Protein 8R1R (pdb70)

Secondary structure (DSSP, 8-state):
-GGGTT------PEEEE--SHHHHHHHHHHHHTT--EEEE-SSSS--TT----EE-HHHHHHHHTTT-HHHHHTT-EE----EETTEE--GGGTTTT-GGGG--EE--HHHHHHHHHHHHHHTT-EEE-S-EEEEEEE-SS-EEEEEE-SS-EEEEEESEEEE-S-TT-HHHHHTT--------EEEEEEEEEE--GGG--GGGSEEEEETTTEEEEEEEEETTEEEEEEEETT---SSSSEE--HHHHHHHHHHHHSS----SEEEEEEEEEEEPEE-S-SEETTEEE-GGGTEE---SSSHHHHHHHHHHHHHHHHHHHHHHT-PPTTTTHHHHHHHHHHHHHHHHHHHHHHTTTSSHHHHHHHHHHHHHHTTSHHHHHHHHHHHTT------B-GGG-BT-SS--TTSSSB-GGGGGGGTT-SEEEEE-----HHHHHHHTTTTTEEEEEGGGGT-SS-EEE-TTSBEEEETTSS-HHHHHHHHH-S--

Structure (mmCIF, N/CA/C/O backbone):
data_8R1R
#
_entry.id   8R1R
#
_cell.length_a   70.250
_cell.length_b   70.250
_cell.length_c   203.700
_cell.angle_alpha   90.00
_cell.angle_beta   90.00
_cell.angle_gamma   90.00
#
_symmetry.space_group_name_H-M   'P 41 21 2'
#
loop_
_entity.id
_entity.type
_entity.pdbx_description
1 polymer 'Short-chain dehydrogenase/reductase'
2 non-polymer 'FLAVIN-ADENINE DINUCLEOTIDE'
3 water water
#
loop_
_atom_site.group_PDB
_atom_site.id
_atom_site.type_symbol
_atom_site.label_atom_id
_atom_site.label_alt_id
_atom_site.label_comp_id
_atom_site.label_asym_id
_atom_site.label_entity_id
_atom_site.label_seq_id
_atom_site.pdbx_PDB_ins_code
_atom_site.Cartn_x
_atom_site.Cartn_y
_atom_site.Cartn_z
_atom_site.occupancy
_atom_site.B_iso_or_equiv
_atom_site.auth_seq_id
_atom_site.auth_comp_id
_atom_site.auth_asym_id
_atom_site.auth_atom_id
_atom_site.pdbx_PDB_model_num
ATOM 1 N N . GLY A 1 11 ? -21.951 17.501 8.564 1.00 54.77 -8 GLY A N 1
ATOM 2 C CA . GLY A 1 11 ? -20.684 17.243 9.278 1.00 59.56 -8 GLY A CA 1
ATOM 3 C C . GLY A 1 11 ? -20.523 15.778 9.688 1.00 61.12 -8 GLY A C 1
ATOM 4 O O . GLY A 1 11 ? -19.426 15.228 9.575 1.00 59.36 -8 GLY A O 1
ATOM 5 N N . LEU A 1 12 ? -21.631 15.154 10.132 1.00 57.72 -7 LEU A N 1
ATOM 6 C CA . LEU A 1 12 ? -21.621 13.812 10.711 1.00 57.18 -7 LEU A CA 1
ATOM 7 C C . LEU A 1 12 ? -21.107 12.776 9.708 1.00 62.00 -7 LEU A C 1
ATOM 8 O O . LEU A 1 12 ? -20.600 11.727 10.125 1.00 56.57 -7 LEU A O 1
ATOM 13 N N . GLU A 1 13 ? -21.216 13.087 8.402 1.00 55.81 -6 GLU A N 1
ATOM 14 C CA . GLU A 1 13 ? -20.828 12.169 7.339 1.00 65.96 -6 GLU A CA 1
ATOM 15 C C . GLU A 1 13 ? -19.322 11.888 7.403 1.00 65.32 -6 GLU A C 1
ATOM 16 O O . GLU A 1 13 ? -18.895 10.808 6.990 1.00 61.83 -6 GLU A O 1
ATOM 22 N N . VAL A 1 14 ? -18.536 12.864 7.901 1.00 61.26 -5 VAL A N 1
ATOM 23 C CA . VAL A 1 14 ? -17.078 12.776 7.954 1.00 64.87 -5 VAL A CA 1
ATOM 24 C C . VAL A 1 14 ? -16.625 11.789 9.036 1.00 64.11 -5 VAL A C 1
ATOM 25 O O . VAL A 1 14 ? -15.506 11.275 8.995 1.00 62.13 -5 VAL A O 1
ATOM 29 N N . LEU A 1 15 ? -17.495 11.533 10.021 1.00 59.03 -4 LEU A N 1
ATOM 30 C CA . LEU A 1 15 ? -17.120 10.760 11.188 1.00 51.83 -4 LEU A CA 1
ATOM 31 C C . LEU A 1 15 ? -17.086 9.279 10.832 1.00 48.07 -4 LEU A C 1
ATOM 32 O O . LEU A 1 15 ? -17.789 8.827 9.929 1.00 49.93 -4 LEU A O 1
ATOM 37 N N . PHE A 1 16 ? -16.169 8.563 11.484 1.00 44.91 -3 PHE A N 1
ATOM 38 C CA . PHE A 1 16 ? -16.134 7.106 11.510 1.00 46.04 -3 PHE A CA 1
ATOM 39 C C . PHE A 1 16 ? -15.551 6.488 10.240 1.00 45.12 -3 PHE A C 1
ATOM 40 O O . PHE A 1 16 ? -15.596 5.262 10.090 1.00 51.32 -3 PHE A O 1
ATOM 48 N N . GLN A 1 17 ? -15.049 7.316 9.318 1.00 43.96 -2 GLN A N 1
ATOM 49 C CA . GLN A 1 17 ? -14.631 6.810 8.011 1.00 54.57 -2 GLN A CA 1
ATOM 50 C C . GLN A 1 17 ? -13.167 6.358 8.033 1.00 53.18 -2 GLN A C 1
ATOM 51 O O . GLN A 1 17 ? -12.738 5.584 7.176 1.00 45.88 -2 GLN A O 1
ATOM 57 N N . GLY A 1 18 ? -12.396 6.829 9.010 1.00 45.41 -1 GLY A N 1
ATOM 58 C CA . GLY A 1 18 ? -11.041 6.338 9.177 1.00 39.41 -1 GLY A CA 1
ATOM 59 C C . GLY A 1 18 ? -10.070 7.134 8.325 1.00 38.40 -1 GLY A C 1
ATOM 60 O O . GLY A 1 18 ? -10.453 8.068 7.646 1.00 40.19 -1 GLY A O 1
ATOM 61 N N . PRO A 1 19 ? -8.786 6.750 8.290 1.00 34.43 0 PRO A N 1
ATOM 62 C CA . PRO A 1 19 ? -7.810 7.464 7.466 1.00 32.23 0 PRO A CA 1
ATOM 63 C C . PRO A 1 19 ? -8.128 7.340 5.973 1.00 37.51 0 PRO A C 1
ATOM 64 O O . PRO A 1 19 ? -8.667 6.340 5.526 1.00 32.86 0 PRO A O 1
ATOM 68 N N . MET A 1 20 ? -7.782 8.353 5.178 1.00 34.73 1 MET A N 1
ATOM 69 C CA . MET A 1 20 ? -8.058 8.278 3.744 1.00 40.22 1 MET A CA 1
ATOM 70 C C . MET A 1 20 ? -7.007 9.057 2.975 1.00 37.62 1 MET A C 1
ATOM 71 O O . MET A 1 20 ? -6.763 10.197 3.318 1.00 32.89 1 MET A O 1
ATOM 76 N N . THR A 1 21 ? -6.370 8.438 1.967 1.00 40.20 2 THR A N 1
ATOM 77 C CA . THR A 1 21 ? -5.472 9.185 1.086 1.00 47.09 2 THR A CA 1
ATOM 78 C C . THR A 1 21 ? -6.304 9.737 -0.077 1.00 43.92 2 THR A C 1
ATOM 79 O O . THR A 1 21 ? -7.366 9.205 -0.401 1.00 37.29 2 THR A O 1
ATOM 82 N N . ASP A 1 22 ? -5.843 10.869 -0.623 1.00 39.08 3 ASP A N 1
ATOM 83 C CA . ASP A 1 22 ? -6.482 11.589 -1.723 1.00 36.69 3 ASP A CA 1
ATOM 84 C C . ASP A 1 22 ? -6.531 10.685 -2.953 1.00 33.17 3 ASP A C 1
ATOM 85 O O . ASP A 1 22 ? -5.483 10.291 -3.454 1.00 31.30 3 ASP A O 1
ATOM 90 N N . PRO A 1 23 ? -7.720 10.279 -3.433 1.00 30.06 4 PRO A N 1
ATOM 91 C CA . PRO A 1 23 ? -7.793 9.298 -4.510 1.00 27.86 4 PRO A CA 1
ATOM 92 C C . PRO A 1 23 ? -7.574 9.930 -5.880 1.00 27.35 4 PRO A C 1
ATOM 93 O O . PRO A 1 23 ? -7.688 11.152 -6.050 1.00 28.14 4 PRO A O 1
ATOM 97 N N . VAL A 1 24 ? -7.220 9.078 -6.849 1.00 28.91 5 VAL A N 1
ATOM 98 C CA . VAL A 1 24 ? -7.427 9.411 -8.246 1.00 26.49 5 VAL A CA 1
ATOM 99 C C . VAL A 1 24 ? -8.920 9.368 -8.484 1.00 26.15 5 VAL A C 1
ATOM 100 O O . VAL A 1 24 ? -9.550 8.351 -8.193 1.00 28.63 5 VAL A O 1
ATOM 104 N N . ILE A 1 25 ? -9.500 10.492 -8.924 1.00 22.90 6 ILE A N 1
ATOM 105 C CA . ILE A 1 25 ? -10.908 10.506 -9.298 1.00 23.56 6 ILE A CA 1
ATOM 106 C C . ILE A 1 2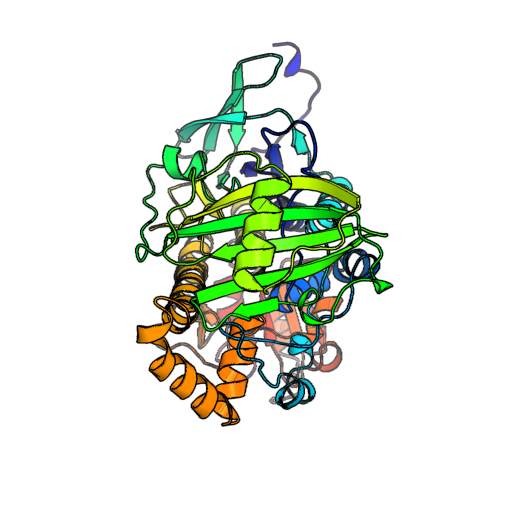5 ? -11.047 10.262 -10.812 1.00 25.63 6 ILE A C 1
ATOM 107 O O . ILE A 1 25 ? -10.635 11.082 -11.621 1.00 26.21 6 ILE A O 1
ATOM 112 N N . VAL A 1 26 ? -11.713 9.160 -11.165 1.00 25.38 7 VAL A N 1
ATOM 113 C CA . VAL A 1 26 ? -12.018 8.785 -12.531 1.00 23.87 7 VAL A CA 1
ATOM 114 C C . VAL A 1 26 ? -13.445 9.208 -12.800 1.00 25.87 7 VAL A C 1
ATOM 115 O O . VAL A 1 26 ? -14.392 8.679 -12.187 1.00 30.01 7 VAL A O 1
ATOM 119 N N . VAL A 1 27 ? -13.589 10.146 -13.741 1.00 26.09 8 VAL A N 1
ATOM 120 C CA . VAL A 1 27 ? -14.911 10.612 -14.108 1.00 26.44 8 VAL A CA 1
ATOM 121 C C . VAL A 1 27 ? -15.384 9.842 -15.324 1.00 30.21 8 VAL A C 1
ATOM 122 O O . VAL A 1 27 ? -14.935 10.112 -16.438 1.00 28.18 8 VAL A O 1
ATOM 126 N N . GLY A 1 28 ? -16.316 8.920 -15.071 1.00 26.15 9 GLY A N 1
ATOM 127 C CA . GLY A 1 28 ? -16.921 8.098 -16.086 1.00 28.42 9 GLY A CA 1
ATOM 128 C C . GLY A 1 28 ? -16.671 6.621 -15.801 1.00 25.52 9 GLY A C 1
ATOM 129 O O . GLY A 1 28 ? -15.547 6.245 -15.519 1.00 27.66 9 GLY A O 1
ATOM 130 N N . ALA A 1 29 ? -17.745 5.825 -15.815 1.00 26.23 10 ALA A N 1
ATOM 131 C CA . ALA A 1 29 ? -17.669 4.380 -15.602 1.00 28.96 10 ALA A CA 1
ATOM 132 C C . ALA A 1 29 ? -18.004 3.601 -16.880 1.00 28.55 10 ALA A C 1
ATOM 133 O O . ALA A 1 29 ? -18.612 2.527 -16.848 1.00 31.04 10 ALA A O 1
ATOM 135 N N . GLY A 1 30 ? -17.586 4.136 -18.024 1.00 27.26 11 GLY A N 1
ATOM 136 C CA . GLY A 1 30 ? -17.557 3.376 -19.256 1.00 28.08 11 GLY A CA 1
ATOM 137 C C . GLY A 1 30 ? -16.315 2.491 -19.277 1.00 26.08 11 GLY A C 1
ATOM 138 O O . GLY A 1 30 ? -15.617 2.378 -18.264 1.00 26.09 11 GLY A O 1
ATOM 139 N N . PRO A 1 31 ? -16.033 1.865 -20.439 1.00 26.34 12 PRO A N 1
ATOM 140 C CA . PRO A 1 31 ? -14.876 0.981 -20.604 1.00 23.23 12 PRO A CA 1
ATOM 141 C C . PRO A 1 31 ? -13.564 1.652 -20.236 1.00 23.30 12 PRO A C 1
ATOM 142 O O . PRO A 1 31 ? -12.786 1.047 -19.527 1.00 21.90 12 PRO A O 1
ATOM 146 N N . THR A 1 32 ? -13.391 2.928 -20.597 1.00 22.22 13 THR A N 1
ATOM 147 C CA . THR A 1 32 ? -12.120 3.559 -20.298 1.00 23.56 13 THR A CA 1
ATOM 148 C C . THR A 1 32 ? -11.942 3.693 -18.785 1.00 23.46 13 THR A C 1
ATOM 149 O O . THR A 1 32 ? -10.902 3.342 -18.228 1.00 22.84 13 THR A O 1
ATOM 153 N N . GLY A 1 33 ? -12.954 4.288 -18.114 1.00 22.98 14 GLY A N 1
ATOM 154 C CA . GLY A 1 33 ? -12.904 4.568 -16.693 1.00 22.93 14 GLY A CA 1
ATOM 155 C C . GLY A 1 33 ? -12.685 3.324 -15.861 1.00 22.76 14 GLY A C 1
ATOM 156 O O . GLY A 1 33 ? -11.883 3.331 -14.941 1.00 26.22 14 GLY A O 1
ATOM 157 N N . LEU A 1 34 ? -13.450 2.277 -16.172 1.00 23.12 15 LEU A N 1
ATOM 158 C CA . LEU A 1 34 ? -13.378 1.052 -15.401 1.00 25.10 15 LEU A CA 1
ATOM 159 C C . LEU A 1 34 ? -12.069 0.333 -15.669 1.00 24.49 15 LEU A C 1
ATOM 160 O O . LEU A 1 34 ? -11.550 -0.258 -14.751 1.00 26.08 15 LEU A O 1
ATOM 165 N N . MET A 1 35 ? -11.543 0.342 -16.902 1.00 23.40 16 MET A N 1
ATOM 166 C CA . MET A 1 35 ? -10.257 -0.303 -17.133 1.00 23.08 16 MET A CA 1
ATOM 167 C C . MET A 1 35 ? -9.194 0.432 -16.296 1.00 23.03 16 MET A C 1
ATOM 168 O O . MET A 1 35 ? -8.283 -0.164 -15.720 1.00 23.87 16 MET A O 1
ATOM 173 N N . LEU A 1 36 ? -9.264 1.756 -16.290 1.00 21.82 17 LEU A N 1
ATOM 174 C CA . LEU A 1 36 ? -8.268 2.543 -15.586 1.00 22.92 17 LEU A CA 1
ATOM 175 C C . LEU A 1 36 ? -8.385 2.282 -14.085 1.00 22.30 17 LEU A C 1
ATOM 176 O O . LEU A 1 36 ? -7.405 2.075 -13.383 1.00 23.94 17 LEU A O 1
ATOM 181 N N . ALA A 1 37 ? -9.618 2.240 -13.586 1.00 23.61 18 ALA A N 1
ATOM 182 C CA . ALA A 1 37 ? -9.831 1.914 -12.183 1.00 27.22 18 ALA A CA 1
ATOM 183 C C . ALA A 1 37 ? -9.287 0.522 -11.841 1.00 26.41 18 ALA A C 1
ATOM 184 O O . ALA A 1 37 ? -8.735 0.364 -10.763 1.00 27.37 18 ALA A O 1
ATOM 186 N N . CYS A 1 38 ? -9.438 -0.467 -12.734 1.00 27.40 19 CYS A N 1
ATOM 187 C CA . CYS A 1 38 ? -8.838 -1.786 -12.497 1.00 25.35 19 CYS A CA 1
ATOM 188 C C . CYS A 1 38 ? -7.313 -1.705 -12.454 1.00 26.62 19 CYS A C 1
ATOM 189 O O . CYS A 1 38 ? -6.661 -2.400 -11.680 1.00 28.50 19 CYS A O 1
ATOM 192 N N . GLU A 1 39 ? -6.700 -0.890 -13.310 1.00 25.01 20 GLU A N 1
ATOM 193 C CA . GLU A 1 39 ? -5.253 -0.793 -13.342 1.00 26.05 20 GLU A CA 1
ATOM 194 C C . GLU A 1 39 ? -4.755 -0.123 -12.062 1.00 29.01 20 GLU A C 1
ATOM 195 O O . GLU A 1 39 ? -3.771 -0.560 -11.483 1.00 27.33 20 GLU A O 1
ATOM 201 N N . LEU A 1 40 ? -5.416 0.968 -11.661 1.00 26.84 21 LEU A N 1
ATOM 202 C CA . LEU A 1 40 ? -5.097 1.651 -10.413 1.00 26.91 21 LEU A CA 1
ATOM 203 C C . LEU A 1 40 ? -5.287 0.750 -9.196 1.00 30.23 21 LEU A C 1
ATOM 204 O O . LEU A 1 40 ? -4.394 0.663 -8.356 1.00 31.35 21 LEU A O 1
ATOM 209 N N . GLY A 1 41 ? -6.431 0.068 -9.127 1.00 28.28 22 GLY A N 1
ATOM 210 C CA . GLY A 1 41 ? -6.707 -0.903 -8.085 1.00 33.17 22 GLY A CA 1
ATOM 211 C C . GLY A 1 41 ? -5.638 -1.983 -7.972 1.00 32.68 22 GLY A C 1
ATOM 212 O O . GLY A 1 41 ? -5.165 -2.277 -6.874 1.00 29.14 22 GLY A O 1
ATOM 213 N N . LEU A 1 42 ? -5.254 -2.573 -9.109 1.00 30.79 23 LEU A N 1
ATOM 214 C CA . LEU A 1 42 ? -4.281 -3.651 -9.116 1.00 29.68 23 LEU A CA 1
ATOM 215 C C . LEU A 1 42 ? -2.952 -3.129 -8.614 1.00 30.64 23 LEU A C 1
ATOM 216 O O . LEU A 1 42 ? -2.226 -3.819 -7.918 1.00 32.16 23 LEU A O 1
ATOM 221 N N . ALA A 1 43 ? -2.628 -1.894 -8.973 1.00 31.60 24 ALA A N 1
ATOM 222 C CA . ALA A 1 43 ? -1.330 -1.331 -8.637 1.00 35.58 24 ALA A CA 1
ATOM 223 C C . ALA A 1 43 ? -1.321 -0.786 -7.207 1.00 35.06 24 ALA A C 1
ATOM 224 O O . ALA A 1 43 ? -0.283 -0.320 -6.741 1.00 38.11 24 ALA A O 1
ATOM 226 N N . GLY A 1 44 ? -2.476 -0.806 -6.530 1.00 36.90 25 GLY A N 1
ATOM 227 C CA . GLY A 1 44 ? -2.578 -0.416 -5.126 1.00 35.14 25 GLY A CA 1
ATOM 228 C C . GLY A 1 44 ? -2.731 1.094 -4.922 1.00 38.23 25 GLY A C 1
ATOM 229 O O . GLY A 1 44 ? -2.492 1.600 -3.826 1.00 35.70 25 GLY A O 1
ATOM 230 N N . ALA A 1 45 ? -3.173 1.827 -5.944 1.00 31.91 26 ALA A N 1
ATOM 231 C CA . ALA A 1 45 ? -3.381 3.262 -5.800 1.00 33.19 26 ALA A CA 1
ATOM 232 C C . ALA A 1 45 ? -4.813 3.508 -5.338 1.00 30.37 26 ALA A C 1
ATOM 233 O O . ALA A 1 45 ? -5.737 2.812 -5.763 1.00 30.74 26 ALA A O 1
ATOM 235 N N . PRO A 1 46 ? -5.077 4.559 -4.526 1.00 32.44 27 PRO A N 1
ATOM 236 C CA . PRO A 1 46 ? -6.455 4.914 -4.184 1.00 33.24 27 PRO A CA 1
ATOM 237 C C . PRO A 1 46 ? -7.259 5.442 -5.375 1.00 30.80 27 PRO A C 1
ATOM 238 O O . PRO A 1 46 ? -6.769 6.301 -6.095 1.00 31.98 27 PRO A O 1
ATOM 242 N N . VAL A 1 47 ? -8.501 4.983 -5.560 1.00 28.29 28 VAL A N 1
ATOM 243 C CA . VAL A 1 47 ? -9.286 5.418 -6.703 1.00 31.65 28 VAL A CA 1
ATOM 244 C C . VAL A 1 47 ? -10.760 5.441 -6.336 1.00 32.56 28 VAL A C 1
ATOM 245 O O . VAL A 1 47 ? -11.221 4.607 -5.560 1.00 33.69 28 VAL A O 1
ATOM 249 N N . VAL A 1 48 ? -11.437 6.463 -6.849 1.00 30.03 29 VAL A N 1
ATOM 250 C CA . VAL A 1 48 ? -12.882 6.590 -6.870 1.00 28.90 29 VAL A CA 1
ATOM 251 C C . VAL A 1 48 ? -13.354 6.802 -8.305 1.00 28.72 29 VAL A C 1
ATOM 252 O O . VAL A 1 48 ? -12.830 7.682 -8.989 1.00 27.01 29 VAL A O 1
ATOM 256 N N . VAL A 1 49 ? -14.451 6.131 -8.694 1.00 25.28 30 VAL A N 1
ATOM 257 C CA . VAL A 1 49 ? -15.075 6.267 -9.998 1.00 28.29 30 VAL A CA 1
ATOM 258 C C . VAL A 1 49 ? -16.448 6.911 -9.806 1.00 29.48 30 VAL A C 1
ATOM 259 O O . VAL A 1 49 ? -17.234 6.446 -8.973 1.00 31.40 30 VAL A O 1
ATOM 263 N N . LEU A 1 50 ? -16.687 7.999 -10.531 1.00 28.22 31 LEU A N 1
ATOM 264 C CA . LEU A 1 50 ? -17.970 8.686 -10.560 1.00 30.53 31 LEU A CA 1
ATOM 265 C C . LEU A 1 50 ? -18.637 8.449 -11.908 1.00 32.86 31 LEU A C 1
ATOM 266 O O . LEU A 1 50 ? -17.972 8.329 -12.940 1.00 33.21 31 LEU A O 1
ATOM 271 N N . ASP A 1 51 ? -19.970 8.438 -11.917 1.00 30.07 32 ASP A N 1
ATOM 272 C CA . ASP A 1 51 ? -20.695 8.429 -13.166 1.00 30.56 32 ASP A CA 1
ATOM 273 C C . ASP A 1 51 ? -22.082 9.019 -12.945 1.00 32.08 32 ASP A C 1
ATOM 274 O O . ASP A 1 51 ? -22.723 8.722 -11.928 1.00 33.70 32 ASP A O 1
ATOM 279 N N . ARG A 1 52 ? -22.492 9.854 -13.900 1.00 35.07 33 ARG A N 1
ATOM 280 C CA . ARG A 1 52 ? -23.734 10.610 -13.843 1.00 39.08 33 ARG A CA 1
ATOM 281 C C . ARG A 1 52 ? -24.934 9.685 -14.020 1.00 38.48 33 ARG A C 1
ATOM 282 O O . ARG A 1 52 ? -26.022 10.037 -13.598 1.00 36.64 33 ARG A O 1
ATOM 290 N N . ARG A 1 53 ? -24.766 8.501 -14.628 1.00 36.01 34 ARG A N 1
ATOM 291 C CA . ARG A 1 53 ? -25.897 7.600 -14.829 1.00 37.85 34 ARG A CA 1
ATOM 292 C C . ARG A 1 53 ? -26.249 6.866 -13.536 1.00 37.31 34 ARG A C 1
ATOM 293 O O . ARG A 1 53 ? -25.410 6.677 -12.666 1.00 33.10 34 ARG A O 1
ATOM 301 N N . ASP A 1 54 ? -27.515 6.448 -13.415 1.00 41.48 35 ASP A N 1
ATOM 302 C CA . ASP A 1 54 ? -27.958 5.708 -12.245 1.00 40.98 35 ASP A CA 1
ATOM 303 C C . ASP A 1 54 ? -27.538 4.246 -12.335 1.00 38.48 35 ASP A C 1
ATOM 304 O O . ASP A 1 54 ? -27.383 3.587 -11.313 1.00 37.57 35 ASP A O 1
ATOM 309 N N . ALA A 1 55 ? -27.393 3.728 -13.559 1.00 37.87 36 ALA A N 1
ATOM 310 C CA . ALA A 1 55 ? -27.000 2.344 -13.760 1.00 37.06 36 ALA A CA 1
ATOM 311 C C . ALA A 1 55 ? -26.220 2.223 -15.071 1.00 35.13 36 ALA A C 1
ATOM 312 O O . ALA A 1 55 ? -26.214 3.157 -15.890 1.00 34.19 36 ALA A O 1
ATOM 314 N N . PRO A 1 56 ? -25.571 1.067 -15.330 1.00 37.39 37 PRO A N 1
ATOM 315 C CA . PRO A 1 56 ? -24.898 0.832 -16.611 1.00 39.34 37 PRO A CA 1
ATOM 316 C C . PRO A 1 56 ? -25.862 1.011 -17.780 1.00 39.78 37 PRO A C 1
ATOM 317 O O . PRO A 1 56 ? -27.075 0.788 -17.656 1.00 35.87 37 PRO A O 1
ATOM 321 N N . ASP A 1 57 ? -25.299 1.440 -18.912 1.00 35.90 38 ASP A N 1
ATOM 322 C CA . ASP A 1 57 ? -26.065 1.655 -20.124 1.00 36.91 38 ASP A CA 1
ATOM 323 C C . ASP A 1 57 ? -26.303 0.316 -20.829 1.00 37.80 38 ASP A C 1
ATOM 324 O O . ASP A 1 57 ? -25.365 -0.300 -21.342 1.00 34.27 38 ASP A O 1
ATOM 329 N N . PRO A 1 58 ? -27.560 -0.173 -20.934 1.00 34.86 39 PRO A N 1
ATOM 330 C CA . PRO A 1 58 ? -27.821 -1.428 -21.648 1.00 37.01 39 PRO A CA 1
ATOM 331 C C . PRO A 1 58 ? -27.685 -1.290 -23.168 1.00 32.79 39 PRO A C 1
ATOM 332 O O . PRO A 1 58 ? -27.616 -2.276 -23.899 1.00 35.69 39 PRO A O 1
ATOM 336 N N . HIS A 1 59 ? -27.646 -0.047 -23.651 1.00 32.02 40 HIS A N 1
ATOM 337 C CA . HIS A 1 59 ? -27.626 0.257 -25.072 1.00 35.27 40 HIS A CA 1
ATOM 338 C C . HIS A 1 59 ? -26.231 0.657 -25.536 1.00 34.93 40 HIS A C 1
ATOM 339 O O . HIS A 1 59 ? -26.084 1.167 -26.648 1.00 36.28 40 HIS A O 1
ATOM 346 N N . ALA A 1 60 ? -25.208 0.499 -24.685 1.00 32.84 41 ALA A N 1
ATOM 347 C CA . ALA A 1 60 ? -23.871 0.859 -25.142 1.00 31.42 41 ALA A CA 1
ATOM 348 C C . ALA A 1 60 ? -23.660 0.117 -26.476 1.00 29.99 41 ALA A C 1
ATOM 349 O O . ALA A 1 60 ? -23.995 -1.058 -26.629 1.00 28.20 41 ALA A O 1
ATOM 351 N N . PRO A 1 61 ? -23.248 0.836 -27.532 1.00 28.46 42 PRO A N 1
ATOM 352 C CA . PRO A 1 61 ? -23.454 0.348 -28.891 1.00 27.08 42 PRO A CA 1
ATOM 353 C C . PRO A 1 61 ? -22.401 -0.556 -29.523 1.00 28.61 42 PRO A C 1
ATOM 354 O O . PRO A 1 61 ? -22.664 -1.120 -30.574 1.00 30.27 42 PRO A O 1
ATOM 358 N N . GLY A 1 62 ? -21.214 -0.651 -28.931 1.00 31.00 43 GLY A N 1
ATOM 359 C CA . GLY A 1 62 ? -20.124 -1.317 -29.619 1.00 29.50 43 GLY A CA 1
ATOM 360 C C . GLY A 1 62 ? -20.353 -2.824 -29.652 1.00 28.49 43 GLY A C 1
ATOM 361 O O . GLY A 1 62 ? -21.031 -3.371 -28.788 1.00 30.95 43 GLY A O 1
ATOM 362 N N . GLN A 1 63 ? -19.829 -3.469 -30.683 1.00 28.15 44 GLN A N 1
ATOM 363 C CA . GLN A 1 63 ? -19.749 -4.921 -30.712 1.00 31.72 44 GLN A CA 1
ATOM 364 C C . GLN A 1 63 ? -18.397 -5.448 -31.183 1.00 28.82 44 GLN A C 1
ATOM 365 O O . GLN A 1 63 ? -18.170 -6.639 -31.063 1.00 35.10 44 GLN A O 1
ATOM 371 N N . ALA A 1 64 ? -17.592 -4.635 -31.855 1.00 26.36 45 ALA A N 1
ATOM 372 C CA . ALA A 1 64 ? -16.322 -5.108 -32.378 1.00 30.73 45 ALA A CA 1
ATOM 373 C C . ALA A 1 64 ? -15.237 -4.806 -31.346 1.00 30.88 45 ALA A C 1
ATOM 374 O O . ALA A 1 64 ? -14.944 -3.634 -31.086 1.00 30.96 45 ALA A O 1
ATOM 376 N N . VAL A 1 65 ? -14.663 -5.878 -30.785 1.00 26.61 46 VAL A N 1
ATOM 377 C CA . VAL A 1 65 ? -13.588 -5.798 -29.809 1.00 28.24 46 VAL A CA 1
ATOM 378 C C . VAL A 1 65 ? -12.358 -6.433 -30.451 1.00 29.55 46 VAL A C 1
ATOM 379 O O . VAL A 1 65 ? -12.280 -7.652 -30.609 1.00 31.34 46 VAL A O 1
ATOM 383 N N . ASN A 1 66 ? -11.376 -5.614 -30.804 1.00 26.92 47 ASN A N 1
ATOM 384 C CA . ASN A 1 66 ? -10.278 -6.093 -31.624 1.00 26.53 47 ASN A CA 1
ATOM 385 C C . ASN A 1 66 ? -9.198 -6.734 -30.756 1.00 24.24 47 ASN A C 1
ATOM 386 O O . ASN A 1 66 ? -9.252 -6.687 -29.535 1.00 23.82 47 ASN A O 1
ATOM 391 N N . ALA A 1 67 ? -8.173 -7.278 -31.431 1.00 23.20 48 ALA A N 1
ATOM 392 C CA . ALA A 1 67 ? -7.023 -7.898 -30.792 1.00 23.19 48 ALA A CA 1
ATOM 393 C C . ALA A 1 67 ? -6.259 -6.973 -29.856 1.00 23.44 48 ALA A C 1
ATOM 394 O O . ALA A 1 67 ? -5.757 -7.440 -28.834 1.00 24.67 48 ALA A O 1
ATOM 396 N N . GLY A 1 68 ? -6.226 -5.670 -30.158 1.00 22.89 49 GLY A N 1
ATOM 397 C CA . GLY A 1 68 ? -5.603 -4.727 -29.244 1.00 24.10 49 GLY A CA 1
ATOM 398 C C . GLY A 1 68 ? -6.284 -4.703 -27.884 1.00 22.47 49 GLY A C 1
ATOM 399 O O . GLY A 1 68 ? -5.628 -4.634 -26.862 1.00 23.82 49 GLY A O 1
ATOM 400 N N . VAL A 1 69 ? -7.626 -4.740 -27.869 1.00 22.46 50 VAL A N 1
ATOM 401 C CA . VAL A 1 69 ? -8.357 -4.778 -26.630 1.00 25.83 50 VAL A CA 1
ATOM 402 C C . VAL A 1 69 ? -8.109 -6.107 -25.925 1.00 23.75 50 VAL A C 1
ATOM 403 O O . VAL A 1 69 ? -7.903 -6.136 -24.719 1.00 22.67 50 VAL A O 1
ATOM 407 N N . VAL A 1 70 ? -8.200 -7.201 -26.676 1.00 24.20 51 VAL A N 1
ATOM 408 C CA . VAL A 1 70 ? -8.124 -8.509 -26.049 1.00 24.59 51 VAL A CA 1
ATOM 409 C C . VAL A 1 70 ? -6.770 -8.682 -25.371 1.00 23.80 51 VAL A C 1
ATOM 410 O O . VAL A 1 70 ? -6.690 -9.225 -24.282 1.00 23.95 51 VAL A O 1
ATOM 414 N N . ALA A 1 71 ? -5.707 -8.127 -25.977 1.00 25.16 52 ALA A N 1
ATOM 415 C CA . ALA A 1 71 ? -4.367 -8.270 -25.433 1.00 25.57 52 ALA A CA 1
ATOM 416 C C . ALA A 1 71 ? -4.281 -7.664 -24.028 1.00 24.66 52 ALA A C 1
ATOM 417 O O . ALA A 1 71 ? -3.567 -8.165 -23.159 1.00 24.58 52 ALA A O 1
ATOM 419 N N . LEU A 1 72 ? -4.948 -6.520 -23.822 1.00 22.42 53 LEU A N 1
ATOM 420 C CA . LEU A 1 72 ? -4.900 -5.852 -22.546 1.00 22.19 53 LEU A CA 1
ATOM 421 C C . LEU A 1 72 ? -5.727 -6.598 -21.516 1.00 21.78 53 LEU A C 1
ATOM 422 O O . LEU A 1 72 ? -5.419 -6.590 -20.321 1.00 23.67 53 LEU A O 1
ATOM 427 N N . LEU A 1 73 ? -6.856 -7.137 -21.967 1.00 22.20 54 LEU A N 1
ATOM 428 C CA . LEU A 1 73 ? -7.670 -7.969 -21.099 1.00 24.01 54 LEU A CA 1
ATOM 429 C C . LEU A 1 73 ? -6.890 -9.235 -20.703 1.00 24.89 54 LEU A C 1
ATOM 430 O O . LEU A 1 73 ? -6.893 -9.619 -19.526 1.00 23.24 54 LEU A O 1
ATOM 435 N N . GLU A 1 74 ? -6.194 -9.839 -21.653 1.00 25.76 55 GLU A N 1
ATOM 436 C CA . GLU A 1 74 ? -5.492 -11.093 -21.403 1.00 26.38 55 GLU A CA 1
ATOM 437 C C . GLU A 1 74 ? -4.408 -10.920 -20.350 1.00 27.20 55 GLU A C 1
ATOM 438 O O . GLU A 1 74 ? -4.149 -11.832 -19.550 1.00 28.48 55 GLU A O 1
ATOM 444 N N . GLN A 1 75 ? -3.731 -9.765 -20.332 1.00 24.97 56 GLN A N 1
ATOM 445 C CA . GLN A 1 75 ? -2.634 -9.606 -19.398 1.00 24.97 56 GLN A CA 1
ATOM 446 C C . GLN A 1 75 ? -3.146 -9.346 -17.975 1.00 24.56 56 GLN A C 1
ATOM 447 O O . GLN A 1 75 ? -2.350 -9.261 -17.039 1.00 25.45 56 GLN A O 1
ATOM 453 N N . ARG A 1 76 ? -4.472 -9.264 -17.793 1.00 24.82 57 ARG A N 1
ATOM 454 C CA . ARG A 1 76 ? -5.079 -9.185 -16.475 1.00 25.40 57 ARG A CA 1
ATOM 455 C C . ARG A 1 76 ? -6.013 -10.365 -16.202 1.00 26.13 57 ARG A C 1
ATOM 456 O O . ARG A 1 76 ? -6.731 -10.340 -15.202 1.00 28.76 57 ARG A O 1
ATOM 464 N N . GLY A 1 77 ? -6.047 -11.347 -17.101 1.00 26.11 58 GLY A N 1
ATOM 465 C CA . GLY A 1 77 ? -6.907 -12.521 -16.977 1.00 27.68 58 GLY A CA 1
ATOM 466 C C . GLY A 1 77 ? -8.395 -12.195 -17.108 1.00 27.33 58 GLY A C 1
ATOM 467 O O . GLY A 1 77 ? -9.221 -12.862 -16.493 1.00 30.25 58 GLY A O 1
ATOM 468 N N . LEU A 1 78 ? -8.747 -11.157 -17.865 1.00 24.34 59 LEU A N 1
ATOM 469 C CA . LEU A 1 78 ? -10.138 -10.729 -18.025 1.00 26.24 59 LEU A CA 1
ATOM 470 C C . LEU A 1 78 ? -10.729 -11.211 -19.351 1.00 26.31 59 LEU A C 1
ATOM 471 O O . LEU A 1 78 ? -11.923 -11.034 -19.628 1.00 25.77 59 LEU A O 1
ATOM 476 N N . ALA A 1 79 ? -9.887 -11.733 -20.243 1.00 25.98 60 ALA A N 1
ATOM 477 C CA . ALA A 1 79 ? -10.311 -12.085 -21.596 1.00 28.51 60 ALA A CA 1
ATOM 478 C C . ALA A 1 79 ? -11.278 -13.292 -21.604 1.00 30.75 60 ALA A C 1
ATOM 479 O O . ALA A 1 79 ? -12.273 -13.258 -22.330 1.00 27.81 60 ALA A O 1
ATOM 481 N N . ASP A 1 80 ? -11.064 -14.285 -20.740 1.00 28.78 61 ASP A N 1
ATOM 482 C CA . ASP A 1 80 ? -11.943 -15.459 -20.673 1.00 31.39 61 ASP A CA 1
ATOM 483 C C . ASP A 1 80 ? -13.387 -15.062 -20.336 1.00 30.97 61 ASP A C 1
ATOM 484 O O . ASP A 1 80 ? -14.304 -15.512 -21.003 1.00 31.94 61 ASP A O 1
ATOM 489 N N . ALA A 1 81 ? -13.590 -14.172 -19.365 1.00 30.96 62 ALA A N 1
ATOM 490 C CA . ALA A 1 81 ? -14.926 -13.720 -19.009 1.00 32.40 62 ALA A CA 1
ATOM 491 C C . ALA A 1 81 ? -15.610 -13.037 -20.191 1.00 33.83 62 ALA A C 1
ATOM 492 O O . ALA A 1 81 ? -16.829 -13.104 -20.334 1.00 31.46 62 ALA A O 1
ATOM 494 N N . LEU A 1 82 ? -14.866 -12.268 -20.993 1.00 31.18 63 LEU A N 1
ATOM 495 C CA . LEU A 1 82 ? -15.488 -11.596 -22.138 1.00 30.60 63 LEU A CA 1
ATOM 496 C C . LEU A 1 82 ? -15.836 -12.611 -23.228 1.00 27.91 63 LEU A C 1
ATOM 497 O O . LEU A 1 82 ? -16.900 -12.521 -23.840 1.00 29.61 63 LEU A O 1
ATOM 502 N N . ARG A 1 83 ? -14.922 -13.573 -23.456 1.00 28.40 64 ARG A N 1
ATOM 503 C CA . ARG A 1 83 ? -15.049 -14.564 -24.518 1.00 28.18 64 ARG A CA 1
ATOM 504 C C . ARG A 1 83 ? -16.298 -15.429 -24.319 1.00 29.21 64 ARG A C 1
ATOM 505 O O . ARG A 1 83 ? -16.876 -15.872 -25.304 1.00 32.43 64 ARG A O 1
ATOM 513 N N . ALA A 1 84 ? -16.715 -15.597 -23.062 1.00 31.32 65 ALA A N 1
ATOM 514 C CA . ALA A 1 84 ? -17.919 -16.344 -22.742 1.00 31.41 65 ALA A CA 1
ATOM 515 C C . ALA A 1 84 ? -19.139 -15.719 -23.427 1.00 34.99 65 ALA A C 1
ATOM 516 O O . ALA A 1 84 ? -20.105 -16.435 -23.677 1.00 35.45 65 ALA A O 1
ATOM 518 N N . SER A 1 85 ? -19.109 -14.409 -23.741 1.00 30.28 66 SER A N 1
ATOM 519 C CA . SER A 1 85 ? -20.271 -13.731 -24.328 1.00 30.48 66 SER A CA 1
ATOM 520 C C . SER A 1 85 ? -20.074 -13.414 -25.819 1.00 32.63 66 SER A C 1
ATOM 521 O O . SER A 1 85 ? -20.901 -12.714 -26.432 1.00 33.35 66 SER A O 1
ATOM 524 N N . GLY A 1 86 ? -18.940 -13.865 -26.378 1.00 30.07 67 GLY A N 1
ATOM 525 C CA . GLY A 1 86 ? -18.505 -13.441 -27.696 1.00 28.31 67 GLY A CA 1
ATOM 526 C C . GLY A 1 86 ? -18.387 -14.552 -28.744 1.00 28.91 67 GLY A C 1
ATOM 527 O O . GLY A 1 86 ? -18.293 -15.749 -28.426 1.00 31.28 67 GLY A O 1
ATOM 528 N N . LEU A 1 87 ? -18.364 -14.096 -30.004 1.00 27.97 68 LEU A N 1
ATOM 529 C CA . LEU A 1 87 ? -18.079 -14.895 -31.191 1.00 30.16 68 LEU A CA 1
ATOM 530 C C . LEU A 1 87 ? -16.704 -14.489 -31.744 1.00 29.82 68 LEU A C 1
ATOM 531 O O . LEU A 1 87 ? -16.375 -13.290 -31.779 1.00 28.31 68 LEU A O 1
ATOM 536 N N . PRO A 1 88 ? -15.804 -15.435 -32.121 1.00 31.74 69 PRO A N 1
ATOM 537 C CA . PRO A 1 88 ? -14.542 -15.071 -32.756 1.00 33.43 69 PRO A CA 1
ATOM 538 C C . PRO A 1 88 ? -14.889 -14.305 -34.023 1.00 36.22 69 PRO A C 1
ATOM 539 O O . PRO A 1 88 ? -15.802 -14.683 -34.743 1.00 37.53 69 PRO A O 1
ATOM 543 N N . LEU A 1 89 ? -14.206 -13.177 -34.210 1.00 38.64 70 LEU A N 1
ATOM 544 C CA . LEU A 1 89 ? -14.325 -12.356 -35.396 1.00 42.78 70 LEU A CA 1
ATOM 545 C C . LEU A 1 89 ? -12.960 -12.326 -36.071 1.00 42.97 70 LEU A C 1
ATOM 546 O O . LEU A 1 89 ? -12.221 -11.353 -35.899 1.00 44.78 70 LEU A O 1
ATOM 551 N N . PRO A 1 90 ? -12.502 -13.427 -36.709 1.00 48.30 71 PRO A N 1
ATOM 552 C CA . PRO A 1 90 ? -11.127 -13.480 -37.218 1.00 58.09 71 PRO A CA 1
ATOM 553 C C . PRO A 1 90 ? -10.846 -12.582 -38.434 1.00 54.07 71 PRO A C 1
ATOM 554 O O . PRO A 1 90 ? -9.686 -12.219 -38.616 1.00 52.02 71 PRO A O 1
ATOM 558 N N . GLY A 1 91 ? -11.895 -12.201 -39.211 1.00 49.19 72 GLY A N 1
ATOM 559 C CA . GLY A 1 91 ? -11.768 -11.336 -40.388 1.00 41.51 72 GLY A CA 1
ATOM 560 C C . GLY A 1 91 ? -11.294 -9.930 -40.014 1.00 39.83 72 GLY A C 1
ATOM 561 O O . GLY A 1 91 ? -11.443 -9.535 -38.874 1.00 36.34 72 GLY A O 1
ATOM 562 N N . ALA A 1 92 ? -10.758 -9.167 -40.986 1.00 33.05 73 ALA A N 1
ATOM 563 C CA . ALA A 1 92 ? -10.349 -7.789 -40.738 1.00 31.05 73 ALA A CA 1
ATOM 564 C C . ALA A 1 92 ? -10.611 -6.981 -42.003 1.00 27.61 73 ALA A C 1
ATOM 565 O O . ALA A 1 92 ? -10.483 -7.512 -43.102 1.00 29.08 73 ALA A O 1
ATOM 567 N N . HIS A 1 93 ? -11.000 -5.702 -41.858 1.00 28.07 74 HIS A N 1
ATOM 568 C CA . HIS A 1 93 ? -11.231 -4.876 -43.023 1.00 26.27 74 HIS A CA 1
ATOM 569 C C . HIS A 1 93 ? -10.623 -3.495 -42.809 1.00 26.25 74 HIS A C 1
ATOM 570 O O . HIS A 1 93 ? -10.417 -3.057 -41.673 1.00 26.19 74 HIS A O 1
ATOM 577 N N . PHE A 1 94 ? -10.431 -2.818 -43.927 1.00 24.73 75 PHE A N 1
ATOM 578 C CA . PHE A 1 94 ? -10.065 -1.413 -43.949 1.00 24.58 75 PHE A CA 1
ATOM 579 C C . PHE A 1 94 ? -10.993 -0.701 -44.920 1.00 27.23 75 PHE A C 1
ATOM 580 O O . PHE A 1 94 ? -11.063 -1.049 -46.094 1.00 25.80 75 PHE A O 1
ATOM 588 N N . SER A 1 95 ? -11.753 0.279 -44.415 1.00 26.52 76 SER A N 1
ATOM 589 C CA . SER A 1 95 ? -12.773 0.920 -45.226 1.00 25.72 76 SER A CA 1
ATOM 590 C C . SER A 1 95 ? -13.745 -0.102 -45.810 1.00 24.58 76 SER A C 1
ATOM 591 O O . SER A 1 95 ? -14.237 0.071 -46.921 1.00 27.49 76 SER A O 1
ATOM 594 N N . LEU A 1 96 ? -14.007 -1.147 -45.052 1.00 25.90 77 LEU A N 1
ATOM 595 C CA . LEU A 1 96 ? -14.855 -2.272 -45.444 1.00 27.51 77 LEU A CA 1
ATOM 596 C C . LEU A 1 96 ? -14.347 -2.985 -46.707 1.00 28.08 77 LEU A C 1
ATOM 597 O O . LEU A 1 96 ? -15.139 -3.607 -47.408 1.00 31.49 77 LEU A O 1
ATOM 602 N N . LEU A 1 97 ? -13.058 -2.846 -47.038 1.00 29.39 78 LEU A N 1
ATOM 603 C CA . LEU A 1 97 ? -12.381 -3.748 -47.971 1.00 29.61 78 LEU A CA 1
ATOM 604 C C . LEU A 1 97 ? -11.823 -4.903 -47.143 1.00 28.67 78 LEU A C 1
ATOM 605 O O . LEU A 1 97 ? -11.069 -4.688 -46.208 1.00 30.39 78 LEU A O 1
ATOM 610 N N . TRP A 1 98 ? -12.154 -6.135 -47.497 1.00 29.13 79 TRP A N 1
ATOM 611 C CA . TRP A 1 98 ? -11.748 -7.271 -46.676 1.00 29.00 79 TRP A CA 1
ATOM 612 C C . TRP A 1 98 ? -10.261 -7.576 -46.877 1.00 27.46 79 TRP A C 1
ATOM 613 O O . TRP A 1 98 ? -9.786 -7.540 -47.985 1.00 28.27 79 TRP A O 1
ATOM 624 N N . LEU A 1 99 ? -9.544 -7.858 -45.777 1.00 26.73 80 LEU A N 1
ATOM 625 C CA . LEU A 1 99 ? -8.110 -8.074 -45.765 1.00 26.27 80 LEU A CA 1
ATOM 626 C C . LEU A 1 99 ? -7.885 -9.557 -45.572 1.00 27.54 80 LEU A C 1
ATOM 627 O O . LEU A 1 99 ? -8.851 -10.323 -45.488 1.00 27.61 80 LEU A O 1
ATOM 632 N N . ARG A 1 100 ? -6.615 -9.925 -45.479 1.00 26.03 81 ARG A N 1
ATOM 633 C CA . ARG A 1 100 ? -6.220 -11.333 -45.342 1.00 26.82 81 ARG A CA 1
ATOM 634 C C . ARG A 1 100 ? -5.414 -11.553 -44.068 1.00 26.03 81 ARG A C 1
ATOM 635 O O . ARG A 1 100 ? -4.207 -11.778 -44.120 1.00 28.10 81 ARG A O 1
ATOM 643 N N . PRO A 1 101 ? -6.038 -11.507 -42.862 1.00 29.00 82 PRO A N 1
ATOM 644 C CA . PRO A 1 101 ? -5.294 -11.626 -41.605 1.00 30.69 82 PRO A CA 1
ATOM 645 C C . PRO A 1 101 ? -4.650 -13.016 -41.468 1.00 31.47 82 PRO A C 1
ATOM 646 O O . PRO A 1 101 ? -3.595 -13.131 -40.860 1.00 29.50 82 PRO A O 1
ATOM 650 N N . GLU A 1 102 ? -5.232 -14.019 -42.138 1.00 33.38 83 GLU A N 1
ATOM 651 C CA . GLU A 1 102 ? -4.710 -15.382 -42.118 1.00 35.61 83 GLU A CA 1
ATOM 652 C C . GLU A 1 102 ? -3.289 -15.469 -42.672 1.00 36.88 83 GLU A C 1
ATOM 653 O O . GLU A 1 102 ? -2.569 -16.413 -42.355 1.00 35.41 83 GLU A O 1
ATOM 659 N N . GLU A 1 103 ? -2.881 -14.499 -43.502 1.00 38.44 84 GLU A N 1
ATOM 660 C CA . GLU A 1 103 ? -1.545 -14.478 -44.079 1.00 41.91 84 GLU A CA 1
ATOM 661 C C . GLU A 1 103 ? -0.483 -14.142 -43.045 1.00 38.13 84 GLU A C 1
ATOM 662 O O . GLU A 1 103 ? 0.676 -14.416 -43.315 1.00 39.70 84 GLU A O 1
ATOM 668 N N . ILE A 1 104 ? -0.843 -13.519 -41.911 1.00 38.00 85 ILE A N 1
ATOM 669 C CA . ILE A 1 104 ? 0.175 -13.170 -40.929 1.00 38.80 85 ILE A CA 1
ATOM 670 C C . ILE A 1 104 ? -0.066 -13.823 -39.564 1.00 37.50 85 ILE A C 1
ATOM 671 O O . ILE A 1 104 ? 0.757 -13.634 -38.686 1.00 38.88 85 ILE A O 1
ATOM 676 N N . THR A 1 105 ? -1.164 -14.565 -39.353 1.00 38.31 86 THR A N 1
ATOM 677 C CA . THR A 1 105 ? -1.447 -15.129 -38.035 1.00 42.72 86 THR A CA 1
ATOM 678 C C . THR A 1 105 ? -0.441 -16.207 -37.624 1.00 48.24 86 THR A C 1
ATOM 679 O O . THR A 1 105 ? -0.181 -16.379 -36.437 1.00 44.72 86 THR A O 1
ATOM 683 N N . ALA A 1 106 ? 0.144 -16.924 -38.585 1.00 47.78 87 ALA A N 1
ATOM 684 C CA . ALA A 1 106 ? 1.276 -17.791 -38.279 1.00 52.81 87 ALA A CA 1
ATOM 685 C C . ALA A 1 106 ? 2.382 -16.999 -37.575 1.00 49.98 87 ALA A C 1
ATOM 686 O O . ALA A 1 106 ? 2.915 -17.422 -36.558 1.00 52.50 87 ALA A O 1
ATOM 688 N N . ASP A 1 107 ? 2.724 -15.825 -38.097 1.00 52.74 88 ASP A N 1
ATOM 689 C CA . ASP A 1 107 ? 3.784 -15.018 -37.512 1.00 53.34 88 ASP A CA 1
ATOM 690 C C . ASP A 1 107 ? 3.268 -14.203 -36.315 1.00 53.36 88 ASP A C 1
ATOM 691 O O . ASP A 1 107 ? 4.025 -13.880 -35.400 1.00 47.43 88 ASP A O 1
ATOM 696 N N . ARG A 1 108 ? 1.994 -13.788 -36.335 1.00 48.67 89 ARG A N 1
ATOM 697 C CA . ARG A 1 108 ? 1.444 -12.992 -35.245 1.00 48.24 89 ARG A CA 1
ATOM 698 C C . ARG A 1 108 ? 0.047 -13.492 -34.876 1.00 42.24 89 ARG A C 1
ATOM 699 O O . ARG A 1 108 ? -0.956 -12.899 -35.289 1.00 37.84 89 ARG A O 1
ATOM 707 N N . PRO A 1 109 ? -0.046 -14.578 -34.075 1.00 46.12 90 PRO A N 1
ATOM 708 C CA . PRO A 1 109 ? -1.329 -15.166 -33.680 1.00 43.67 90 PRO A CA 1
ATOM 709 C C . PRO A 1 109 ? -2.327 -14.179 -33.066 1.00 41.62 90 PRO A C 1
ATOM 710 O O . PRO A 1 109 ? -3.519 -14.285 -33.329 1.00 43.58 90 PRO A O 1
ATOM 714 N N . GLU A 1 110 ? -1.818 -13.225 -32.277 1.00 39.41 91 GLU A N 1
ATOM 715 C CA . GLU A 1 110 ? -2.565 -12.090 -31.724 1.00 41.26 91 GLU A CA 1
ATOM 716 C C . GLU A 1 110 ? -3.601 -11.531 -32.699 1.00 36.23 91 GLU A C 1
ATOM 717 O O . GLU A 1 110 ? -4.724 -11.174 -32.316 1.00 38.83 91 GLU A O 1
ATOM 723 N N . VAL A 1 111 ? -3.236 -11.436 -33.971 1.00 33.49 92 VAL A N 1
ATOM 724 C CA . VAL A 1 111 ? -4.055 -10.748 -34.949 1.00 36.28 92 VAL A CA 1
ATOM 725 C C . VAL A 1 111 ? -5.409 -11.440 -35.116 1.00 34.86 92 VAL A C 1
ATOM 726 O O . VAL A 1 111 ? -6.339 -10.809 -35.575 1.00 33.96 92 VAL A O 1
ATOM 730 N N . GLY A 1 112 ? -5.518 -12.726 -34.746 1.00 33.20 93 GLY A N 1
ATOM 731 C CA . GLY A 1 112 ? -6.769 -13.466 -34.903 1.00 32.12 93 GLY A CA 1
ATOM 732 C C . GLY A 1 112 ? -7.616 -13.603 -33.637 1.00 34.12 93 GLY A C 1
ATOM 733 O O . GLY A 1 112 ? -8.532 -14.441 -33.620 1.00 38.82 93 GLY A O 1
ATOM 734 N N . THR A 1 113 ? -7.438 -12.707 -32.643 1.00 30.55 94 THR A N 1
ATOM 735 C CA . THR A 1 113 ? -8.099 -12.860 -31.353 1.00 31.19 94 THR A CA 1
ATOM 736 C C . THR A 1 113 ? -9.261 -11.885 -31.165 1.00 27.66 94 THR A C 1
ATOM 737 O O . THR A 1 113 ? -9.815 -11.851 -30.084 1.00 28.82 94 THR A O 1
ATOM 741 N N . GLY A 1 114 ? -9.675 -11.165 -32.200 1.00 28.01 95 GLY A N 1
ATOM 742 C CA . GLY A 1 114 ? -10.762 -10.205 -32.068 1.00 30.23 95 GLY A CA 1
ATOM 743 C C . GLY A 1 114 ? -12.106 -10.895 -31.858 1.00 32.07 95 GLY A C 1
ATOM 744 O O . GLY A 1 114 ? -12.226 -12.087 -32.178 1.00 27.03 95 GLY A O 1
ATOM 745 N N . LEU A 1 115 ? -13.086 -10.144 -31.317 1.00 27.77 96 LEU A N 1
ATOM 746 C CA . LEU A 1 115 ? -14.368 -10.700 -30.906 1.00 29.02 96 LEU A CA 1
ATOM 747 C C . LEU A 1 115 ? -15.533 -9.827 -31.376 1.00 28.30 96 LEU A C 1
ATOM 748 O O . LEU A 1 115 ? -15.428 -8.611 -31.486 1.00 28.33 96 LEU A O 1
ATOM 753 N N . LEU A 1 116 ? -16.646 -10.497 -31.676 1.00 27.34 97 LEU A N 1
ATOM 754 C CA . LEU A 1 116 ? -17.947 -9.843 -31.716 1.00 28.70 97 LEU A CA 1
ATOM 755 C C . LEU A 1 116 ? -18.576 -10.075 -30.350 1.00 31.63 97 LEU A C 1
ATOM 756 O O . LEU A 1 116 ? -18.838 -11.221 -29.980 1.00 29.95 97 LEU A O 1
ATOM 761 N N . VAL A 1 117 ? -18.750 -8.990 -29.587 1.00 29.48 98 VAL A N 1
ATOM 762 C CA . VAL A 1 117 ? -19.292 -9.084 -28.238 1.00 29.88 98 VAL A CA 1
ATOM 763 C C . VAL A 1 117 ? -19.867 -7.727 -27.846 1.00 31.78 98 VAL A C 1
ATOM 764 O O . VAL A 1 117 ? -19.276 -6.676 -28.092 1.00 29.74 98 VAL A O 1
ATOM 768 N N . ALA A 1 118 ? -21.045 -7.746 -27.220 1.00 33.76 99 ALA A N 1
ATOM 769 C CA . ALA A 1 118 ? -21.746 -6.495 -26.937 1.00 34.65 99 ALA A CA 1
ATOM 770 C C . ALA A 1 118 ? -20.969 -5.699 -25.891 1.00 26.60 99 ALA A C 1
ATOM 771 O O . ALA A 1 118 ? -20.481 -6.237 -24.901 1.00 28.50 99 ALA A O 1
ATOM 773 N N . GLN A 1 119 ? -20.823 -4.395 -26.152 1.00 29.75 100 GLN A N 1
ATOM 774 C CA . GLN A 1 119 ? -20.055 -3.496 -25.295 1.00 27.38 100 GLN A CA 1
ATOM 775 C C . GLN A 1 119 ? -20.489 -3.586 -23.831 1.00 26.00 100 GLN A C 1
ATOM 776 O O . GLN A 1 119 ? -19.631 -3.572 -22.962 1.00 26.93 100 GLN A O 1
ATOM 782 N N . PRO A 1 120 ? -21.793 -3.685 -23.443 1.00 25.19 101 PRO A N 1
ATOM 783 C CA . PRO A 1 120 ? -22.130 -3.816 -22.022 1.00 27.91 101 PRO A CA 1
ATOM 784 C C . PRO A 1 120 ? -21.517 -5.020 -21.320 1.00 26.80 101 PRO A C 1
ATOM 785 O O . PRO A 1 120 ? -21.306 -4.980 -20.111 1.00 29.43 101 PRO A O 1
ATOM 789 N N . ARG A 1 121 ? -21.181 -6.059 -22.082 1.00 29.42 102 ARG A N 1
ATOM 790 C CA . ARG A 1 121 ? -20.518 -7.236 -21.533 1.00 28.11 102 ARG A CA 1
ATOM 791 C C . ARG A 1 121 ? -19.073 -6.907 -21.144 1.00 27.11 102 ARG A C 1
ATOM 792 O O . ARG A 1 121 ? -18.606 -7.340 -20.100 1.00 30.33 102 ARG A O 1
ATOM 800 N N . LEU A 1 122 ? -18.384 -6.111 -21.956 1.00 29.79 103 LEU A N 1
ATOM 801 C CA . LEU A 1 122 ? -17.043 -5.649 -21.599 1.00 26.82 103 LEU A CA 1
ATOM 802 C C . LEU A 1 122 ? -17.110 -4.813 -20.330 1.00 24.72 103 LEU A C 1
ATOM 803 O O . LEU A 1 122 ? -16.341 -5.008 -19.403 1.00 26.26 103 LEU A O 1
ATOM 808 N N . THR A 1 123 ? -18.025 -3.823 -20.314 1.00 27.03 104 THR A N 1
ATOM 809 C CA . THR A 1 123 ? -18.162 -2.946 -19.183 1.00 29.12 104 THR A CA 1
ATOM 810 C C . THR A 1 123 ? -18.504 -3.745 -17.923 1.00 29.64 104 THR A C 1
ATOM 811 O O . THR A 1 123 ? -17.942 -3.460 -16.897 1.00 30.97 104 THR A O 1
ATOM 815 N N . GLU A 1 124 ? -19.360 -4.770 -18.018 1.00 31.54 105 GLU A N 1
ATOM 816 C CA . GLU A 1 124 ? -19.699 -5.634 -16.893 1.00 33.04 105 GLU A CA 1
ATOM 817 C C . GLU A 1 124 ? -18.473 -6.398 -16.377 1.00 30.05 105 GLU A C 1
ATOM 818 O O . GLU A 1 124 ? -18.307 -6.558 -15.176 1.00 30.02 105 GLU A O 1
ATOM 824 N N . VAL A 1 125 ? -17.648 -6.925 -17.285 1.00 31.69 106 VAL A N 1
ATOM 825 C CA . VAL A 1 125 ? -16.438 -7.642 -16.893 1.00 29.77 106 VAL A CA 1
ATOM 826 C C . VAL A 1 125 ? -15.509 -6.717 -16.103 1.00 28.00 106 VAL A C 1
ATOM 827 O O . VAL A 1 125 ? -14.989 -7.081 -15.065 1.00 28.50 106 VAL A O 1
ATOM 831 N N . LEU A 1 126 ? -15.338 -5.484 -16.576 1.00 27.69 107 LEU A N 1
ATOM 832 C CA . LEU A 1 126 ? -14.427 -4.560 -15.927 1.00 24.77 107 LEU A CA 1
ATOM 833 C C . LEU A 1 126 ? -15.019 -4.119 -14.583 1.00 27.47 107 LEU A C 1
ATOM 834 O O . LEU A 1 126 ? -14.310 -3.996 -13.589 1.00 27.29 107 LEU A O 1
ATOM 839 N N . GLU A 1 127 ? -16.340 -3.874 -14.565 1.00 28.12 108 GLU A N 1
ATOM 840 C CA . GLU A 1 127 ? -16.975 -3.446 -13.336 1.00 31.80 108 GLU A CA 1
ATOM 841 C C . GLU A 1 127 ? -16.868 -4.526 -12.253 1.00 32.29 108 GLU A C 1
ATOM 842 O O . GLU A 1 127 ? -16.591 -4.203 -11.092 1.00 32.12 108 GLU A O 1
ATOM 848 N N . GLN A 1 128 ? -17.110 -5.796 -12.604 1.00 32.85 109 GLN A N 1
ATOM 849 C CA . GLN A 1 128 ? -16.953 -6.863 -11.628 1.00 36.14 109 GLN A CA 1
ATOM 850 C C . GLN A 1 128 ? -15.521 -6.917 -11.098 1.00 31.11 109 GLN A C 1
ATOM 851 O O . GLN A 1 128 ? -15.297 -7.046 -9.902 1.00 31.15 109 GLN A O 1
ATOM 857 N N . ARG A 1 129 ? -14.525 -6.815 -11.974 1.00 29.73 110 ARG A N 1
ATOM 858 C CA . ARG A 1 129 ? -13.153 -6.819 -11.507 1.00 27.97 110 ARG A CA 1
ATOM 859 C C . ARG A 1 129 ? -12.873 -5.611 -10.609 1.00 27.58 110 ARG A C 1
ATOM 860 O O . ARG A 1 129 ? -12.245 -5.756 -9.574 1.00 29.58 110 ARG A O 1
ATOM 868 N N . ALA A 1 130 ? -13.367 -4.419 -10.958 1.00 30.47 111 ALA A N 1
ATOM 869 C CA . ALA A 1 130 ? -13.157 -3.244 -10.114 1.00 31.15 111 ALA A CA 1
ATOM 870 C C . ALA A 1 130 ? -13.745 -3.481 -8.706 1.00 32.50 111 ALA A C 1
ATOM 871 O O . ALA A 1 130 ? -13.097 -3.159 -7.708 1.00 35.95 111 ALA A O 1
ATOM 873 N N . ARG A 1 131 ? -14.950 -4.086 -8.633 1.00 34.35 112 ARG A N 1
ATOM 874 C CA . ARG A 1 131 ? -15.581 -4.392 -7.351 1.00 40.67 112 ARG A CA 1
ATOM 875 C C . ARG A 1 131 ? -14.714 -5.356 -6.541 1.00 40.00 112 ARG A C 1
ATOM 876 O O . ARG A 1 131 ? -14.527 -5.151 -5.346 1.00 39.91 112 ARG A O 1
ATOM 884 N N . GLU A 1 132 ? -14.137 -6.384 -7.177 1.00 39.17 113 GLU A N 1
ATOM 885 C CA . GLU A 1 132 ? -13.238 -7.289 -6.470 1.00 40.88 113 GLU A CA 1
ATOM 886 C C . GLU A 1 132 ? -11.985 -6.586 -5.955 1.00 39.02 113 GLU A C 1
ATOM 887 O O . GLU A 1 132 ? -11.432 -6.998 -4.944 1.00 36.59 113 GLU A O 1
ATOM 893 N N . LEU A 1 133 ? -11.523 -5.529 -6.624 1.00 32.41 114 LEU A N 1
ATOM 894 C CA . LEU A 1 133 ? -10.328 -4.819 -6.176 1.00 34.10 114 LEU A CA 1
ATOM 895 C C . LEU A 1 133 ? -10.694 -3.722 -5.171 1.00 36.59 114 LEU A C 1
ATOM 896 O O . LEU A 1 133 ? -9.867 -2.883 -4.819 1.00 37.62 114 LEU A O 1
ATOM 901 N N . GLY A 1 134 ? -11.974 -3.650 -4.816 1.00 35.69 115 GLY A N 1
ATOM 902 C CA . GLY A 1 134 ? -12.429 -2.749 -3.770 1.00 37.93 115 GLY A CA 1
ATOM 903 C C . GLY A 1 134 ? -12.740 -1.340 -4.270 1.00 41.38 115 GLY A C 1
ATOM 904 O O . GLY A 1 134 ? -12.780 -0.398 -3.476 1.00 41.28 115 GLY A O 1
ATOM 905 N N . VAL A 1 135 ? -12.965 -1.166 -5.583 1.00 38.83 116 VAL A N 1
ATOM 906 C CA . VAL A 1 135 ? -13.094 0.183 -6.109 1.00 40.32 116 VAL A CA 1
ATOM 907 C C . VAL A 1 135 ? -14.506 0.688 -5.853 1.00 39.99 116 VAL A C 1
ATOM 908 O O . VAL A 1 135 ? -15.474 0.027 -6.206 1.00 42.36 116 VAL A O 1
ATOM 912 N N . ASP A 1 136 ? -14.622 1.898 -5.297 1.00 46.57 117 ASP A N 1
ATOM 913 C CA . ASP A 1 136 ? -15.935 2.485 -5.066 1.00 53.71 117 ASP A CA 1
ATOM 914 C C . ASP A 1 136 ? -16.368 3.240 -6.319 1.00 45.72 117 ASP A C 1
ATOM 915 O O . ASP A 1 136 ? -15.681 4.188 -6.751 1.00 36.99 117 ASP A O 1
ATOM 920 N N . VAL A 1 137 ? -17.519 2.785 -6.842 1.00 42.46 118 VAL A N 1
ATOM 921 C CA . VAL A 1 137 ? -18.172 3.305 -8.038 1.00 46.57 118 VAL A CA 1
ATOM 922 C C . VAL A 1 137 ? -19.459 4.030 -7.654 1.00 41.12 118 VAL A C 1
ATOM 923 O O . VAL A 1 137 ? -20.456 3.407 -7.320 1.00 46.53 118 VAL A O 1
ATOM 927 N N . ARG A 1 138 ? -19.449 5.339 -7.841 1.00 37.43 119 ARG A N 1
ATOM 928 C CA . ARG A 1 138 ? -20.463 6.214 -7.306 1.00 37.31 119 ARG A CA 1
ATOM 929 C C . ARG A 1 138 ? -21.321 6.709 -8.454 1.00 37.90 119 ARG A C 1
ATOM 930 O O . ARG A 1 138 ? -20.948 7.659 -9.141 1.00 35.48 119 ARG A O 1
ATOM 938 N N . ARG A 1 139 ? -22.450 6.034 -8.658 1.00 34.47 120 ARG A N 1
ATOM 939 C CA . ARG A 1 139 ? -23.381 6.374 -9.720 1.00 36.53 120 ARG A CA 1
ATOM 940 C C . ARG A 1 139 ? -24.298 7.491 -9.231 1.00 35.48 120 ARG A C 1
ATOM 941 O O . ARG A 1 139 ? -24.294 7.775 -8.042 1.00 37.92 120 ARG A O 1
ATOM 949 N N . GLY A 1 140 ? -25.024 8.120 -10.162 1.00 35.60 121 GLY A N 1
ATOM 950 C CA . GLY A 1 140 ? -25.829 9.302 -9.886 1.00 38.02 121 GLY A CA 1
ATOM 951 C C . GLY A 1 140 ? -24.972 10.497 -9.450 1.00 37.56 121 GLY A C 1
ATOM 952 O O . GLY A 1 140 ? -25.4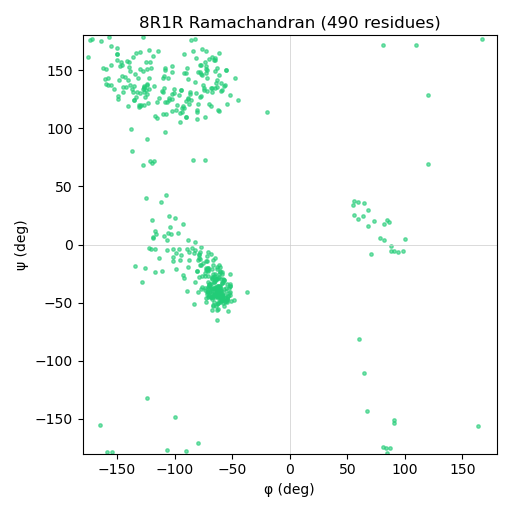67 11.406 -8.795 1.00 43.81 121 GLY A O 1
ATOM 953 N N . HIS A 1 141 ? -23.691 10.517 -9.831 1.00 33.27 122 HIS A N 1
ATOM 954 C CA . HIS A 1 141 ? -22.799 11.609 -9.471 1.00 31.90 122 HIS A CA 1
ATOM 955 C C . HIS A 1 141 ? -22.312 12.330 -10.733 1.00 36.03 122 HIS A C 1
ATOM 956 O O . HIS A 1 141 ? -21.532 11.785 -11.501 1.00 36.13 122 HIS A O 1
ATOM 963 N N . GLU A 1 142 ? -22.752 13.573 -10.948 1.00 34.10 123 GLU A N 1
ATOM 964 C CA . GLU A 1 142 ? -22.389 14.343 -12.130 1.00 37.12 123 GLU A CA 1
ATOM 965 C C . GLU A 1 142 ? -21.365 15.413 -11.762 1.00 40.97 123 GLU A C 1
ATOM 966 O O . GLU A 1 142 ? -21.616 16.271 -10.919 1.00 40.74 123 GLU A O 1
ATOM 972 N N . VAL A 1 143 ? -20.224 15.408 -12.452 1.00 31.69 124 VAL A N 1
ATOM 973 C CA . VAL A 1 143 ? -19.242 16.455 -12.269 1.00 33.57 124 VAL A CA 1
ATOM 974 C C . VAL A 1 143 ? -19.713 17.715 -12.999 1.00 37.25 124 VAL A C 1
ATOM 975 O O . VAL A 1 143 ? -20.030 17.651 -14.194 1.00 36.32 124 VAL A O 1
ATOM 979 N N . THR A 1 144 ? -19.746 18.857 -12.271 1.00 35.03 125 THR A N 1
ATOM 980 C CA . THR A 1 144 ? -20.177 20.127 -12.853 1.00 35.25 125 THR A CA 1
ATOM 981 C C . THR A 1 144 ? -19.072 21.193 -12.868 1.00 32.11 125 THR A C 1
ATOM 982 O O . THR A 1 144 ? -19.118 22.103 -13.694 1.00 39.37 125 THR A O 1
ATOM 986 N N . GLU A 1 145 ? -18.068 21.117 -11.996 1.00 36.32 126 GLU A N 1
ATOM 987 C CA . GLU A 1 145 ? -16.997 22.103 -12.000 1.00 37.24 126 GLU A CA 1
ATOM 988 C C . GLU A 1 145 ? -15.738 21.419 -11.511 1.00 35.61 126 GLU A C 1
ATOM 989 O O . GLU A 1 145 ? -15.822 20.369 -10.876 1.00 35.37 126 GLU A O 1
ATOM 995 N N . LEU A 1 146 ? -14.593 22.068 -11.770 1.00 32.89 127 LEU A N 1
ATOM 996 C CA . LEU A 1 146 ? -13.287 21.553 -11.403 1.00 38.44 127 LEU A CA 1
ATOM 997 C C . LEU A 1 146 ? -12.381 22.721 -11.020 1.00 37.63 127 LEU A C 1
ATOM 998 O O . LEU A 1 146 ? -12.320 23.702 -11.749 1.00 40.88 127 LEU A O 1
ATOM 1003 N N . ARG A 1 147 ? -11.637 22.579 -9.920 1.00 36.95 128 ARG A N 1
ATOM 1004 C CA . ARG A 1 147 ? -10.648 23.564 -9.531 1.00 36.48 128 ARG A CA 1
ATOM 1005 C C . ARG A 1 147 ? -9.373 22.849 -9.113 1.00 36.58 128 ARG A C 1
ATOM 1006 O O . ARG A 1 147 ? -9.390 22.011 -8.207 1.00 38.02 128 ARG A O 1
ATOM 1014 N N . GLN A 1 148 ? -8.264 23.224 -9.764 1.00 34.35 129 GLN A N 1
ATOM 1015 C CA . GLN A 1 148 ? -6.953 22.706 -9.416 1.00 37.24 129 GLN A CA 1
ATOM 1016 C C . GLN A 1 148 ? -6.296 23.565 -8.339 1.00 39.42 129 GLN A C 1
ATOM 1017 O O . GLN A 1 148 ? -6.367 24.793 -8.355 1.00 39.43 129 GLN A O 1
ATOM 1023 N N . SER A 1 149 ? -5.589 22.889 -7.446 1.00 36.82 130 SER A N 1
ATOM 1024 C CA . SER A 1 149 ? -4.672 23.506 -6.512 1.00 38.21 130 SER A CA 1
ATOM 1025 C C . SER A 1 149 ? -3.308 22.877 -6.759 1.00 37.70 130 SER A C 1
ATOM 1026 O O . SER A 1 149 ? -3.210 21.876 -7.470 1.00 40.74 130 SER A O 1
ATOM 1029 N N . PRO A 1 150 ? -2.212 23.431 -6.214 1.00 40.17 131 PRO A N 1
ATOM 1030 C CA . PRO A 1 150 ? -0.880 22.863 -6.458 1.00 40.09 131 PRO A CA 1
ATOM 1031 C C . PRO A 1 150 ? -0.744 21.374 -6.111 1.00 40.81 131 PRO A C 1
ATOM 1032 O O . PRO A 1 150 ? -0.092 20.631 -6.861 1.00 36.72 131 PRO A O 1
ATOM 1036 N N . GLY A 1 151 ? -1.467 20.924 -5.069 1.00 34.81 132 GLY A N 1
ATOM 1037 C CA . GLY A 1 151 ? -1.267 19.596 -4.508 1.00 36.78 132 GLY A CA 1
ATOM 1038 C C . GLY A 1 151 ? -2.479 18.666 -4.627 1.00 34.01 132 GLY A C 1
ATOM 1039 O O . GLY A 1 151 ? -2.393 17.523 -4.192 1.00 36.50 132 GLY A O 1
ATOM 1040 N N . HIS A 1 152 ? -3.600 19.157 -5.148 1.00 33.23 133 HIS A N 1
ATOM 1041 C CA . HIS A 1 152 ? -4.804 18.347 -5.274 1.00 34.32 133 HIS A CA 1
ATOM 1042 C C . HIS A 1 152 ? -5.760 19.019 -6.240 1.00 31.52 133 HIS A C 1
ATOM 1043 O O . HIS A 1 152 ? -5.544 20.140 -6.718 1.00 34.45 133 HIS A O 1
ATOM 1050 N N . VAL A 1 153 ? -6.860 18.327 -6.518 1.00 31.37 134 VAL A N 1
ATOM 1051 C CA . VAL A 1 153 ? -7.926 18.848 -7.334 1.00 31.31 134 VAL A CA 1
ATOM 1052 C C . VAL A 1 153 ? -9.218 18.688 -6.560 1.00 34.56 134 VAL A C 1
ATOM 1053 O O . VAL A 1 153 ? -9.356 17.704 -5.843 1.00 37.04 134 VAL A O 1
ATOM 1057 N N . THR A 1 154 ? -10.159 19.612 -6.793 1.00 32.25 135 THR A N 1
ATOM 1058 C CA . THR A 1 154 ? -11.481 19.604 -6.196 1.00 36.29 135 THR A CA 1
ATOM 1059 C C . THR A 1 154 ? -12.556 19.666 -7.269 1.00 32.95 135 THR A C 1
ATOM 1060 O O . THR A 1 154 ? -12.572 20.563 -8.118 1.00 38.86 135 THR A O 1
ATOM 1064 N N . LEU A 1 155 ? -13.496 18.712 -7.215 1.00 33.61 136 LEU A N 1
ATOM 1065 C CA . LEU A 1 155 ? -14.615 18.663 -8.142 1.00 32.29 136 LEU A CA 1
ATOM 1066 C C . LEU A 1 155 ? -15.884 19.107 -7.438 1.00 35.19 136 LEU A C 1
ATOM 1067 O O . LEU A 1 155 ? -16.072 18.775 -6.280 1.00 38.69 136 LEU A O 1
ATOM 1072 N N . LYS A 1 156 ? -16.757 19.814 -8.152 1.00 37.91 137 LYS A N 1
ATOM 1073 C CA . LYS A 1 156 ? -18.121 20.032 -7.693 1.00 40.43 137 LYS A CA 1
ATOM 1074 C C . LYS A 1 156 ? -19.016 18.963 -8.320 1.00 39.59 137 LYS A C 1
ATOM 1075 O O . LYS A 1 156 ? -18.923 18.730 -9.527 1.00 39.78 137 LYS A O 1
ATOM 1081 N N . LEU A 1 157 ? -19.870 18.317 -7.515 1.00 36.90 138 LEU A N 1
ATOM 1082 C CA . LEU A 1 157 ? -20.716 17.222 -7.961 1.00 40.10 138 LEU A CA 1
ATOM 1083 C C . LEU A 1 157 ? -22.183 17.565 -7.738 1.00 44.46 138 LEU A C 1
ATOM 1084 O O . LEU A 1 157 ? -22.508 18.335 -6.840 1.00 45.96 138 LEU A O 1
ATOM 1089 N N . ARG A 1 158 ? -23.048 16.905 -8.512 1.00 44.00 139 ARG A N 1
ATOM 1090 C CA . ARG A 1 158 ? -24.491 16.919 -8.335 1.00 48.88 139 ARG A CA 1
ATOM 1091 C C . ARG A 1 158 ? -24.997 15.486 -8.196 1.00 48.95 139 ARG A C 1
ATOM 1092 O O . ARG A 1 158 ? -24.697 14.638 -9.033 1.00 42.13 139 ARG A O 1
ATOM 1100 N N . THR A 1 159 ? -25.789 15.246 -7.142 1.00 42.21 140 THR A N 1
ATOM 1101 C CA . THR A 1 159 ? -26.531 14.007 -6.938 1.00 47.42 140 THR A CA 1
ATOM 1102 C C . THR A 1 159 ? -27.995 14.371 -6.698 1.00 50.55 140 THR A C 1
ATOM 1103 O O . THR A 1 159 ? -28.328 15.555 -6.672 1.00 45.98 140 THR A O 1
ATOM 1107 N N . SER A 1 160 ? -28.864 13.369 -6.520 1.00 49.61 141 SER A N 1
ATOM 1108 C CA . SER A 1 160 ? -30.266 13.647 -6.230 1.00 61.75 141 SER A CA 1
ATOM 1109 C C . SER A 1 160 ? -30.427 14.213 -4.812 1.00 69.67 141 SER A C 1
ATOM 1110 O O . SER A 1 160 ? -31.442 14.842 -4.511 1.00 76.10 141 SER A O 1
ATOM 1113 N N . ALA A 1 161 ? -29.436 14.001 -3.934 1.00 68.57 142 ALA A N 1
ATOM 1114 C CA . ALA A 1 161 ? -29.382 14.771 -2.701 1.00 66.94 142 ALA A CA 1
ATOM 1115 C C . ALA A 1 161 ? -29.192 16.242 -3.063 1.00 72.22 142 ALA A C 1
ATOM 1116 O O . ALA A 1 161 ? -30.098 17.043 -2.861 1.00 85.57 142 ALA A O 1
ATOM 1118 N N . GLY A 1 162 ? -28.044 16.578 -3.659 1.00 64.22 143 GLY A N 1
ATOM 1119 C CA . GLY A 1 162 ? -27.747 17.943 -4.061 1.00 60.92 143 GLY A CA 1
ATOM 1120 C C . GLY A 1 162 ? -26.255 18.121 -4.334 1.00 63.61 143 GLY A C 1
ATOM 1121 O O . GLY A 1 162 ? -25.553 17.151 -4.603 1.00 61.63 143 GLY A O 1
ATOM 1122 N N . ASP A 1 163 ? -25.776 19.364 -4.229 1.00 56.00 144 ASP A N 1
ATOM 1123 C CA . ASP A 1 163 ? -24.418 19.717 -4.610 1.00 56.36 144 ASP A CA 1
ATOM 1124 C C . ASP A 1 163 ? -23.439 19.282 -3.519 1.00 58.50 144 ASP A C 1
ATOM 1125 O O . ASP A 1 163 ? -23.792 19.228 -2.345 1.00 58.92 144 ASP A O 1
ATOM 1130 N N . SER A 1 164 ? -22.213 18.925 -3.924 1.00 45.07 145 SER A N 1
ATOM 1131 C CA . SER A 1 164 ? -21.156 18.569 -2.996 1.00 41.76 145 SER A CA 1
ATOM 1132 C C . SER A 1 164 ? -19.786 18.718 -3.657 1.00 42.00 145 SER A C 1
ATOM 1133 O O . SER A 1 164 ? -19.688 19.101 -4.821 1.00 41.97 145 SER A O 1
ATOM 1136 N N . THR A 1 165 ? -18.742 18.379 -2.894 1.00 39.17 146 THR A N 1
ATOM 1137 C CA . THR A 1 165 ? -17.362 18.573 -3.297 1.00 43.52 146 THR A CA 1
ATOM 1138 C C . THR A 1 165 ? -16.627 17.258 -3.083 1.00 41.99 146 THR A C 1
ATOM 1139 O O . THR A 1 165 ? -17.000 16.500 -2.191 1.00 41.75 146 THR A O 1
ATOM 1143 N N . LEU A 1 166 ? -15.575 17.002 -3.882 1.00 37.87 147 LEU A N 1
ATOM 1144 C CA . LEU A 1 166 ? -14.729 15.835 -3.702 1.00 36.50 147 LEU A CA 1
ATOM 1145 C C . LEU A 1 166 ? -13.299 16.222 -4.063 1.00 33.46 147 LEU A C 1
ATOM 1146 O O . LEU A 1 166 ? -13.055 16.797 -5.117 1.00 40.00 147 LEU A O 1
ATOM 1151 N N . ARG A 1 167 ? -12.371 15.870 -3.188 1.00 32.48 148 ARG A N 1
ATOM 1152 C CA . ARG A 1 167 ? -10.967 16.196 -3.326 1.00 36.70 148 ARG A CA 1
ATOM 1153 C C . ARG A 1 167 ? -10.246 14.946 -3.861 1.00 34.35 148 ARG A C 1
ATOM 1154 O O . ARG A 1 167 ? -10.514 13.852 -3.383 1.00 32.12 148 ARG A O 1
ATOM 1162 N N . GLY A 1 168 ? -9.385 15.105 -4.876 1.00 31.78 149 GLY A N 1
ATOM 1163 C CA . GLY A 1 168 ? -8.499 14.031 -5.326 1.00 30.88 149 GLY A CA 1
ATOM 1164 C C . GLY A 1 168 ? -7.068 14.514 -5.535 1.00 29.12 149 GLY A C 1
ATOM 1165 O O . GLY A 1 168 ? -6.793 15.719 -5.578 1.00 34.08 149 GLY A O 1
ATOM 1166 N N . SER A 1 169 ? -6.139 13.563 -5.634 1.00 27.25 150 SER A N 1
ATOM 1167 C CA . SER A 1 169 ? -4.768 13.845 -6.034 1.00 28.90 150 SER A CA 1
ATOM 1168 C C . SER A 1 169 ? -4.720 14.192 -7.539 1.00 29.76 150 SER A C 1
ATOM 1169 O O . SER A 1 169 ? -4.039 15.122 -7.962 1.00 29.91 150 SER A O 1
ATOM 1172 N N . TYR A 1 170 ? -5.470 13.427 -8.338 1.00 27.47 151 TYR A N 1
ATOM 1173 C CA . TYR A 1 170 ? -5.543 13.591 -9.793 1.00 27.64 151 TYR A CA 1
ATOM 1174 C C . TYR A 1 170 ? -6.982 13.392 -10.223 1.00 26.71 151 TYR A C 1
ATOM 1175 O O . TYR A 1 170 ? -7.762 12.668 -9.598 1.00 27.40 151 TYR A O 1
ATOM 1184 N N . VAL A 1 171 ? -7.323 13.957 -11.374 1.00 26.12 152 VAL A N 1
ATOM 1185 C CA . VAL A 1 171 ? -8.610 13.700 -11.968 1.00 27.64 152 VAL A CA 1
ATOM 1186 C C . VAL A 1 171 ? -8.353 13.229 -13.397 1.00 26.77 152 VAL A C 1
ATOM 1187 O O . VAL A 1 171 ? -7.530 13.828 -14.092 1.00 27.61 152 VAL A O 1
ATOM 1191 N N . VAL A 1 172 ? -9.003 12.127 -13.763 1.00 26.44 153 VAL A N 1
ATOM 1192 C CA . VAL A 1 172 ? -8.941 11.630 -15.138 1.00 23.91 153 VAL A CA 1
ATOM 1193 C C . VAL A 1 172 ? -10.321 11.708 -15.758 1.00 24.46 153 VAL A C 1
ATOM 1194 O O . VAL A 1 172 ? -11.275 11.106 -15.266 1.00 27.05 153 VAL A O 1
ATOM 1198 N N . ALA A 1 173 ? -10.401 12.440 -16.873 1.00 25.45 154 ALA A N 1
ATOM 1199 C CA . ALA A 1 173 ? -11.582 12.487 -17.706 1.00 24.75 154 ALA A CA 1
ATOM 1200 C C . ALA A 1 173 ? -11.704 11.175 -18.482 1.00 27.49 154 ALA A C 1
ATOM 1201 O O . ALA A 1 173 ? -10.938 10.932 -19.398 1.00 30.33 154 ALA A O 1
ATOM 1203 N N . ALA A 1 174 ? -12.687 10.366 -18.118 1.00 24.91 155 ALA A N 1
ATOM 1204 C CA . ALA A 1 174 ? -13.077 9.200 -18.885 1.00 25.01 155 ALA A CA 1
ATOM 1205 C C . ALA A 1 174 ? -14.554 9.330 -19.191 1.00 22.92 155 ALA A C 1
ATOM 1206 O O . ALA A 1 174 ? -15.316 8.346 -19.175 1.00 26.80 155 ALA A O 1
ATOM 1208 N N . ASP A 1 175 ? -14.935 10.568 -19.512 1.00 26.98 156 ASP A N 1
ATOM 1209 C CA . ASP A 1 175 ? -16.345 10.903 -19.575 1.00 30.11 156 ASP A CA 1
ATOM 1210 C C . ASP A 1 175 ? -16.851 11.019 -21.012 1.00 30.76 156 ASP A C 1
ATOM 1211 O O . ASP A 1 175 ? -17.831 11.706 -21.255 1.00 30.27 156 ASP A O 1
ATOM 1216 N N . GLY A 1 176 ? -16.200 10.350 -21.975 1.00 26.54 157 GLY A N 1
ATOM 1217 C CA . GLY A 1 176 ? -16.759 10.254 -23.306 1.00 27.51 157 GLY A CA 1
ATOM 1218 C C . GLY A 1 176 ? -16.458 11.437 -24.221 1.00 27.56 157 GLY A C 1
ATOM 1219 O O . GLY A 1 176 ? -15.727 12.379 -23.883 1.00 28.54 157 GLY A O 1
ATOM 1220 N N . ALA A 1 177 ? -16.999 11.305 -25.438 1.00 28.96 158 ALA A N 1
ATOM 1221 C CA . ALA A 1 177 ? -16.584 12.105 -26.573 1.00 30.55 158 ALA A CA 1
ATOM 1222 C C . ALA A 1 177 ? -16.969 13.574 -26.375 1.00 35.41 158 ALA A C 1
ATOM 1223 O O . ALA A 1 177 ? -16.273 14.462 -26.865 1.00 35.83 158 ALA A O 1
ATOM 1225 N N . GLY A 1 178 ? -18.058 13.818 -25.635 1.00 34.62 159 GLY A N 1
ATOM 1226 C CA . GLY A 1 178 ? -18.463 15.189 -25.342 1.00 39.71 159 GLY A CA 1
ATOM 1227 C C . GLY A 1 178 ? -17.894 15.702 -24.019 1.00 40.60 159 GLY A C 1
ATOM 1228 O O . GLY A 1 178 ? -18.346 16.736 -23.539 1.00 40.63 159 GLY A O 1
ATOM 1229 N N . SER A 1 179 ? -16.849 15.033 -23.492 1.00 35.78 160 SER A N 1
ATOM 1230 C CA . SER A 1 179 ? -16.253 15.245 -22.173 1.00 36.70 160 SER A CA 1
ATOM 1231 C C . SER A 1 179 ? -16.552 16.598 -21.501 1.00 36.00 160 SER A C 1
ATOM 1232 O O . SER A 1 179 ? -16.024 17.631 -21.915 1.00 32.33 160 SER A O 1
ATOM 1235 N N . THR A 1 180 ? -17.294 16.548 -20.379 1.00 37.06 161 THR A N 1
ATOM 1236 C CA . THR A 1 180 ? -17.438 17.686 -19.468 1.00 33.85 161 THR A CA 1
ATOM 1237 C C . THR A 1 180 ? -16.072 18.195 -19.002 1.00 34.53 161 THR A C 1
ATOM 1238 O O . THR A 1 180 ? -15.780 19.394 -19.056 1.00 34.32 161 THR A O 1
ATOM 1242 N N . VAL A 1 181 ? -15.217 17.262 -18.550 1.00 29.76 162 VAL A N 1
ATOM 1243 C CA . VAL A 1 181 ? -13.934 17.603 -17.980 1.00 32.27 162 VAL A CA 1
ATOM 1244 C C . VAL A 1 181 ? -13.029 18.259 -19.001 1.00 33.33 162 VAL A C 1
ATOM 1245 O O . VAL A 1 181 ? -12.275 19.149 -18.634 1.00 32.84 162 VAL A O 1
ATOM 1249 N N . ARG A 1 182 ? -13.013 17.770 -20.253 1.00 32.12 163 ARG A N 1
ATOM 1250 C CA . ARG A 1 182 ? -12.134 18.370 -21.238 1.00 31.04 163 ARG A CA 1
ATOM 1251 C C . ARG A 1 182 ? -12.534 19.839 -21.426 1.00 27.40 163 ARG A C 1
ATOM 1252 O O . ARG A 1 182 ? -11.669 20.696 -21.523 1.00 30.42 163 ARG A O 1
ATOM 1260 N N . ARG A 1 183 ? -13.839 20.088 -21.466 1.00 32.62 164 ARG A N 1
ATOM 1261 C CA . ARG A 1 183 ? -14.350 21.445 -21.610 1.00 33.59 164 ARG A CA 1
ATOM 1262 C C . ARG A 1 183 ? -14.000 22.286 -20.372 1.00 38.66 164 ARG A C 1
ATOM 1263 O O . ARG A 1 183 ? -13.514 23.407 -20.521 1.00 37.96 164 ARG A O 1
ATOM 1271 N N . LEU A 1 184 ? -14.154 21.733 -19.155 1.00 38.55 165 LEU A N 1
ATOM 1272 C CA . LEU A 1 184 ? -13.850 22.491 -17.942 1.00 36.78 165 LEU A CA 1
ATOM 1273 C C . LEU A 1 184 ? -12.366 22.829 -17.880 1.00 38.87 165 LEU A C 1
ATOM 1274 O O . LEU A 1 184 ? -12.001 23.846 -17.312 1.00 37.63 165 LEU A O 1
ATOM 1279 N N . ALA A 1 185 ? -11.505 21.987 -18.469 1.00 37.63 166 ALA A N 1
ATOM 1280 C CA . ALA A 1 185 ? -10.070 22.230 -18.468 1.00 35.47 166 ALA A CA 1
ATOM 1281 C C . ALA A 1 185 ? -9.639 23.149 -19.604 1.00 32.00 166 ALA A C 1
ATOM 1282 O O . ALA A 1 185 ? -8.445 23.415 -19.735 1.00 35.96 166 ALA A O 1
ATOM 1284 N N . GLY A 1 186 ? -10.598 23.547 -20.449 1.00 34.88 167 GLY A N 1
ATOM 1285 C CA . GLY A 1 186 ? -10.380 24.426 -21.586 1.00 37.41 167 GLY A CA 1
ATOM 1286 C C . GLY A 1 186 ? -9.464 23.794 -22.636 1.00 40.69 167 GLY A C 1
ATOM 1287 O O . GLY A 1 186 ? -8.629 24.481 -23.204 1.00 38.43 167 GLY A O 1
ATOM 1288 N N . ILE A 1 187 ? -9.553 22.466 -22.842 1.00 36.85 168 ILE A N 1
ATOM 1289 C CA . ILE A 1 187 ? -8.670 21.813 -23.799 1.00 34.84 168 ILE A CA 1
ATOM 1290 C C . ILE A 1 187 ? -9.414 21.686 -25.136 1.00 31.95 168 ILE A C 1
ATOM 1291 O O . ILE A 1 187 ? -10.530 21.178 -25.209 1.00 36.38 168 ILE A O 1
ATOM 1296 N N . ASP A 1 188 ? -8.766 22.144 -26.208 1.00 30.79 169 ASP A N 1
ATOM 1297 C CA . ASP A 1 188 ? -9.353 22.125 -27.535 1.00 33.51 169 ASP A CA 1
ATOM 1298 C C . ASP A 1 188 ? -9.282 20.705 -28.095 1.00 33.30 169 ASP A C 1
ATOM 1299 O O . ASP A 1 188 ? -8.385 19.929 -27.741 1.00 32.50 169 ASP A O 1
ATOM 1304 N N . PHE A 1 189 ? -10.211 20.433 -29.006 1.00 30.75 170 PHE A N 1
ATOM 1305 C CA . PHE A 1 189 ? -10.400 19.111 -29.594 1.00 30.11 170 PHE A CA 1
ATOM 1306 C C . PHE A 1 189 ? -10.387 19.232 -31.119 1.00 30.53 170 PHE A C 1
ATOM 1307 O O . PHE A 1 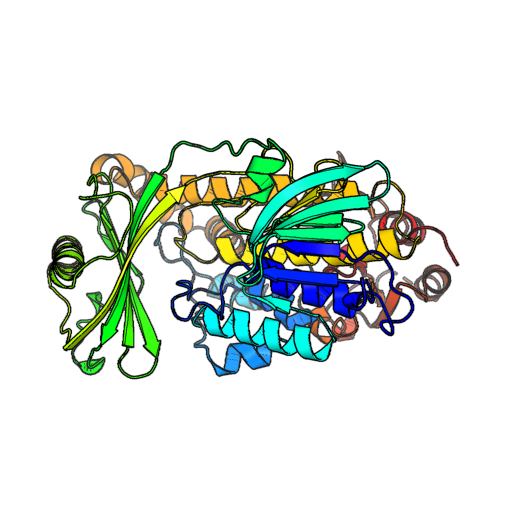189 ? -11.416 19.093 -31.749 1.00 29.65 170 PHE A O 1
ATOM 1315 N N . PRO A 1 190 ? -9.254 19.560 -31.761 1.00 28.11 171 PRO A N 1
ATOM 1316 C CA . PRO A 1 190 ? -9.253 19.738 -33.218 1.00 32.96 171 PRO A CA 1
ATOM 1317 C C . PRO A 1 190 ? -9.361 18.428 -34.014 1.00 34.01 171 PRO A C 1
ATOM 1318 O O . PRO A 1 190 ? -8.921 17.385 -33.540 1.00 28.31 171 PRO A O 1
ATOM 1322 N N . GLY A 1 191 ? -9.827 18.522 -35.271 1.00 33.25 172 GLY A N 1
ATOM 1323 C CA . GLY A 1 191 ? -9.804 17.408 -36.208 1.00 32.18 172 GLY A CA 1
ATOM 1324 C C . GLY A 1 191 ? -10.047 17.889 -37.636 1.00 32.64 172 GLY A C 1
ATOM 1325 O O . GLY A 1 191 ? -9.877 19.057 -37.935 1.00 31.43 172 GLY A O 1
ATOM 1326 N N . SER A 1 192 ? -10.540 16.986 -38.484 1.00 29.56 173 SER A N 1
ATOM 1327 C CA . SER A 1 192 ? -10.481 17.139 -39.932 1.00 30.36 173 SER A CA 1
ATOM 1328 C C . SER A 1 192 ? -11.768 17.735 -40.495 1.00 33.65 173 SER A C 1
ATOM 1329 O O . SER A 1 192 ? -11.851 18.062 -41.696 1.00 33.01 173 SER A O 1
ATOM 1332 N N . GLY A 1 193 ? -12.802 17.759 -39.658 1.00 33.86 174 GLY A N 1
ATOM 1333 C CA . GLY A 1 193 ? -14.120 18.141 -40.116 1.00 35.04 174 GLY A CA 1
ATOM 1334 C C . GLY A 1 193 ? -14.978 16.956 -40.530 1.00 35.58 174 GLY A C 1
ATOM 1335 O O . GLY A 1 193 ? -16.136 17.144 -40.854 1.00 33.58 174 GLY A O 1
ATOM 1336 N N . TRP A 1 194 ? -14.438 15.726 -40.563 1.00 30.08 175 TRP A N 1
ATOM 1337 C CA . TRP A 1 194 ? -15.318 14.602 -40.774 1.00 29.87 175 TRP A CA 1
ATOM 1338 C C . TRP A 1 194 ? -16.314 14.532 -39.624 1.00 31.91 175 TRP A C 1
ATOM 1339 O O . TRP A 1 194 ? -15.946 14.397 -38.476 1.00 34.05 175 TRP A O 1
ATOM 1350 N N . THR A 1 195 ? -17.578 14.723 -39.957 1.00 31.79 176 THR A N 1
ATOM 1351 C CA . THR A 1 195 ? -18.662 14.559 -39.021 1.00 33.12 176 THR A CA 1
ATOM 1352 C C . THR A 1 195 ? -19.599 13.596 -39.731 1.00 36.01 176 THR A C 1
ATOM 1353 O O . THR A 1 195 ? -20.011 13.848 -40.858 1.00 43.29 176 THR A O 1
ATOM 1357 N N . VAL A 1 196 ? -19.855 12.452 -39.125 1.00 32.63 177 VAL A N 1
ATOM 1358 C CA . VAL A 1 196 ? -20.600 11.430 -39.830 1.00 33.11 177 VAL A CA 1
ATOM 1359 C C . VAL A 1 196 ? -21.720 10.957 -38.923 1.00 35.12 177 VAL A C 1
ATOM 1360 O O . VAL A 1 196 ? -21.445 10.510 -37.810 1.00 34.21 177 VAL A O 1
ATOM 1364 N N . SER A 1 197 ? -22.927 10.920 -39.493 1.00 31.74 178 SER A N 1
ATOM 1365 C CA . SER A 1 197 ? -24.134 10.630 -38.752 1.00 35.20 178 SER A CA 1
ATOM 1366 C C . SER A 1 197 ? -24.643 9.238 -39.125 1.00 31.64 178 SER A C 1
ATOM 1367 O O . SER A 1 197 ? -24.411 8.750 -40.226 1.00 35.96 178 SER A O 1
ATOM 1370 N N . GLY A 1 198 ? -25.335 8.601 -38.195 1.00 30.73 179 GLY A N 1
ATOM 1371 C CA . GLY A 1 198 ? -25.924 7.299 -38.434 1.00 28.81 179 GLY A CA 1
ATOM 1372 C C . GLY A 1 198 ? -27.082 7.018 -37.494 1.00 30.66 179 GLY A C 1
ATOM 1373 O O . GLY A 1 198 ? -27.429 7.824 -36.620 1.00 31.62 179 GLY A O 1
ATOM 1374 N N . ILE A 1 199 ? -27.675 5.840 -37.688 1.00 26.11 180 ILE A N 1
ATOM 1375 C CA . ILE A 1 199 ? -28.626 5.298 -36.748 1.00 27.89 180 ILE A CA 1
ATOM 1376 C C . ILE A 1 199 ? -28.060 3.996 -36.203 1.00 29.30 180 ILE A C 1
ATOM 1377 O O . ILE A 1 199 ? -27.568 3.184 -36.979 1.00 28.75 180 ILE A O 1
ATOM 1382 N N . VAL A 1 200 ? -28.180 3.816 -34.895 1.00 27.87 181 VAL A N 1
ATOM 1383 C CA . VAL A 1 200 ? -27.910 2.538 -34.255 1.00 30.04 181 VAL A CA 1
ATOM 1384 C C . VAL A 1 200 ? -29.177 2.121 -33.518 1.00 34.94 181 VAL A C 1
ATOM 1385 O O . VAL A 1 200 ? -29.895 2.978 -32.980 1.00 31.65 181 VAL A O 1
ATOM 1389 N N . GLY A 1 201 ? -29.434 0.813 -33.529 1.00 30.61 182 GLY A N 1
ATOM 1390 C CA . GLY A 1 201 ? -30.541 0.238 -32.788 1.00 32.49 182 GLY A CA 1
ATOM 1391 C C . GLY A 1 201 ? -30.507 -1.288 -32.793 1.00 32.64 182 GLY A C 1
ATOM 1392 O O . GLY A 1 201 ? -29.646 -1.895 -33.406 1.00 29.00 182 GLY A O 1
ATOM 1393 N N . ASP A 1 202 ? -31.467 -1.870 -32.071 1.00 32.45 183 ASP A N 1
ATOM 1394 C CA . ASP A 1 202 ? -31.626 -3.301 -31.903 1.00 31.95 183 ASP A CA 1
ATOM 1395 C C . ASP A 1 202 ? -33.025 -3.618 -32.400 1.00 35.84 183 ASP A C 1
ATOM 1396 O O . ASP A 1 202 ? -33.965 -2.883 -32.072 1.00 33.28 183 ASP A O 1
ATOM 1401 N N . VAL A 1 203 ? -33.108 -4.673 -33.216 1.00 30.18 184 VAL A N 1
ATOM 1402 C CA . VAL A 1 203 ? -34.331 -5.083 -33.863 1.00 34.68 184 VAL A CA 1
ATOM 1403 C C . VAL A 1 203 ? -34.562 -6.555 -33.542 1.00 36.32 184 VAL A C 1
ATOM 1404 O O . VAL A 1 203 ? -33.640 -7.350 -33.640 1.00 30.00 184 VAL A O 1
ATOM 1408 N N . THR A 1 204 ? -35.810 -6.902 -33.217 1.00 38.70 185 THR A N 1
ATOM 1409 C CA . THR A 1 204 ? -36.214 -8.292 -33.040 1.00 39.86 185 THR A CA 1
ATOM 1410 C C . THR A 1 204 ? -36.404 -8.926 -34.411 1.00 39.25 185 THR A C 1
ATOM 1411 O O . THR A 1 204 ? -37.140 -8.376 -35.244 1.00 37.17 185 THR A O 1
ATOM 1415 N N . VAL A 1 205 ? -35.732 -10.073 -34.640 1.00 33.35 186 VAL A N 1
ATOM 1416 C CA . VAL A 1 205 ? -35.782 -10.751 -35.918 1.00 36.79 186 VAL A CA 1
ATOM 1417 C C . VAL A 1 205 ? -35.826 -12.256 -35.677 1.00 39.45 186 VAL A C 1
ATOM 1418 O O . VAL A 1 205 ? -35.449 -12.727 -34.609 1.00 38.20 186 VAL A O 1
ATOM 1422 N N . ASP A 1 206 ? -36.321 -12.977 -36.680 1.00 41.63 187 ASP A N 1
ATOM 1423 C CA . ASP A 1 206 ? -36.015 -14.393 -36.858 1.00 41.85 187 ASP A CA 1
ATOM 1424 C C . ASP A 1 206 ? -34.768 -14.466 -37.734 1.00 36.30 187 ASP A C 1
ATOM 1425 O O . ASP A 1 206 ? -34.826 -14.138 -38.916 1.00 40.00 187 ASP A O 1
ATOM 1430 N N . PHE A 1 207 ? -33.617 -14.872 -37.176 1.00 38.75 188 PHE A N 1
ATOM 1431 C CA . PHE A 1 207 ? -32.379 -14.814 -37.954 1.00 39.62 188 PHE A CA 1
ATOM 1432 C C . PHE A 1 207 ? -32.439 -15.620 -39.264 1.00 45.13 188 PHE A C 1
ATOM 1433 O O . PHE A 1 207 ? -31.753 -15.275 -40.235 1.00 40.64 188 PHE A O 1
ATOM 1441 N N . SER A 1 208 ? -33.227 -16.710 -39.304 1.00 47.06 189 SER A N 1
ATOM 1442 C CA . SER A 1 208 ? -33.336 -17.526 -40.513 1.00 50.31 189 SER A CA 1
ATOM 1443 C C . SER A 1 208 ? -33.987 -16.749 -41.665 1.00 50.85 189 SER A C 1
ATOM 1444 O O . SER A 1 208 ? -33.729 -17.028 -42.838 1.00 47.32 189 SER A O 1
ATOM 1447 N N . GLU A 1 209 ? -34.823 -15.760 -41.340 1.00 51.44 190 GLU A N 1
ATOM 1448 C CA . GLU A 1 209 ? -35.521 -14.977 -42.352 1.00 53.75 190 GLU A CA 1
ATOM 1449 C C . GLU A 1 209 ? -34.605 -13.961 -43.039 1.00 52.33 190 GLU A C 1
ATOM 1450 O O . GLU A 1 209 ? -34.976 -13.424 -44.076 1.00 52.50 190 GLU A O 1
ATOM 1456 N N . LEU A 1 210 ? -33.435 -13.660 -42.461 1.00 47.43 191 LEU A N 1
ATOM 1457 C CA . LEU A 1 210 ? -32.617 -12.575 -42.966 1.00 43.79 191 LEU A CA 1
ATOM 1458 C C . LEU A 1 210 ? -31.989 -12.971 -44.294 1.00 46.66 191 LEU A C 1
ATOM 1459 O O . LEU A 1 210 ? -31.372 -14.020 -44.408 1.00 45.53 191 LEU A O 1
ATOM 1464 N N . ALA A 1 211 ? -32.080 -12.084 -45.282 1.00 44.92 192 ALA A N 1
ATOM 1465 C CA . ALA A 1 211 ? -31.287 -12.271 -46.474 1.00 46.73 192 ALA A CA 1
ATOM 1466 C C . ALA A 1 211 ? -29.834 -11.968 -46.108 1.00 50.50 192 ALA A C 1
ATOM 1467 O O . ALA A 1 211 ? -29.569 -11.155 -45.217 1.00 43.81 192 ALA A O 1
ATOM 1469 N N . VAL A 1 212 ? -28.904 -12.637 -46.799 1.00 49.94 193 VAL A N 1
ATOM 1470 C CA . VAL A 1 212 ? -27.482 -12.557 -46.500 1.00 54.53 193 VAL A CA 1
ATOM 1471 C C . VAL A 1 212 ? -27.014 -11.097 -46.442 1.00 49.74 193 VAL A C 1
ATOM 1472 O O . VAL A 1 212 ? -26.146 -10.770 -45.638 1.00 45.15 193 VAL A O 1
ATOM 1476 N N . HIS A 1 213 ? -27.603 -10.218 -47.259 1.00 51.26 194 HIS A N 1
ATOM 1477 C CA . HIS A 1 213 ? -27.186 -8.824 -47.301 1.00 53.87 194 HIS A CA 1
ATOM 1478 C C . HIS A 1 213 ? -27.600 -8.061 -46.040 1.00 47.45 194 HIS A C 1
ATOM 1479 O O . HIS A 1 213 ? -27.238 -6.897 -45.890 1.00 43.33 194 HIS A O 1
ATOM 1486 N N . HIS A 1 214 ? -28.378 -8.688 -45.149 1.00 42.25 195 HIS A N 1
ATOM 1487 C CA . HIS A 1 214 ? -28.747 -8.064 -43.885 1.00 37.09 195 HIS A CA 1
ATOM 1488 C C . HIS A 1 214 ? -27.840 -8.498 -42.736 1.00 32.77 195 HIS A C 1
ATOM 1489 O O . HIS A 1 214 ? -27.964 -7.984 -41.641 1.00 35.67 195 HIS A O 1
ATOM 1496 N N . LEU A 1 215 ? -26.899 -9.418 -42.993 1.00 33.92 196 LEU A N 1
ATOM 1497 C CA . LEU A 1 215 ? -25.874 -9.801 -42.042 1.00 33.34 196 LEU A CA 1
ATOM 1498 C C . LEU A 1 215 ? -24.494 -9.296 -42.454 1.00 31.68 196 LEU A C 1
ATOM 1499 O O . LEU A 1 215 ? -24.118 -9.355 -43.630 1.00 35.40 196 LEU A O 1
ATOM 1504 N N . GLY A 1 216 ? -23.701 -8.941 -41.442 1.00 29.47 197 GLY A N 1
ATOM 1505 C CA . GLY A 1 216 ? -22.353 -8.431 -41.634 1.00 30.61 197 GLY A CA 1
ATOM 1506 C C . GLY A 1 216 ? -22.372 -6.932 -41.926 1.00 32.00 197 GLY A C 1
ATOM 1507 O O . GLY A 1 216 ? -23.432 -6.308 -41.910 1.00 34.27 197 GLY A O 1
ATOM 1508 N N . ALA A 1 217 ? -21.177 -6.406 -42.218 1.00 31.69 198 ALA A N 1
ATOM 1509 C CA . ALA A 1 217 ? -20.943 -4.994 -42.491 1.00 32.37 198 ALA A CA 1
ATOM 1510 C C . ALA A 1 217 ? -20.611 -4.801 -43.968 1.00 32.84 198 ALA A C 1
ATOM 1511 O O . ALA A 1 217 ? -19.731 -5.492 -44.482 1.00 31.50 198 ALA A O 1
ATOM 1513 N N . HIS A 1 218 ? -21.280 -3.832 -44.620 1.00 28.67 199 HIS A N 1
ATOM 1514 C CA . HIS A 1 218 ? -21.226 -3.653 -46.064 1.00 31.58 199 HIS A CA 1
ATOM 1515 C C . HIS A 1 218 ? -21.101 -2.174 -46.396 1.00 31.55 199 HIS A C 1
ATOM 1516 O O . HIS A 1 218 ? -21.855 -1.363 -45.851 1.00 30.87 199 HIS A O 1
ATOM 1523 N N . TYR A 1 219 ? -20.181 -1.852 -47.306 1.00 29.99 200 TYR A N 1
ATOM 1524 C CA . TYR A 1 219 ? -20.169 -0.547 -47.953 1.00 30.63 200 TYR A CA 1
ATOM 1525 C C . TYR A 1 219 ? -21.010 -0.616 -49.217 1.00 32.27 200 TYR A C 1
ATOM 1526 O O . TYR A 1 219 ? -20.770 -1.464 -50.068 1.00 33.05 200 TYR A O 1
ATOM 1535 N N . LEU A 1 220 ? -22.020 0.261 -49.310 1.00 33.35 201 LEU A N 1
ATOM 1536 C CA . LEU A 1 220 ? -22.907 0.294 -50.457 1.00 35.58 201 LEU A CA 1
ATOM 1537 C C . LEU A 1 220 ? -22.320 1.305 -51.438 1.00 40.63 201 LEU A C 1
ATOM 1538 O O . LEU A 1 220 ? -22.075 2.447 -51.069 1.00 38.76 201 LEU A O 1
ATOM 1543 N N . PRO A 1 221 ? -21.951 0.881 -52.670 1.00 43.76 202 PRO A N 1
ATOM 1544 C CA . PRO A 1 221 ? -21.276 1.761 -53.622 1.00 44.44 202 PRO A CA 1
ATOM 1545 C C . PRO A 1 221 ? -21.982 3.095 -53.850 1.00 48.27 202 PRO A C 1
ATOM 1546 O O . PRO A 1 221 ? -21.327 4.052 -54.244 1.00 47.41 202 PRO A O 1
ATOM 1550 N N . ALA A 1 222 ? -23.306 3.148 -53.625 1.00 43.59 203 ALA A N 1
ATOM 1551 C CA . ALA A 1 222 ? -24.061 4.389 -53.714 1.00 45.74 203 ALA A CA 1
ATOM 1552 C C . ALA A 1 222 ? -23.498 5.446 -52.763 1.00 52.75 203 ALA A C 1
ATOM 1553 O O . ALA A 1 222 ? -23.642 6.641 -53.022 1.00 47.76 203 ALA A O 1
ATOM 1555 N N . GLY A 1 223 ? -22.934 5.004 -51.626 1.00 50.14 204 GLY A N 1
ATOM 1556 C CA . GLY A 1 223 ? -22.417 5.911 -50.609 1.00 46.37 204 GLY A CA 1
ATOM 1557 C C . GLY A 1 223 ? -23.120 5.726 -49.262 1.00 47.46 204 GLY A C 1
ATOM 1558 O O . GLY A 1 223 ? -23.855 6.602 -48.805 1.00 45.26 204 GLY A O 1
ATOM 1559 N N . GLY A 1 224 ? -22.876 4.578 -48.615 1.00 36.45 205 GLY A N 1
ATOM 1560 C CA . GLY A 1 224 ? -23.308 4.389 -47.241 1.00 33.44 205 GLY A CA 1
ATOM 1561 C C . GLY A 1 224 ? -22.789 3.080 -46.656 1.00 33.86 205 GLY A C 1
ATOM 1562 O O . GLY A 1 224 ? -22.173 2.279 -47.370 1.00 32.44 205 GLY A O 1
ATOM 1563 N N . VAL A 1 225 ? -23.071 2.885 -45.366 1.00 30.40 206 VAL A N 1
ATOM 1564 C CA . VAL A 1 225 ? -22.670 1.684 -44.668 1.00 30.21 206 VAL A CA 1
ATOM 1565 C C . VAL A 1 225 ? -23.885 1.071 -43.999 1.00 32.28 206 VAL A C 1
ATOM 1566 O O . VAL A 1 225 ? -24.681 1.781 -43.397 1.00 32.93 206 VAL A O 1
ATOM 1570 N N . TYR A 1 226 ? -24.015 -0.251 -44.119 1.00 29.55 207 TYR A N 1
ATOM 1571 C CA . TYR A 1 226 ? -25.000 -0.995 -43.358 1.00 29.13 207 TYR A CA 1
ATOM 1572 C C . TYR A 1 226 ? -24.261 -2.080 -42.590 1.00 30.98 207 TYR A C 1
ATOM 1573 O O . TYR A 1 226 ? -23.385 -2.716 -43.156 1.00 32.27 207 TYR A O 1
ATOM 1582 N N . SER A 1 227 ? -24.629 -2.267 -41.315 1.00 28.41 208 SER A N 1
ATOM 1583 C CA . SER A 1 227 ? -24.091 -3.347 -40.505 1.00 30.67 208 SER A CA 1
ATOM 1584 C C . SER A 1 227 ? -25.225 -4.001 -39.725 1.00 30.03 208 SER A C 1
ATOM 1585 O O . SER A 1 227 ? -26.055 -3.335 -39.096 1.00 31.07 208 SER A O 1
ATOM 1588 N N . GLY A 1 228 ? -25.262 -5.329 -39.804 1.00 29.24 209 GLY A N 1
ATOM 1589 C CA . GLY A 1 228 ? -26.203 -6.139 -39.052 1.00 32.14 209 GLY A CA 1
ATOM 1590 C C . GLY A 1 228 ? -25.412 -7.240 -38.341 1.00 30.00 209 GLY A C 1
ATOM 1591 O O . GLY A 1 228 ? -24.684 -7.973 -38.990 1.00 31.89 209 GLY A O 1
ATOM 1592 N N . ALA A 1 229 ? -25.477 -7.289 -37.015 1.00 27.19 210 ALA A N 1
ATOM 1593 C CA . ALA A 1 229 ? -24.797 -8.350 -36.307 1.00 33.91 210 ALA A CA 1
ATOM 1594 C C . ALA A 1 229 ? -25.664 -8.835 -35.149 1.00 32.77 210 ALA A C 1
ATOM 1595 O O . ALA A 1 229 ? -26.301 -8.057 -34.443 1.00 31.03 210 ALA A O 1
ATOM 1597 N N . PRO A 1 230 ? -25.688 -10.159 -34.890 1.00 30.66 211 PRO A N 1
ATOM 1598 C CA . PRO A 1 230 ? -26.470 -10.674 -33.775 1.00 30.85 211 PRO A CA 1
ATOM 1599 C C . PRO A 1 230 ? -25.930 -10.138 -32.450 1.00 31.97 211 PRO A C 1
ATOM 1600 O O . PRO A 1 230 ? -24.722 -10.141 -32.211 1.00 33.25 211 PRO A O 1
ATOM 1604 N N . ALA A 1 231 ? -26.851 -9.703 -31.575 1.00 33.73 212 ALA A N 1
ATOM 1605 C CA . ALA A 1 231 ? -26.476 -9.128 -30.296 1.00 34.71 212 ALA A CA 1
ATOM 1606 C C . ALA A 1 231 ? -26.934 -10.022 -29.142 1.00 35.54 212 ALA A C 1
ATOM 1607 O O . ALA A 1 231 ? -26.549 -9.810 -28.001 1.00 35.48 212 ALA A O 1
ATOM 1609 N N . GLY A 1 232 ? -27.780 -11.006 -29.438 1.00 35.45 213 GLY A N 1
ATOM 1610 C CA . GLY A 1 232 ? -28.425 -11.815 -28.421 1.00 33.84 213 GL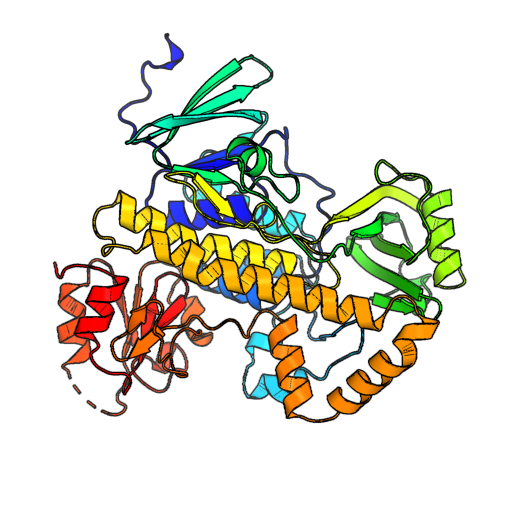Y A CA 1
ATOM 1611 C C . GLY A 1 232 ? -29.545 -12.610 -29.072 1.00 34.92 213 GLY A C 1
ATOM 1612 O O . GLY A 1 232 ? -29.783 -12.480 -30.280 1.00 34.56 213 GLY A O 1
ATOM 1613 N N . PRO A 1 233 ? -30.247 -13.481 -28.320 1.00 41.10 214 PRO A N 1
ATOM 1614 C CA . PRO A 1 233 ? -31.351 -14.259 -28.890 1.00 36.86 214 PRO A CA 1
ATOM 1615 C C . PRO A 1 233 ? -32.422 -13.399 -29.562 1.00 34.05 214 PRO A C 1
ATOM 1616 O O . PRO A 1 233 ? -33.041 -12.561 -28.918 1.00 35.78 214 PRO A O 1
ATOM 1620 N N . GLY A 1 234 ? -32.636 -13.652 -30.852 1.00 33.37 215 GLY A N 1
ATOM 1621 C CA . GLY A 1 234 ? -33.585 -12.937 -31.694 1.00 36.30 215 GLY A CA 1
ATOM 1622 C C . GLY A 1 234 ? -33.360 -11.420 -31.732 1.00 34.55 215 GLY A C 1
ATOM 1623 O O . GLY A 1 234 ? -34.316 -10.696 -32.017 1.00 35.70 215 GLY A O 1
ATOM 1624 N N . VAL A 1 235 ? -32.126 -10.946 -31.476 1.00 34.82 216 VAL A N 1
ATOM 1625 C CA . VAL A 1 235 ? -31.856 -9.503 -31.525 1.00 34.36 216 VAL A CA 1
ATOM 1626 C C . VAL A 1 235 ? -30.744 -9.228 -32.526 1.00 33.92 216 VAL A C 1
ATOM 1627 O O . VAL A 1 235 ? -29.658 -9.805 -32.399 1.00 31.08 216 VAL A O 1
ATOM 1631 N N . LEU A 1 236 ? -31.048 -8.386 -33.536 1.00 30.44 217 LEU A N 1
ATOM 1632 C CA . LEU A 1 236 ? -30.046 -7.919 -34.482 1.00 27.72 217 LEU A CA 1
ATOM 1633 C C . LEU A 1 236 ? -29.683 -6.468 -34.165 1.00 32.41 217 LEU A C 1
ATOM 1634 O O . LEU A 1 236 ? -30.562 -5.592 -34.099 1.00 31.61 217 LEU A O 1
ATOM 1639 N N . ARG A 1 237 ? -28.387 -6.215 -33.994 1.00 30.92 218 ARG A N 1
ATOM 1640 C CA . ARG A 1 237 ? -27.877 -4.854 -33.869 1.00 33.44 218 ARG A CA 1
ATOM 1641 C C . ARG A 1 237 ? -27.621 -4.307 -35.274 1.00 31.22 218 ARG A C 1
ATOM 1642 O O . ARG A 1 237 ? -26.911 -4.904 -36.075 1.00 29.03 218 ARG A O 1
ATOM 1650 N N . VAL A 1 238 ? -28.153 -3.115 -35.547 1.00 28.46 219 VAL A N 1
ATOM 1651 C CA . VAL A 1 238 ? -28.139 -2.561 -36.873 1.00 28.19 219 VAL A CA 1
ATOM 1652 C C . VAL A 1 238 ? -27.543 -1.163 -36.757 1.00 27.85 219 VAL A C 1
ATOM 1653 O O . VAL A 1 238 ? -27.820 -0.460 -35.791 1.00 29.66 219 VAL A O 1
ATOM 1657 N N . ILE A 1 239 ? -26.616 -0.862 -37.660 1.00 28.09 220 ILE A N 1
ATOM 1658 C CA . ILE A 1 239 ? -26.091 0.485 -37.843 1.00 30.26 220 ILE A CA 1
ATOM 1659 C C . ILE A 1 239 ? -26.287 0.825 -39.314 1.00 30.28 220 ILE A C 1
ATOM 1660 O O . ILE A 1 239 ? -25.978 0.026 -40.185 1.00 27.97 220 ILE A O 1
ATOM 1665 N N . THR A 1 240 ? -26.822 2.017 -39.593 1.00 29.06 221 THR A N 1
ATOM 1666 C CA . THR A 1 240 ? -26.924 2.539 -40.936 1.00 29.81 221 THR A CA 1
ATOM 1667 C C . THR A 1 240 ? -26.283 3.926 -40.973 1.00 32.07 221 THR A C 1
ATOM 1668 O O . THR A 1 240 ? -26.486 4.705 -40.050 1.00 31.26 221 THR A O 1
ATOM 1672 N N . THR A 1 241 ? -25.466 4.199 -41.989 1.00 28.90 222 THR A N 1
ATOM 1673 C CA . THR A 1 241 ? -25.138 5.586 -42.295 1.00 35.16 222 THR A CA 1
ATOM 1674 C C . THR A 1 241 ? -25.300 5.819 -43.785 1.00 33.54 222 THR A C 1
ATOM 1675 O O . THR A 1 241 ? -24.853 5.025 -44.619 1.00 33.55 222 THR A O 1
ATOM 1679 N N . VAL A 1 242 ? -26.019 6.904 -44.086 1.00 33.62 223 VAL A N 1
ATOM 1680 C CA . VAL A 1 242 ? -26.155 7.362 -45.452 1.00 36.12 223 VAL A CA 1
ATOM 1681 C C . VAL A 1 242 ? -25.309 8.623 -45.568 1.00 38.27 223 VAL A C 1
ATOM 1682 O O . VAL A 1 242 ? -25.584 9.611 -44.910 1.00 38.90 223 VAL A O 1
ATOM 1686 N N . PHE A 1 243 ? -24.225 8.544 -46.338 1.00 40.72 224 PHE A N 1
ATOM 1687 C CA . PHE A 1 243 ? -23.266 9.632 -46.430 1.00 39.82 224 PHE A CA 1
ATOM 1688 C C . PHE A 1 243 ? -23.838 10.809 -47.223 1.00 46.45 224 PHE A C 1
ATOM 1689 O O . PHE A 1 243 ? -24.592 10.614 -48.172 1.00 51.20 224 PHE A O 1
ATOM 1697 N N . GLY A 1 244 ? -23.499 12.036 -46.805 1.00 56.92 225 GLY A N 1
ATOM 1698 C CA . GLY A 1 244 ? -23.888 13.226 -47.549 1.00 69.17 225 GLY A CA 1
ATOM 1699 C C . GLY A 1 244 ? -25.387 13.525 -47.479 1.00 73.27 225 GLY A C 1
ATOM 1700 O O . GLY A 1 244 ? -25.828 14.565 -47.962 1.00 73.18 225 GLY A O 1
ATOM 1701 N N . ALA A 1 245 ? -26.169 12.595 -46.913 1.00 75.79 226 ALA A N 1
ATOM 1702 C CA . ALA A 1 245 ? -27.549 12.864 -46.548 1.00 70.74 226 ALA A CA 1
ATOM 1703 C C . ALA A 1 245 ? -27.544 13.602 -45.215 1.00 70.54 226 ALA A C 1
ATOM 1704 O O . ALA A 1 245 ? -27.084 13.059 -44.213 1.00 70.83 226 ALA A O 1
ATOM 1706 N N . THR A 1 246 ? -28.015 14.855 -45.219 1.00 70.60 227 THR A N 1
ATOM 1707 C CA . THR A 1 246 ? -28.220 15.587 -43.979 1.00 68.25 227 THR A CA 1
ATOM 1708 C C . THR A 1 246 ? -29.374 14.917 -43.238 1.00 65.33 227 THR A C 1
ATOM 1709 O O . THR A 1 246 ? -30.477 14.850 -43.772 1.00 59.15 227 THR A O 1
ATOM 1713 N N . PRO A 1 247 ? -29.179 14.373 -42.011 1.00 60.48 228 PRO A N 1
ATOM 1714 C CA . PRO A 1 247 ? -30.258 13.647 -41.339 1.00 61.55 228 PRO A CA 1
ATOM 1715 C C . PRO A 1 247 ? -31.388 14.606 -40.962 1.00 57.02 228 PRO A C 1
ATOM 1716 O O . PRO A 1 247 ? -31.178 15.821 -40.922 1.00 49.63 228 PRO A O 1
ATOM 1720 N N . PRO A 1 248 ? -32.620 14.103 -40.694 1.00 62.63 229 PRO A N 1
ATOM 1721 C CA . PRO A 1 248 ? -33.711 14.958 -40.203 1.00 59.34 229 PRO A CA 1
ATOM 1722 C C . PRO A 1 248 ? -33.328 15.799 -38.978 1.00 57.01 229 PRO A C 1
ATOM 1723 O O . PRO A 1 248 ? -33.790 16.933 -38.843 1.00 47.61 229 PRO A O 1
ATOM 1727 N N . ALA A 1 249 ? -32.496 15.209 -38.096 1.00 52.52 230 ALA A N 1
ATOM 1728 C CA . ALA A 1 249 ? -31.898 15.863 -36.940 1.00 45.97 230 ALA A CA 1
ATOM 1729 C C . ALA A 1 249 ? -30.545 15.209 -36.651 1.00 44.69 230 ALA A C 1
ATOM 1730 O O . ALA A 1 249 ? -30.320 14.056 -37.038 1.00 49.58 230 ALA A O 1
ATOM 1732 N N . PRO A 1 250 ? -29.616 15.884 -35.941 1.00 51.76 231 PRO A N 1
ATOM 1733 C CA . PRO A 1 250 ? -28.302 15.306 -35.635 1.00 52.68 231 PRO A CA 1
ATOM 1734 C C . PRO A 1 250 ? -28.281 14.288 -34.491 1.00 51.76 231 PRO A C 1
ATOM 1735 O O . PRO A 1 250 ? -27.305 13.554 -34.345 1.00 56.84 231 PRO A O 1
ATOM 1739 N N . SER A 1 251 ? -29.319 14.263 -33.652 1.00 45.75 232 SER A N 1
ATOM 1740 C CA . SER A 1 251 ? -29.393 13.258 -32.596 1.00 47.91 232 SER A CA 1
ATOM 1741 C C . SER A 1 251 ? -30.837 12.997 -32.195 1.00 48.29 232 SER A C 1
ATOM 1742 O O . SER A 1 251 ? -31.769 13.535 -32.795 1.00 41.60 232 SER A O 1
ATOM 1745 N N . GLY A 1 252 ? -30.990 12.108 -31.205 1.00 50.28 233 GLY A N 1
ATOM 1746 C CA . GLY A 1 252 ? -32.278 11.818 -30.608 1.00 48.15 233 GLY A CA 1
ATOM 1747 C C . GLY A 1 252 ? -32.779 10.423 -30.967 1.00 49.77 233 GLY A C 1
ATOM 1748 O O . GLY A 1 252 ? -32.221 9.745 -31.839 1.00 42.96 233 GLY A O 1
ATOM 1749 N N . PRO A 1 253 ? -33.882 9.981 -30.323 1.00 50.62 234 PRO A N 1
ATOM 1750 C CA . PRO A 1 253 ? -34.497 8.694 -30.634 1.00 46.26 234 PRO A CA 1
ATOM 1751 C C . PRO A 1 253 ? -35.047 8.680 -32.051 1.00 47.23 234 PRO A C 1
ATOM 1752 O O . PRO A 1 253 ? -35.291 9.726 -32.638 1.00 45.49 234 PRO A O 1
ATOM 1756 N N . VAL A 1 254 ? -35.227 7.468 -32.581 1.00 44.56 235 VAL A N 1
ATOM 1757 C CA . VAL A 1 254 ? -35.558 7.241 -33.970 1.00 44.32 235 VAL A CA 1
ATOM 1758 C C . VAL A 1 254 ? -36.606 6.132 -34.007 1.00 47.37 235 VAL A C 1
ATOM 1759 O O . VAL A 1 254 ? -36.470 5.151 -33.289 1.00 44.56 235 VAL A O 1
ATOM 1763 N N . ALA A 1 255 ? -37.638 6.284 -34.840 1.00 50.90 236 ALA A N 1
ATOM 1764 C CA . ALA A 1 255 ? -38.718 5.307 -34.901 1.00 52.42 236 ALA A CA 1
ATOM 1765 C C . ALA A 1 255 ? -38.411 4.254 -35.966 1.00 49.30 236 ALA A C 1
ATOM 1766 O O . ALA A 1 255 ? -37.582 4.475 -36.851 1.00 46.42 236 ALA A O 1
ATOM 1768 N N . ALA A 1 256 ? -39.140 3.131 -35.905 1.00 45.04 237 ALA A N 1
ATOM 1769 C CA . ALA A 1 256 ? -38.980 2.017 -36.830 1.00 46.54 237 ALA A CA 1
ATOM 1770 C C . ALA A 1 256 ? -38.957 2.473 -38.294 1.00 57.19 237 ALA A C 1
ATOM 1771 O O . ALA A 1 256 ? -38.085 2.077 -39.072 1.00 49.95 237 ALA A O 1
ATOM 1773 N N . GLU A 1 257 ? -39.924 3.325 -38.658 1.00 57.33 238 GLU A N 1
ATOM 1774 C CA . GLU A 1 257 ? -40.069 3.816 -40.018 1.00 57.77 238 GLU A CA 1
ATOM 1775 C C . GLU A 1 257 ? -38.762 4.436 -40.519 1.00 47.95 238 GLU A C 1
ATOM 1776 O O . GLU A 1 257 ? -38.384 4.215 -41.671 1.00 48.71 238 GLU A O 1
ATOM 1782 N N . GLU A 1 258 ? -38.106 5.244 -39.673 1.00 42.53 239 GLU A N 1
ATOM 1783 C CA . GLU A 1 258 ? -36.907 5.961 -40.086 1.00 44.20 239 GLU A CA 1
ATOM 1784 C C . GLU A 1 258 ? -35.770 4.957 -40.271 1.00 42.35 239 GLU A C 1
ATOM 1785 O O . GLU A 1 258 ? -35.064 4.992 -41.275 1.00 39.71 239 GLU A O 1
ATOM 1791 N N . LEU A 1 259 ? -35.642 4.023 -39.327 1.00 42.04 240 LEU A N 1
ATOM 1792 C CA . LEU A 1 259 ? -34.586 3.029 -39.438 1.00 42.21 240 LEU A CA 1
ATOM 1793 C C . LEU A 1 259 ? -34.854 2.148 -40.662 1.00 39.92 240 LEU A C 1
ATOM 1794 O O . LEU A 1 259 ? -33.984 2.004 -41.527 1.00 37.91 240 LEU A O 1
ATOM 1799 N N . GLN A 1 260 ? -36.083 1.629 -40.796 1.00 37.82 241 GLN A N 1
ATOM 1800 C CA . GLN A 1 260 ? -36.417 0.802 -41.949 1.00 38.36 241 GLN A CA 1
ATOM 1801 C C . GLN A 1 260 ? -36.216 1.576 -43.248 1.00 43.85 241 GLN A C 1
ATOM 1802 O O . GLN A 1 260 ? -35.817 0.987 -44.253 1.00 41.68 241 GLN A O 1
ATOM 1808 N N . GLY A 1 261 ? -36.469 2.897 -43.204 1.00 40.43 242 GLY A N 1
ATOM 1809 C CA . GLY A 1 261 ? -36.214 3.767 -44.341 1.00 42.54 242 GLY A CA 1
ATOM 1810 C C . GLY A 1 261 ? -34.765 3.696 -44.824 1.00 39.27 242 GLY A C 1
ATOM 1811 O O . GLY A 1 261 ? -34.517 3.488 -46.018 1.00 35.77 242 GLY A O 1
ATOM 1812 N N . GLU A 1 262 ? -33.826 3.826 -43.872 1.00 38.93 243 GLU A N 1
ATOM 1813 C CA . GLU A 1 262 ? -32.398 3.820 -44.181 1.00 40.19 243 GLU A CA 1
ATOM 1814 C C . GLU A 1 262 ? -31.939 2.426 -44.600 1.00 36.92 243 GLU A C 1
ATOM 1815 O O . GLU A 1 262 ? -31.244 2.285 -45.608 1.00 36.27 243 GLU A O 1
ATOM 1821 N N . VAL A 1 263 ? -32.367 1.389 -43.865 1.00 37.54 244 VAL A N 1
ATOM 1822 C CA . VAL A 1 263 ? -32.021 0.039 -44.271 1.00 35.80 244 VAL A CA 1
ATOM 1823 C C . VAL A 1 263 ? -32.443 -0.206 -45.721 1.00 38.91 244 VAL A C 1
ATOM 1824 O O . VAL A 1 263 ? -31.665 -0.738 -46.515 1.00 39.84 244 VAL A O 1
ATOM 1828 N N . GLU A 1 264 ? -33.690 0.130 -46.066 1.00 40.04 245 GLU A N 1
ATOM 1829 C CA . GLU A 1 264 ? -34.176 -0.146 -47.416 1.00 46.72 245 GLU A CA 1
ATOM 1830 C C . GLU A 1 264 ? -33.451 0.721 -48.452 1.00 43.72 245 GLU A C 1
ATOM 1831 O O . GLU A 1 264 ? -33.060 0.232 -49.513 1.00 44.86 245 GLU A O 1
ATOM 1837 N N . HIS A 1 265 ? -33.246 2.003 -48.126 1.00 42.70 246 HIS A N 1
ATOM 1838 C CA . HIS A 1 265 ? -32.488 2.901 -48.983 1.00 45.16 246 HIS A CA 1
ATOM 1839 C C . HIS A 1 265 ? -31.125 2.306 -49.320 1.00 44.08 246 HIS A C 1
ATOM 1840 O O . HIS A 1 265 ? -30.686 2.397 -50.455 1.00 46.77 246 HIS A O 1
ATOM 1847 N N . LEU A 1 266 ? -30.454 1.698 -48.344 1.00 43.59 247 LEU A N 1
ATOM 1848 C CA . LEU A 1 266 ? -29.085 1.246 -48.542 1.00 43.20 247 LEU A CA 1
ATOM 1849 C C . LEU A 1 266 ? -29.060 -0.111 -49.224 1.00 42.41 247 LEU A C 1
ATOM 1850 O O . LEU A 1 266 ? -28.298 -0.303 -50.173 1.00 38.14 247 LEU A O 1
ATOM 1855 N N . THR A 1 267 ? -29.820 -1.058 -48.666 1.00 41.29 248 THR A N 1
ATOM 1856 C CA . THR A 1 267 ? -29.710 -2.461 -49.042 1.00 45.08 248 THR A CA 1
ATOM 1857 C C . THR A 1 267 ? -30.795 -2.882 -50.036 1.00 44.89 248 THR A C 1
ATOM 1858 O O . THR A 1 267 ? -30.775 -4.009 -50.502 1.00 47.69 248 THR A O 1
ATOM 1862 N N . GLY A 1 268 ? -31.766 -2.007 -50.315 1.00 48.29 249 GLY A N 1
ATOM 1863 C CA . GLY A 1 268 ? -32.815 -2.306 -51.282 1.00 51.76 249 GLY A CA 1
ATOM 1864 C C . GLY A 1 268 ? -34.045 -2.962 -50.650 1.00 57.49 249 GLY A C 1
ATOM 1865 O O . GLY A 1 268 ? -35.064 -3.143 -51.312 1.00 52.25 249 GLY A O 1
ATOM 1866 N N . GLN A 1 269 ? -33.970 -3.287 -49.355 1.00 54.23 250 GLN A N 1
ATOM 1867 C CA . GLN A 1 269 ? -34.974 -4.128 -48.722 1.00 57.21 250 GLN A CA 1
ATOM 1868 C C . GLN A 1 269 ? -35.031 -3.784 -47.232 1.00 55.03 250 GLN A C 1
ATOM 1869 O O . GLN A 1 269 ? -33.986 -3.667 -46.592 1.00 48.18 250 GLN A O 1
ATOM 1875 N N . PRO A 1 270 ? -36.235 -3.609 -46.631 1.00 49.65 251 PRO A N 1
ATOM 1876 C CA . PRO A 1 270 ? -36.354 -3.396 -45.187 1.00 45.21 251 PRO A CA 1
ATOM 1877 C C . PRO A 1 270 ? -36.069 -4.717 -44.472 1.00 41.62 251 PRO A C 1
ATOM 1878 O O . PRO A 1 270 ? -36.045 -5.769 -45.102 1.00 38.26 251 PRO A O 1
ATOM 1882 N N . LEU A 1 271 ? -35.865 -4.649 -43.156 1.00 42.06 252 LEU A N 1
ATOM 1883 C CA . LEU A 1 271 ? -35.595 -5.845 -42.368 1.00 42.68 252 LEU A CA 1
ATOM 1884 C C . LEU A 1 271 ? -36.911 -6.554 -42.106 1.00 42.11 252 LEU A C 1
ATOM 1885 O O . LEU A 1 271 ? -37.936 -5.879 -41.970 1.00 41.80 252 LEU A O 1
ATOM 1890 N N . PRO A 1 272 ? -36.898 -7.900 -41.997 1.00 45.16 253 PRO A N 1
ATOM 1891 C CA . PRO A 1 272 ? -38.052 -8.651 -41.494 1.00 47.81 253 PRO A CA 1
ATOM 1892 C C . PRO A 1 272 ? -38.204 -8.481 -39.981 1.00 49.11 253 PRO A C 1
ATOM 1893 O O . PRO A 1 272 ? -37.921 -9.372 -39.190 1.00 60.25 253 PRO A O 1
ATOM 1897 N N . ALA A 1 273 ? -38.643 -7.304 -39.560 1.00 50.00 254 ALA A N 1
ATOM 1898 C CA . ALA A 1 273 ? -38.540 -6.932 -38.163 1.00 46.06 254 ALA A CA 1
ATOM 1899 C C . ALA A 1 273 ? -39.881 -7.133 -37.471 1.00 52.81 254 ALA A C 1
ATOM 1900 O O . ALA A 1 273 ? -40.888 -6.617 -37.945 1.00 52.97 254 ALA A O 1
ATOM 1902 N N . ARG A 1 274 ? -39.855 -7.820 -36.319 1.00 52.86 255 ARG A N 1
ATOM 1903 C CA . ARG A 1 274 ? -41.011 -7.921 -35.434 1.00 55.58 255 ARG A CA 1
ATOM 1904 C C . ARG A 1 274 ? -41.236 -6.582 -34.733 1.00 56.38 255 ARG A C 1
ATOM 1905 O O . ARG A 1 274 ? -42.368 -6.100 -34.656 1.00 56.73 255 ARG A O 1
ATOM 1913 N N . GLU A 1 275 ? -40.142 -6.003 -34.215 1.00 52.41 256 GLU A N 1
ATOM 1914 C CA . GLU A 1 275 ? -40.176 -4.800 -33.405 1.00 48.28 256 GLU A CA 1
ATOM 1915 C C . GLU A 1 275 ? -38.789 -4.163 -33.406 1.00 46.94 256 GLU A C 1
ATOM 1916 O O . GLU A 1 275 ? -37.775 -4.858 -33.360 1.00 42.86 256 GLU A O 1
ATOM 1922 N N . VAL A 1 276 ? -38.756 -2.830 -33.430 1.00 45.36 257 VAL A N 1
ATOM 1923 C CA . VAL A 1 276 ? -37.535 -2.110 -33.129 1.00 42.86 257 VAL A CA 1
ATOM 1924 C C . VAL A 1 276 ? -37.532 -1.861 -31.630 1.00 44.13 257 VAL A C 1
ATOM 1925 O O . VAL A 1 276 ? -38.331 -1.067 -31.147 1.00 52.25 257 VAL A O 1
ATOM 1929 N N . LEU A 1 277 ? -36.640 -2.545 -30.904 1.00 39.31 258 LEU A N 1
ATOM 1930 C CA . LEU A 1 277 ? -36.555 -2.402 -29.459 1.00 40.38 258 LEU A CA 1
ATOM 1931 C C . LEU A 1 277 ? -36.155 -0.984 -29.067 1.00 42.87 258 LEU A C 1
ATOM 1932 O O . LEU A 1 277 ? -36.761 -0.410 -28.188 1.00 42.73 258 LEU A O 1
ATOM 1937 N N . TRP A 1 278 ? -35.074 -0.476 -29.652 1.00 37.77 259 TRP A N 1
ATOM 1938 C CA . TRP A 1 278 ? -34.633 0.896 -29.462 1.00 38.24 259 TRP A CA 1
ATOM 1939 C C . TRP A 1 278 ? -33.810 1.281 -30.693 1.00 38.67 259 TRP A C 1
ATOM 1940 O O . TRP A 1 278 ? -33.255 0.409 -31.371 1.00 33.65 259 TRP A O 1
ATOM 1951 N N . ALA A 1 279 ? -33.751 2.582 -30.982 1.00 36.61 260 ALA A N 1
ATOM 1952 C CA . ALA A 1 279 ? -32.948 3.112 -32.070 1.00 35.41 260 ALA A CA 1
ATOM 1953 C C . ALA A 1 279 ? -32.695 4.602 -31.839 1.00 40.34 260 ALA A C 1
ATOM 1954 O O . ALA A 1 279 ? -33.618 5.333 -31.447 1.00 36.92 260 ALA A O 1
ATOM 1956 N N . ARG A 1 280 ? -31.456 5.042 -32.095 1.00 35.32 261 ARG A N 1
ATOM 1957 C CA . ARG A 1 280 ? -31.091 6.435 -31.904 1.00 39.25 261 ARG A CA 1
ATOM 1958 C C . ARG A 1 280 ? -30.180 6.924 -33.032 1.00 42.19 261 ARG A C 1
ATOM 1959 O O . ARG A 1 280 ? -29.440 6.179 -33.676 1.00 31.71 261 ARG A O 1
ATOM 1967 N N . ARG A 1 281 ? -30.253 8.229 -33.266 1.00 34.26 262 ARG A N 1
ATOM 1968 C CA . ARG A 1 281 ? -29.413 8.905 -34.228 1.00 35.86 262 ARG A CA 1
ATOM 1969 C C . ARG A 1 281 ? -28.133 9.274 -33.493 1.00 37.96 262 ARG A C 1
ATOM 1970 O O . ARG A 1 281 ? -28.197 9.763 -32.378 1.00 41.74 262 ARG A O 1
ATOM 1978 N N . PHE A 1 282 ? -26.968 8.979 -34.077 1.00 32.97 263 PHE A N 1
ATOM 1979 C CA . PHE A 1 282 ? -25.697 9.362 -33.490 1.00 33.43 263 PHE A CA 1
ATOM 1980 C C . PHE A 1 282 ? -24.971 10.257 -34.487 1.00 31.61 263 PHE A C 1
ATOM 1981 O O . PHE A 1 282 ? -25.213 10.181 -35.687 1.00 30.58 263 PHE A O 1
ATOM 1989 N N . THR A 1 283 ? -24.116 11.153 -33.981 1.00 31.85 264 THR A N 1
ATOM 1990 C CA . THR A 1 283 ? -23.265 11.954 -34.836 1.00 33.53 264 THR A CA 1
ATOM 1991 C C . THR A 1 283 ? -21.846 11.855 -34.303 1.00 34.21 264 THR A C 1
ATOM 1992 O O . THR A 1 283 ? -21.619 12.228 -33.171 1.00 32.25 264 THR A O 1
ATOM 1996 N N . SER A 1 284 ? -20.898 11.332 -35.097 1.00 31.07 265 SER A N 1
ATOM 1997 C CA . SER A 1 284 ? -19.534 11.163 -34.619 1.00 30.84 265 SER A CA 1
ATOM 1998 C C . SER A 1 284 ? -18.706 12.369 -35.034 1.00 31.96 265 SER A C 1
ATOM 1999 O O . SER A 1 284 ? -18.718 12.759 -36.193 1.00 38.56 265 SER A O 1
ATOM 2002 N N . HIS A 1 285 ? -17.948 12.917 -34.094 1.00 30.31 266 HIS A N 1
ATOM 2003 C CA . HIS A 1 285 ? -17.049 14.002 -34.393 1.00 32.24 266 HIS A CA 1
ATOM 2004 C C . HIS A 1 285 ? -15.657 13.402 -34.467 1.00 33.42 266 HIS A C 1
ATOM 2005 O O . HIS A 1 285 ? -15.386 12.390 -33.834 1.00 32.63 266 HIS A O 1
ATOM 2012 N N . SER A 1 286 ? -14.832 13.999 -35.321 1.00 28.78 267 SER A N 1
ATOM 2013 C CA . SER A 1 286 ? -13.435 13.629 -35.413 1.00 27.99 267 SER A CA 1
ATOM 2014 C C . SER A 1 286 ? -12.621 14.611 -34.597 1.00 28.67 267 SER A C 1
ATOM 2015 O O . SER A 1 286 ? -12.616 15.803 -34.893 1.00 27.75 267 SER A O 1
ATOM 2018 N N . GLY A 1 287 ? -11.901 14.112 -33.599 1.00 26.42 268 GLY A N 1
ATOM 2019 C CA . GLY A 1 287 ? -11.090 14.979 -32.775 1.00 29.77 268 GLY A CA 1
ATOM 2020 C C . GLY A 1 287 ? -9.992 14.227 -32.042 1.00 27.59 268 GLY A C 1
ATOM 2021 O O . GLY A 1 287 ? -10.113 13.025 -31.781 1.00 26.51 268 GLY A O 1
ATOM 2022 N N . ASN A 1 288 ? -8.904 14.960 -31.780 1.00 25.69 269 ASN A N 1
ATOM 2023 C CA . ASN A 1 288 ? -7.865 14.516 -30.875 1.00 25.23 269 ASN A CA 1
ATOM 2024 C C . ASN A 1 288 ? -7.568 15.706 -29.967 1.00 26.22 269 ASN A C 1
ATOM 2025 O O . ASN A 1 288 ? -7.194 16.758 -30.481 1.00 26.32 269 ASN A O 1
ATOM 2030 N N . ALA A 1 289 ? -7.606 15.517 -28.641 1.00 27.04 270 ALA A N 1
ATOM 2031 C CA . ALA A 1 289 ? -7.389 16.627 -27.716 1.00 28.09 270 ALA A CA 1
ATOM 2032 C C . ALA A 1 289 ? -5.968 17.180 -27.862 1.00 28.67 270 ALA A C 1
ATOM 2033 O O . ALA A 1 289 ? -4.997 16.458 -28.047 1.00 25.91 270 ALA A O 1
ATOM 2035 N N . GLU A 1 290 ? -5.833 18.514 -27.830 1.00 28.73 271 GLU A N 1
ATOM 2036 C CA . GLU A 1 290 ? -4.535 19.139 -28.071 1.00 31.19 271 GLU A CA 1
ATOM 2037 C C . GLU A 1 290 ? -3.519 18.751 -27.017 1.00 26.44 271 GLU A C 1
ATOM 2038 O O . GLU A 1 290 ? -2.334 18.683 -27.294 1.00 30.45 271 GLU A O 1
ATOM 2044 N N . ARG A 1 291 ? -3.954 18.592 -25.767 1.00 29.40 272 ARG A N 1
ATOM 2045 C CA . ARG A 1 291 ? -3.128 17.910 -24.788 1.00 33.63 272 ARG A CA 1
ATOM 2046 C C . ARG A 1 291 ? -3.959 16.972 -23.917 1.00 27.38 272 ARG A C 1
ATOM 2047 O O . ARG A 1 291 ? -5.159 17.154 -23.696 1.00 30.51 272 ARG A O 1
ATOM 2055 N N . TYR A 1 292 ? -3.266 15.913 -23.495 1.00 26.50 273 TYR A N 1
ATOM 2056 C CA . TYR A 1 292 ? -3.891 14.844 -22.731 1.00 24.72 273 TYR A CA 1
ATOM 2057 C C . TYR A 1 292 ? -3.698 15.092 -21.227 1.00 27.86 273 TYR A C 1
ATOM 2058 O O . TYR A 1 292 ? -4.269 14.369 -20.410 1.00 26.24 273 TYR A O 1
ATOM 2067 N N . ARG A 1 293 ? -2.864 16.086 -20.852 1.00 27.81 274 ARG A N 1
ATOM 2068 C CA . ARG A 1 293 ? -2.617 16.407 -19.442 1.00 26.58 274 ARG A CA 1
ATOM 2069 C C . ARG A 1 293 ? -2.673 17.927 -19.265 1.00 28.73 274 ARG A C 1
ATOM 2070 O O . ARG A 1 293 ? -2.167 18.656 -20.104 1.00 28.45 274 ARG A O 1
ATOM 2078 N N . SER A 1 294 ? -3.330 18.388 -18.199 1.00 31.43 275 SER A N 1
ATOM 2079 C CA . SER A 1 294 ? -3.259 19.781 -17.772 1.00 31.37 275 SER A CA 1
ATOM 2080 C C . SER A 1 294 ? -3.142 19.800 -16.245 1.00 28.54 275 SER A C 1
ATOM 2081 O O . SER A 1 294 ? -4.124 19.604 -15.555 1.00 32.38 275 SER A O 1
ATOM 2084 N N . GLY A 1 295 ? -1.917 19.963 -15.768 1.00 31.44 276 GLY A N 1
ATOM 2085 C CA . GLY A 1 295 ? -1.591 19.924 -14.357 1.00 30.88 276 GLY A CA 1
ATOM 2086 C C . GLY A 1 295 ? -1.871 18.532 -13.798 1.00 31.64 276 GLY A C 1
ATOM 2087 O O . GLY A 1 295 ? -1.202 17.566 -14.168 1.00 30.76 276 GLY A O 1
ATOM 2088 N N . ARG A 1 296 ? -2.900 18.459 -12.952 1.00 28.46 277 ARG A N 1
ATOM 2089 C CA . ARG A 1 296 ? -3.264 17.219 -12.300 1.00 28.90 277 ARG A CA 1
ATOM 2090 C C . ARG A 1 296 ? -4.511 16.634 -12.959 1.00 25.25 277 ARG A C 1
ATOM 2091 O O . ARG A 1 296 ? -5.116 15.737 -12.379 1.00 30.16 277 ARG A O 1
ATOM 2099 N N . VAL A 1 297 ? -4.888 17.121 -14.152 1.00 26.30 278 VAL A N 1
ATOM 2100 C CA . VAL A 1 297 ? -6.034 16.631 -14.909 1.00 27.80 278 VAL A CA 1
ATOM 2101 C C . VAL A 1 297 ? -5.541 15.903 -16.167 1.00 27.62 278 VAL A C 1
ATOM 2102 O O . VAL A 1 297 ? -4.703 16.413 -16.913 1.00 25.66 278 VAL A O 1
ATOM 2106 N N . PHE A 1 298 ? -6.084 14.699 -16.399 1.00 26.88 279 PHE A N 1
ATOM 2107 C CA . PHE A 1 298 ? -5.719 13.896 -17.559 1.00 24.49 279 PHE A CA 1
ATOM 2108 C C . PHE A 1 298 ? -6.976 13.556 -18.342 1.00 25.40 279 PHE A C 1
ATOM 2109 O O . PHE A 1 298 ? -8.082 13.478 -17.790 1.00 27.66 279 PHE A O 1
ATOM 2117 N N . LEU A 1 299 ? -6.816 13.384 -19.675 1.00 24.72 280 LEU A N 1
ATOM 2118 C CA . LEU A 1 299 ? -7.893 12.883 -20.521 1.00 25.58 280 LEU A CA 1
ATOM 2119 C C . LEU A 1 299 ? -7.542 11.468 -20.997 1.00 25.32 280 LEU A C 1
ATOM 2120 O O . LEU A 1 299 ? -6.384 11.204 -21.291 1.00 24.59 280 LEU A O 1
ATOM 2125 N N . ALA A 1 300 ? -8.557 10.614 -21.084 1.00 24.56 281 ALA A N 1
ATOM 2126 C CA . ALA A 1 300 ? -8.406 9.267 -21.623 1.00 25.49 281 ALA A CA 1
ATOM 2127 C C . ALA A 1 300 ? -9.674 8.808 -22.335 1.00 25.17 281 ALA A C 1
ATOM 2128 O O . ALA A 1 300 ? -10.783 9.223 -22.013 1.00 26.94 281 ALA A O 1
ATOM 2130 N N . GLY A 1 301 ? -9.482 7.890 -23.300 1.00 24.41 282 GLY A N 1
ATOM 2131 C CA . GLY A 1 301 ? -10.567 7.332 -24.088 1.00 22.88 282 GLY A CA 1
ATOM 2132 C C . GLY A 1 301 ? -11.202 8.389 -24.986 1.00 22.92 282 GLY A C 1
ATOM 2133 O O . GLY A 1 301 ? -10.506 9.226 -25.564 1.00 23.89 282 GLY A O 1
ATOM 2134 N N . ASP A 1 302 ? -12.522 8.296 -25.144 1.00 23.71 283 ASP A N 1
ATOM 2135 C CA . ASP A 1 302 ? -13.235 9.138 -26.078 1.00 24.77 283 ASP A CA 1
ATOM 2136 C C . ASP A 1 302 ? -13.067 10.605 -25.695 1.00 24.44 283 ASP A C 1
ATOM 2137 O O . ASP A 1 302 ? -13.234 11.461 -26.556 1.00 26.21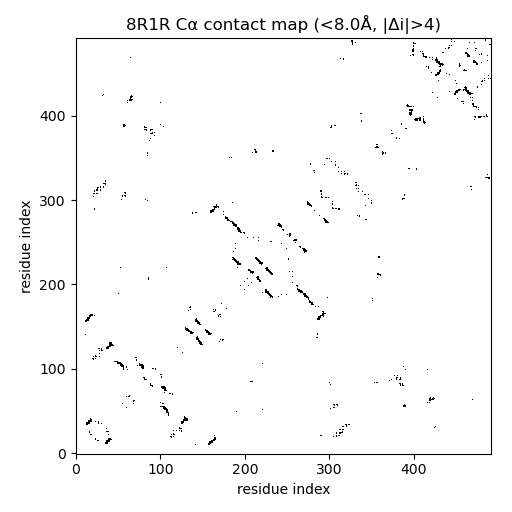 283 ASP A O 1
ATOM 2142 N N . ALA A 1 303 ? -12.799 10.887 -24.414 1.00 26.83 284 ALA A N 1
ATOM 2143 C CA . ALA A 1 303 ? -12.612 12.277 -24.006 1.00 24.96 284 ALA A CA 1
ATOM 2144 C C . ALA A 1 303 ? -11.360 12.831 -24.668 1.00 25.25 284 ALA A C 1
ATOM 2145 O O . ALA A 1 303 ? -11.244 14.032 -24.829 1.00 25.26 284 ALA A O 1
ATOM 2147 N N . ALA A 1 304 ? -10.375 11.963 -24.979 1.00 24.97 285 ALA A N 1
ATOM 2148 C CA . ALA A 1 304 ? -9.128 12.372 -25.600 1.00 23.04 285 ALA A CA 1
ATOM 2149 C C . ALA A 1 304 ? -9.149 12.293 -27.139 1.00 24.75 285 ALA A C 1
ATOM 2150 O O . ALA A 1 304 ? -8.348 12.948 -27.797 1.00 25.80 285 ALA A O 1
ATOM 2152 N N . HIS A 1 305 ? -9.975 11.422 -27.713 1.00 22.99 286 HIS A N 1
ATOM 2153 C CA . HIS A 1 305 ? -9.994 11.207 -29.154 1.00 21.26 286 HIS A CA 1
ATOM 2154 C C . HIS A 1 305 ? -11.349 10.613 -29.547 1.00 23.64 286 HIS A C 1
ATOM 2155 O O . HIS A 1 305 ? -11.880 9.737 -28.869 1.00 25.97 286 HIS A O 1
ATOM 2162 N N . SER A 1 306 ? -11.836 11.033 -30.712 1.00 23.95 287 SER A N 1
ATOM 2163 C CA . SER A 1 306 ? -13.074 10.537 -31.258 1.00 26.84 287 SER A CA 1
ATOM 2164 C C . SER A 1 306 ? -12.974 10.477 -32.779 1.00 22.33 287 SER A C 1
ATOM 2165 O O . SER A 1 306 ? -12.258 11.250 -33.375 1.00 23.29 287 SER A O 1
ATOM 2168 N N . PHE A 1 307 ? -13.766 9.589 -33.353 1.00 21.73 288 PHE A N 1
ATOM 2169 C CA . PHE A 1 307 ? -13.828 9.343 -34.775 1.00 23.53 288 PHE A CA 1
ATOM 2170 C C . PHE A 1 307 ? -14.945 8.334 -35.0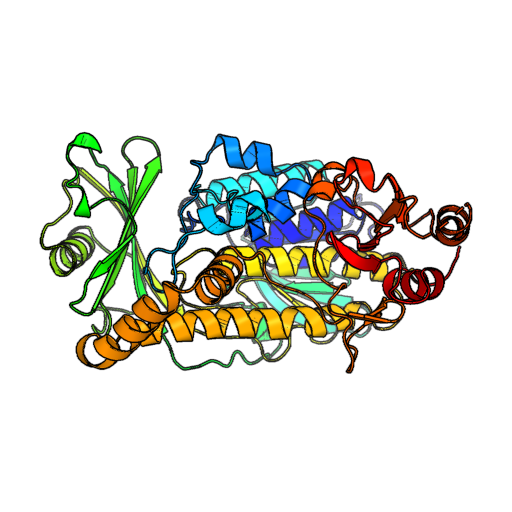37 1.00 24.13 288 PHE A C 1
ATOM 2171 O O . PHE A 1 307 ? -15.372 7.641 -34.132 1.00 27.28 288 PHE A O 1
ATOM 2179 N N . TYR A 1 308 ? -15.405 8.260 -36.282 1.00 24.01 289 TYR A N 1
ATOM 2180 C CA . TYR A 1 308 ? -16.487 7.374 -36.635 1.00 24.46 289 TYR A CA 1
ATOM 2181 C C . TYR A 1 308 ? -16.101 5.938 -36.316 1.00 25.27 289 TYR A C 1
ATOM 2182 O O . TYR A 1 308 ? -14.988 5.521 -36.634 1.00 26.71 289 TYR A O 1
ATOM 2191 N N . PRO A 1 309 ? -16.971 5.159 -35.643 1.00 25.75 290 PRO A N 1
ATOM 2192 C CA . PRO A 1 309 ? -16.642 3.784 -35.259 1.00 27.03 290 PRO A CA 1
ATOM 2193 C C . PRO A 1 309 ? -16.872 2.734 -36.344 1.00 28.27 290 PRO A C 1
ATOM 2194 O O . PRO A 1 309 ? -17.792 1.925 -36.301 1.00 31.89 290 PRO A O 1
ATOM 2198 N N . LEU A 1 310 ? -16.001 2.735 -37.346 1.00 31.60 291 LEU A N 1
ATOM 2199 C CA . LEU A 1 310 ? -16.185 1.814 -38.458 1.00 31.68 291 LEU A CA 1
ATOM 2200 C C . LEU A 1 310 ? -15.756 0.400 -38.073 1.00 34.42 291 LEU A C 1
ATOM 2201 O O . LEU A 1 310 ? -16.345 -0.566 -38.554 1.00 36.24 291 LEU A O 1
ATOM 2206 N N . GLY A 1 311 ? -14.678 0.307 -37.292 1.00 30.25 292 GLY A N 1
ATOM 2207 C CA . GLY A 1 311 ? -14.101 -0.949 -36.821 1.00 27.70 292 GLY A CA 1
ATOM 2208 C C . GLY A 1 311 ? -14.001 -0.965 -35.283 1.00 28.40 292 GLY A C 1
ATOM 2209 O O . GLY A 1 311 ? -14.982 -0.643 -34.599 1.00 31.92 292 GLY A O 1
ATOM 2210 N N . GLY A 1 312 ? -12.830 -1.347 -34.747 1.00 27.82 293 GLY A N 1
ATOM 2211 C CA . GLY A 1 312 ? -12.597 -1.485 -33.311 1.00 24.72 293 GLY A CA 1
ATOM 2212 C C . GLY A 1 312 ? -11.534 -0.540 -32.733 1.00 21.06 293 GLY A C 1
ATOM 2213 O O . GLY A 1 312 ? -11.162 -0.709 -31.559 1.00 22.09 293 GLY A O 1
ATOM 2214 N N . LEU A 1 313 ? -11.081 0.467 -33.493 1.00 24.00 294 LEU A N 1
ATOM 2215 C CA . LEU A 1 313 ? -10.021 1.336 -32.971 1.00 23.06 294 LEU A CA 1
ATOM 2216 C C . LEU A 1 313 ? -10.524 2.268 -31.855 1.00 24.00 294 LEU A C 1
ATOM 2217 O O . LEU A 1 313 ? -9.723 2.778 -31.090 1.00 20.78 294 LEU A O 1
ATOM 2222 N N . ARG A 1 314 ? -11.823 2.534 -31.753 1.00 24.19 295 ARG A N 1
ATOM 2223 C CA . ARG A 1 314 ? -12.282 3.373 -30.647 1.00 25.06 295 ARG A CA 1
ATOM 2224 C C . ARG A 1 314 ? -11.975 2.717 -29.307 1.00 24.20 295 ARG A C 1
ATOM 2225 O O . ARG A 1 314 ? -11.268 3.274 -28.466 1.00 23.24 295 ARG A O 1
ATOM 2233 N N . LEU A 1 315 ? -12.440 1.479 -29.120 1.00 22.47 296 LEU A N 1
ATOM 2234 C CA . LEU A 1 315 ? -12.209 0.817 -27.850 1.00 20.94 296 LEU A CA 1
ATOM 2235 C C . LEU A 1 315 ? -10.729 0.468 -27.645 1.00 21.87 296 LEU A C 1
ATOM 2236 O O . LEU A 1 315 ? -10.287 0.466 -26.501 1.00 21.73 296 LEU A O 1
ATOM 2241 N N . SER A 1 316 ? -9.965 0.122 -28.704 1.00 21.15 297 SER A N 1
ATOM 2242 C CA . SER A 1 316 ? -8.586 -0.213 -28.469 1.00 22.74 297 SER A CA 1
ATOM 2243 C C . SER A 1 316 ? -7.800 1.029 -28.065 1.00 21.91 297 SER A C 1
ATOM 2244 O O . SER A 1 316 ? -7.035 0.925 -27.094 1.00 23.32 297 SER A O 1
ATOM 2247 N N . THR A 1 317 ? -8.030 2.194 -28.693 1.00 23.77 298 THR A N 1
ATOM 2248 C CA . THR A 1 317 ? -7.305 3.372 -28.212 1.00 23.82 298 THR A CA 1
ATOM 2249 C C . THR A 1 317 ? -7.731 3.738 -26.786 1.00 23.92 298 THR A C 1
ATOM 2250 O O . THR A 1 317 ? -6.891 4.149 -25.984 1.00 25.02 298 THR A O 1
ATOM 2254 N N . CYS A 1 318 ? -9.022 3.583 -26.457 1.00 20.77 299 CYS A N 1
ATOM 2255 C CA . CYS A 1 318 ? -9.541 3.806 -25.111 1.00 22.42 299 CYS A CA 1
ATOM 2256 C C . CYS A 1 318 ? -8.786 3.000 -24.056 1.00 22.61 299 CYS A C 1
ATOM 2257 O O . CYS A 1 318 ? -8.278 3.538 -23.061 1.00 21.00 299 CYS A O 1
ATOM 2260 N N . LEU A 1 319 ? -8.752 1.659 -24.212 1.00 23.42 300 LEU A N 1
ATOM 2261 C CA . LEU A 1 319 ? -8.155 0.834 -23.198 1.00 22.54 300 LEU A CA 1
ATOM 2262 C C . LEU A 1 319 ? -6.635 0.956 -23.224 1.00 21.52 300 LEU A C 1
ATOM 2263 O O . LEU A 1 319 ? -6.043 0.841 -22.159 1.00 20.91 300 LEU A O 1
ATOM 2268 N N . GLN A 1 320 ? -6.036 1.283 -24.382 1.00 21.67 301 GLN A N 1
ATOM 2269 C CA . GLN A 1 320 ? -4.594 1.524 -24.424 1.00 22.19 301 GLN A CA 1
ATOM 2270 C C . GLN A 1 320 ? -4.223 2.779 -23.631 1.00 20.69 301 GLN A C 1
ATOM 2271 O O . GLN A 1 320 ? -3.209 2.789 -22.952 1.00 21.07 301 GLN A O 1
ATOM 2277 N N . ASP A 1 321 ? -5.053 3.816 -23.685 1.00 22.28 302 ASP A N 1
ATOM 2278 C CA . ASP A 1 321 ? -4.831 4.983 -22.838 1.00 23.36 302 ASP A CA 1
ATOM 2279 C C . ASP A 1 321 ? -4.917 4.609 -21.356 1.00 23.42 302 ASP A C 1
ATOM 2280 O O . ASP A 1 321 ? -4.069 4.994 -20.554 1.00 21.91 302 ASP A O 1
ATOM 2285 N N . ALA A 1 322 ? -5.951 3.842 -20.979 1.00 18.46 303 ALA A N 1
ATOM 2286 C CA . ALA A 1 322 ? -6.185 3.508 -19.587 1.00 20.12 303 ALA A CA 1
ATOM 2287 C C . ALA A 1 322 ? -4.988 2.735 -19.048 1.00 21.61 303 ALA A C 1
ATOM 2288 O O . ALA A 1 322 ? -4.563 2.938 -17.909 1.00 22.45 303 ALA A O 1
ATOM 2290 N N . VAL A 1 323 ? -4.503 1.772 -19.826 1.00 22.29 304 VAL A N 1
ATOM 2291 C CA . VAL A 1 323 ? -3.442 0.924 -19.312 1.00 21.43 304 VAL A CA 1
ATOM 2292 C C . VAL A 1 323 ? -2.100 1.675 -19.338 1.00 23.51 304 VAL A C 1
ATOM 2293 O O . VAL A 1 323 ? -1.214 1.380 -18.529 1.00 23.62 304 VAL A O 1
ATOM 2297 N N . ASN A 1 324 ? -1.920 2.641 -20.245 1.00 22.77 305 ASN A N 1
ATOM 2298 C CA . ASN A 1 324 ? -0.691 3.436 -20.255 1.00 23.47 305 ASN A CA 1
ATOM 2299 C C . ASN A 1 324 ? -0.656 4.272 -18.963 1.00 22.63 305 ASN A C 1
ATOM 2300 O O . ASN A 1 324 ? 0.338 4.380 -18.269 1.00 23.97 305 ASN A O 1
ATOM 2305 N N . LEU A 1 325 ? -1.791 4.854 -18.614 1.00 21.62 306 LEU A N 1
ATOM 2306 C CA . LEU A 1 325 ? -1.861 5.847 -17.550 1.00 23.88 306 LEU A CA 1
ATOM 2307 C C . LEU A 1 325 ? -1.875 5.241 -16.142 1.00 24.11 306 LEU A C 1
ATOM 2308 O O . LEU A 1 325 ? -1.228 5.761 -15.245 1.00 24.93 306 LEU A O 1
ATOM 2313 N N . GLY A 1 326 ? -2.605 4.152 -15.917 1.00 21.63 307 GLY A N 1
ATOM 2314 C CA . GLY A 1 326 ? -2.839 3.692 -14.566 1.00 23.28 307 GLY A CA 1
ATOM 2315 C C . GLY A 1 326 ? -1.548 3.418 -13.795 1.00 23.98 307 GLY A C 1
ATOM 2316 O O . GLY A 1 326 ? -1.380 3.891 -12.678 1.00 24.72 307 GLY A O 1
ATOM 2317 N N . TRP A 1 327 ? -0.644 2.614 -14.337 1.00 23.61 308 TRP A N 1
ATOM 2318 C CA . TRP A 1 327 ? 0.529 2.239 -13.590 1.00 22.53 308 TRP A CA 1
ATOM 2319 C C . TRP A 1 327 ? 1.396 3.467 -13.340 1.00 24.94 308 TRP A C 1
ATOM 2320 O O . TRP A 1 327 ? 2.122 3.506 -12.344 1.00 23.49 308 TRP A O 1
ATOM 2331 N N . LYS A 1 328 ? 1.368 4.407 -14.291 1.00 25.15 309 LYS A N 1
ATOM 2332 C CA . LYS A 1 328 ? 2.174 5.619 -14.156 1.00 25.52 309 LYS A CA 1
ATOM 2333 C C . LYS A 1 328 ? 1.659 6.523 -13.022 1.00 25.36 309 LYS A C 1
ATOM 2334 O O . LYS A 1 328 ? 2.474 7.058 -12.254 1.00 27.65 309 LYS A O 1
ATOM 2340 N N . LEU A 1 329 ? 0.338 6.732 -12.954 1.00 25.43 310 LEU A N 1
ATOM 2341 C CA . LEU A 1 329 ? -0.297 7.446 -11.839 1.00 28.96 310 LEU A CA 1
ATOM 2342 C C . LEU A 1 329 ? 0.068 6.757 -10.523 1.00 29.69 310 LEU A C 1
ATOM 2343 O O . LEU A 1 329 ? 0.443 7.381 -9.526 1.00 28.30 310 LEU A O 1
ATOM 2348 N N . ALA A 1 330 ? -0.038 5.420 -10.499 1.00 26.45 311 ALA A N 1
ATOM 2349 C CA . ALA A 1 330 ? 0.229 4.703 -9.265 1.00 27.55 311 ALA A CA 1
ATOM 2350 C C . ALA A 1 330 ? 1.695 4.841 -8.854 1.00 26.32 311 ALA A C 1
ATOM 2351 O O . ALA A 1 330 ? 1.980 4.942 -7.663 1.00 27.54 311 ALA A O 1
ATOM 2353 N N . ALA A 1 331 ? 2.624 4.855 -9.803 1.00 24.79 312 ALA A N 1
ATOM 2354 C CA . ALA A 1 331 ? 4.037 4.929 -9.469 1.00 26.60 312 ALA A CA 1
ATOM 2355 C C . ALA A 1 331 ? 4.355 6.321 -8.927 1.00 30.90 312 ALA A C 1
ATOM 2356 O O . ALA A 1 331 ? 5.212 6.516 -8.050 1.00 29.59 312 ALA A O 1
ATOM 2358 N N . ASP A 1 332 ? 3.657 7.293 -9.480 1.00 27.46 313 ASP A N 1
ATOM 2359 C CA . ASP A 1 332 ? 3.832 8.667 -9.064 1.00 32.07 313 ASP A CA 1
ATOM 2360 C C . ASP A 1 332 ? 3.354 8.834 -7.622 1.00 30.98 313 ASP A C 1
ATOM 2361 O O . ASP A 1 332 ? 4.087 9.329 -6.785 1.00 30.44 313 ASP A O 1
ATOM 2366 N N . LEU A 1 333 ? 2.128 8.406 -7.329 1.00 29.66 314 LEU A N 1
ATOM 2367 C CA . LEU A 1 333 ? 1.592 8.450 -5.975 1.00 33.99 314 LEU A CA 1
ATOM 2368 C C . LEU A 1 333 ? 2.415 7.610 -4.989 1.00 34.41 314 LEU A C 1
ATOM 2369 O O . LEU A 1 333 ? 2.613 8.041 -3.855 1.00 32.52 314 LEU A O 1
ATOM 2374 N N . ALA A 1 334 ? 2.969 6.460 -5.404 1.00 29.32 315 ALA A N 1
ATOM 2375 C CA . ALA A 1 334 ? 3.663 5.598 -4.472 1.00 34.35 315 ALA A CA 1
ATOM 2376 C C . ALA A 1 334 ? 5.038 6.179 -4.171 1.00 35.46 315 ALA A C 1
ATOM 2377 O O . ALA A 1 334 ? 5.673 5.717 -3.237 1.00 36.45 315 ALA A O 1
ATOM 2379 N N . GLY A 1 335 ? 5.509 7.096 -5.023 1.00 34.37 316 GLY A N 1
ATOM 2380 C CA . GLY A 1 335 ? 6.704 7.867 -4.789 1.00 36.03 316 GLY A CA 1
ATOM 2381 C C . GLY A 1 335 ? 7.929 7.335 -5.526 1.00 37.92 316 GLY A C 1
ATOM 2382 O O . GLY A 1 335 ? 9.001 7.892 -5.323 1.00 38.13 316 GLY A O 1
ATOM 2383 N N . TRP A 1 336 ? 7.804 6.296 -6.383 1.00 33.44 317 TRP A N 1
ATOM 2384 C CA . TRP A 1 336 ? 8.969 5.706 -7.026 1.00 29.55 317 TRP A CA 1
ATOM 2385 C C . TRP A 1 336 ? 9.087 6.054 -8.513 1.00 32.13 317 TRP A C 1
ATOM 2386 O O . TRP A 1 336 ? 10.102 5.706 -9.117 1.00 33.29 317 TRP A O 1
ATOM 2397 N N . ALA A 1 337 ? 8.099 6.753 -9.096 1.00 29.29 318 ALA A N 1
ATOM 2398 C CA . ALA A 1 337 ? 8.127 7.064 -10.519 1.00 31.48 318 ALA A CA 1
ATOM 2399 C C . ALA A 1 337 ? 9.423 7.804 -10.850 1.00 36.61 318 ALA A C 1
ATOM 2400 O O . ALA A 1 337 ? 9.827 8.688 -10.098 1.00 32.88 318 ALA A O 1
ATOM 2402 N N . PRO A 1 338 ? 10.112 7.484 -11.965 1.00 33.24 319 PRO A N 1
ATOM 2403 C CA . PRO A 1 338 ? 11.244 8.308 -12.390 1.00 32.99 319 PRO A CA 1
ATOM 2404 C C . PRO A 1 338 ? 10.716 9.675 -12.779 1.00 34.13 319 PRO A C 1
ATOM 2405 O O . PRO A 1 338 ? 9.534 9.870 -13.068 1.00 30.75 319 PRO A O 1
ATOM 2409 N N . PRO A 1 339 ? 11.575 10.710 -12.789 1.00 43.14 320 PRO A N 1
ATOM 2410 C CA . PRO A 1 339 ? 11.102 12.046 -13.141 1.00 42.17 320 PRO A CA 1
ATOM 2411 C C . PRO A 1 339 ? 10.597 12.078 -14.591 1.00 36.28 320 PRO A C 1
ATOM 2412 O O . PRO A 1 339 ? 11.139 11.428 -15.477 1.00 37.40 320 PRO A O 1
ATOM 2416 N N . GLY A 1 340 ? 9.518 12.816 -14.817 1.00 33.96 321 GLY A N 1
ATOM 2417 C CA . GLY A 1 340 ? 8.913 12.891 -16.129 1.00 37.86 321 GLY A CA 1
ATOM 2418 C C . GLY A 1 340 ? 7.974 11.719 -16.484 1.00 32.77 321 GLY A C 1
ATOM 2419 O O . GLY A 1 340 ? 7.503 11.668 -17.617 1.00 32.78 321 GLY A O 1
ATOM 2420 N N . LEU A 1 341 ? 7.707 10.771 -15.575 1.00 33.00 322 LEU A N 1
ATOM 2421 C CA . LEU A 1 341 ? 7.006 9.557 -15.998 1.00 30.21 322 LEU A CA 1
ATOM 2422 C C . LEU A 1 341 ? 5.602 9.912 -16.461 1.00 29.99 322 LEU A C 1
ATOM 2423 O O . LEU A 1 341 ? 5.154 9.431 -17.506 1.00 29.30 322 LEU A O 1
ATOM 2428 N N . LEU A 1 342 ? 4.932 10.752 -15.691 1.00 28.62 323 LEU A N 1
ATOM 2429 C CA . LEU A 1 342 ? 3.586 11.147 -16.028 1.00 30.41 323 LEU A CA 1
ATOM 2430 C C . LEU A 1 342 ? 3.537 11.898 -17.358 1.00 31.76 323 LEU A C 1
ATOM 2431 O O . LEU A 1 342 ? 2.497 11.876 -18.008 1.00 27.97 323 LEU A O 1
ATOM 2436 N N . ASP A 1 343 ? 4.617 12.596 -17.734 1.00 31.41 324 ASP A N 1
ATOM 2437 C CA . ASP A 1 343 ? 4.602 13.349 -18.982 1.00 31.89 324 ASP A CA 1
ATOM 2438 C C . ASP A 1 343 ? 4.663 12.397 -20.184 1.00 31.07 324 ASP A C 1
ATOM 2439 O O . ASP A 1 343 ? 4.360 12.806 -21.310 1.00 29.52 324 ASP A O 1
ATOM 2444 N N . THR A 1 344 ? 5.136 11.162 -19.971 1.00 29.80 325 THR A N 1
ATOM 2445 C CA . THR A 1 344 ? 5.213 10.213 -21.070 1.00 27.80 325 THR A CA 1
ATOM 2446 C C . THR A 1 344 ? 3.812 9.740 -21.468 1.00 26.14 325 THR A C 1
ATOM 2447 O O . THR A 1 344 ? 3.686 9.105 -22.528 1.00 26.11 325 THR A O 1
ATOM 2451 N N . TYR A 1 345 ? 2.787 9.980 -20.644 1.00 25.12 326 TYR A N 1
ATOM 2452 C CA . TYR A 1 345 ? 1.436 9.592 -21.035 1.00 26.10 326 TYR A CA 1
ATOM 2453 C C . TYR A 1 345 ? 1.005 10.370 -22.275 1.00 26.23 326 TYR A C 1
ATOM 2454 O O . TYR A 1 345 ? 0.690 9.792 -23.303 1.00 24.15 326 TYR A O 1
ATOM 2463 N N . HIS A 1 346 ? 1.040 11.712 -22.202 1.00 26.15 327 HIS A N 1
ATOM 2464 C CA . HIS A 1 346 ? 0.765 12.510 -23.375 1.00 26.76 327 HIS A CA 1
ATOM 2465 C C . HIS A 1 346 ? 1.727 12.163 -24.503 1.00 21.48 327 HIS A C 1
ATOM 2466 O O . HIS A 1 346 ? 1.316 12.050 -25.666 1.00 23.46 327 HIS A O 1
ATOM 2473 N N . ALA A 1 347 ? 3.034 12.027 -24.200 1.00 26.95 328 ALA A N 1
ATOM 2474 C CA . ALA A 1 347 ? 4.034 11.850 -25.250 1.00 29.14 328 ALA A CA 1
ATOM 2475 C C . ALA A 1 347 ? 3.777 10.589 -26.072 1.00 26.88 328 ALA A C 1
ATOM 2476 O O . ALA A 1 347 ? 3.999 10.612 -27.283 1.00 24.01 328 ALA A O 1
ATOM 2478 N N . GLU A 1 348 ? 3.300 9.529 -25.397 1.00 25.97 329 GLU A N 1
ATOM 2479 C CA . GLU A 1 348 ? 3.064 8.237 -26.017 1.00 24.72 329 GLU A CA 1
ATOM 2480 C C . GLU A 1 348 ? 1.656 8.116 -26.588 1.00 24.31 329 GLU A C 1
ATOM 2481 O O . GLU A 1 348 ? 1.514 7.595 -27.709 1.00 23.67 329 GLU A O 1
ATOM 2487 N N . ARG A 1 349 ? 0.639 8.636 -25.887 1.00 22.37 330 ARG A N 1
ATOM 2488 C CA . ARG A 1 349 ? -0.742 8.380 -26.295 1.00 22.43 330 ARG A CA 1
ATOM 2489 C C . ARG A 1 349 ? -1.288 9.448 -27.249 1.00 23.41 330 ARG A C 1
ATOM 2490 O O . ARG A 1 349 ? -2.119 9.141 -28.083 1.00 22.26 330 ARG A O 1
ATOM 2498 N N . HIS A 1 350 ? -0.819 10.702 -27.179 1.00 25.10 331 HIS A N 1
ATOM 2499 C CA . HIS A 1 350 ? -1.357 11.749 -28.034 1.00 24.51 331 HIS A CA 1
ATOM 2500 C C . HIS A 1 350 ? -1.143 11.391 -29.503 1.00 22.56 331 HIS A C 1
ATOM 2501 O O . HIS A 1 350 ? -2.075 11.404 -30.284 1.00 24.46 331 HIS A O 1
ATOM 2508 N N . PRO A 1 351 ? 0.061 10.998 -29.945 1.00 24.80 332 PRO A N 1
ATOM 2509 C CA . PRO A 1 351 ? 0.274 10.653 -31.359 1.00 24.34 332 PRO A CA 1
ATOM 2510 C C . PRO A 1 351 ? -0.507 9.387 -31.754 1.00 23.24 332 PRO A C 1
ATOM 2511 O O . PRO A 1 351 ? -0.893 9.243 -32.887 1.00 23.50 332 PRO A O 1
ATOM 2515 N N . GLU A 1 352 ? -0.804 8.516 -30.801 1.00 24.59 333 GLU A N 1
ATOM 2516 C CA . GLU A 1 352 ? -1.532 7.298 -31.105 1.00 25.23 333 GLU A CA 1
ATOM 2517 C C . GLU A 1 352 ? -3.009 7.611 -31.320 1.00 24.13 333 GLU A C 1
ATOM 2518 O O . GLU A 1 352 ? -3.647 7.038 -32.214 1.00 22.51 333 GLU A O 1
ATOM 2524 N N . GLY A 1 353 ? -3.552 8.562 -30.548 1.00 25.75 334 GLY A N 1
ATOM 2525 C CA . GLY A 1 353 ? -4.912 9.020 -30.773 1.00 24.58 334 GLY A CA 1
ATOM 2526 C C . GLY A 1 353 ? -5.058 9.660 -32.158 1.00 23.92 334 GLY A C 1
ATOM 2527 O O . GLY A 1 353 ? -6.050 9.483 -32.883 1.00 24.41 334 GLY A O 1
ATOM 2528 N N . GLU A 1 354 ? -4.050 10.464 -32.501 1.00 24.35 335 GLU A N 1
ATOM 2529 C CA . GLU A 1 354 ? -4.022 11.115 -33.793 1.00 26.80 335 GLU A CA 1
ATOM 2530 C C . GLU A 1 354 ? -3.890 10.067 -34.899 1.00 22.92 335 GLU A C 1
ATOM 2531 O O . GLU A 1 354 ? -4.560 10.197 -35.906 1.00 22.58 335 GLU A O 1
ATOM 2537 N N . ARG A 1 355 ? -3.031 9.041 -34.736 1.00 23.65 336 ARG A N 1
ATOM 2538 C CA . ARG A 1 355 ? -2.829 8.065 -35.789 1.00 24.08 336 ARG A CA 1
ATOM 2539 C C . ARG A 1 355 ? -4.134 7.298 -36.055 1.00 24.59 336 ARG A C 1
ATOM 2540 O O . ARG A 1 355 ? -4.472 7.037 -37.221 1.00 23.39 336 ARG A O 1
ATOM 2548 N N . ALA A 1 356 ? -4.880 6.958 -34.998 1.00 23.10 337 ALA A N 1
ATOM 2549 C CA . ALA A 1 356 ? -6.176 6.297 -35.162 1.00 21.21 337 ALA A CA 1
ATOM 2550 C C . ALA A 1 356 ? -7.201 7.212 -35.821 1.00 25.32 337 ALA A C 1
ATOM 2551 O O . ALA A 1 356 ? -7.951 6.796 -36.715 1.00 24.31 337 ALA A O 1
ATOM 2553 N N . ARG A 1 357 ? -7.262 8.471 -35.353 1.00 23.33 338 ARG A N 1
ATOM 2554 C CA . ARG A 1 357 ? -8.212 9.445 -35.888 1.00 22.84 338 ARG A CA 1
ATOM 2555 C C . ARG A 1 357 ? -7.955 9.623 -37.389 1.00 21.98 338 ARG A C 1
ATOM 2556 O O . ARG A 1 357 ? -8.880 9.618 -38.198 1.00 22.33 338 ARG A O 1
ATOM 2564 N N . LEU A 1 358 ? -6.680 9.683 -37.774 1.00 22.47 339 LEU A N 1
ATOM 2565 C CA . LEU A 1 358 ? -6.256 9.900 -39.149 1.00 22.99 339 LEU A CA 1
ATOM 2566 C C . LEU A 1 358 ? -6.547 8.665 -40.008 1.00 22.90 339 LEU A C 1
ATOM 2567 O O . LEU A 1 358 ? -6.840 8.792 -41.199 1.00 22.81 339 LEU A O 1
ATOM 2572 N N . ALA A 1 359 ? -6.483 7.478 -39.403 1.00 24.33 340 ALA A N 1
ATOM 2573 C CA . ALA A 1 359 ? -6.803 6.235 -40.073 1.00 24.41 340 ALA A CA 1
ATOM 2574 C C . ALA A 1 359 ? -8.292 6.173 -40.389 1.00 24.25 340 ALA A C 1
ATOM 2575 O O . ALA A 1 359 ? -8.637 5.685 -41.442 1.00 22.44 340 ALA A O 1
ATOM 2577 N N . LEU A 1 360 ? -9.146 6.731 -39.539 1.00 23.48 341 LEU A N 1
ATOM 2578 C CA . LEU A 1 360 ? -10.554 6.778 -39.871 1.00 23.99 341 LEU A CA 1
ATOM 2579 C C . LEU A 1 360 ? -10.812 7.831 -40.947 1.00 26.30 341 LEU A C 1
ATOM 2580 O O . LEU A 1 360 ? -11.573 7.574 -41.867 1.00 26.65 341 LEU A O 1
ATOM 2585 N N . ASP A 1 361 ? -10.145 8.983 -40.902 1.00 24.77 342 ASP A N 1
ATOM 2586 C CA . ASP A 1 361 ? -10.232 9.900 -42.025 1.00 26.87 342 ASP A CA 1
ATOM 2587 C C . ASP A 1 361 ? -9.877 9.188 -43.340 1.00 25.13 342 ASP A C 1
ATOM 2588 O O . ASP A 1 361 ? -10.536 9.376 -44.361 1.00 24.24 342 ASP A O 1
ATOM 2593 N N . ALA A 1 362 ? -8.805 8.388 -43.334 1.00 25.46 343 ALA A N 1
ATOM 2594 C CA . ALA A 1 362 ? -8.379 7.696 -44.533 1.00 22.04 343 ALA A CA 1
ATOM 2595 C C . ALA A 1 362 ? -9.485 6.777 -45.037 1.00 22.38 343 ALA A C 1
ATOM 2596 O O . ALA A 1 362 ? -9.769 6.794 -46.238 1.00 24.38 343 ALA A O 1
ATOM 2598 N N . GLN A 1 363 ? -10.059 5.961 -44.146 1.00 23.86 344 GLN A N 1
ATOM 2599 C CA . GLN A 1 363 ? -11.094 5.023 -44.526 1.00 23.22 344 GLN A CA 1
ATOM 2600 C C . GLN A 1 363 ? -12.349 5.734 -45.039 1.00 26.84 344 GLN A C 1
ATOM 2601 O O . GLN A 1 363 ? -12.997 5.229 -45.970 1.00 24.93 344 GLN A O 1
ATOM 2607 N N . LEU A 1 364 ? -12.700 6.879 -44.433 1.00 24.37 345 LEU A N 1
ATOM 2608 C CA . LEU A 1 364 ? -13.896 7.591 -44.876 1.00 27.38 345 LEU A CA 1
ATOM 2609 C C . LEU A 1 364 ? -13.682 8.213 -46.259 1.00 27.01 345 LEU A C 1
ATOM 2610 O O . LEU A 1 364 ? -14.595 8.274 -47.067 1.00 24.80 345 LEU A O 1
ATOM 2615 N N . ALA A 1 365 ? -12.483 8.714 -46.522 1.00 25.12 346 ALA A N 1
ATOM 2616 C CA . ALA A 1 365 ? -12.153 9.327 -47.795 1.00 26.75 346 ALA A CA 1
ATOM 2617 C C . ALA A 1 365 ? -12.117 8.325 -48.958 1.00 25.38 346 ALA A C 1
ATOM 2618 O O . ALA A 1 365 ? -11.960 8.743 -50.109 1.00 27.42 346 ALA A O 1
ATOM 2620 N N . LEU A 1 366 ? -12.211 7.024 -48.670 1.00 24.92 347 LEU A N 1
ATOM 2621 C CA . LEU A 1 366 ? -12.427 6.009 -49.679 1.00 26.20 347 LEU A CA 1
ATOM 2622 C C . LEU A 1 366 ? -13.894 5.612 -49.806 1.00 29.02 347 LEU A C 1
ATOM 2623 O O . LEU A 1 366 ? -14.181 4.646 -50.522 1.00 28.25 347 LEU A O 1
ATOM 2628 N N . MET A 1 367 ? -14.808 6.350 -49.161 1.00 25.92 348 MET A N 1
ATOM 2629 C CA . MET A 1 367 ? -16.208 5.975 -49.182 1.00 25.78 348 MET A CA 1
ATOM 2630 C C . MET A 1 367 ? -17.114 7.125 -49.608 1.00 27.55 348 MET A C 1
ATOM 2631 O O . MET A 1 367 ? -18.159 6.846 -50.174 1.00 27.45 348 MET A O 1
ATOM 2636 N N . HIS A 1 368 ? -16.744 8.369 -49.285 1.00 26.86 349 HIS A N 1
ATOM 2637 C CA . HIS A 1 368 ? -17.644 9.498 -49.518 1.00 27.36 349 HIS A CA 1
ATOM 2638 C C . HIS A 1 368 ? -16.827 10.694 -49.975 1.00 29.61 349 HIS A C 1
ATOM 2639 O O . HIS A 1 368 ? -15.805 10.992 -49.373 1.00 28.52 349 HIS A O 1
ATOM 2646 N N . PRO A 1 369 ? -17.256 11.453 -51.019 1.00 28.65 350 PRO A N 1
ATOM 2647 C CA . PRO A 1 369 ? -18.454 11.141 -51.831 1.00 28.89 350 PRO A CA 1
ATOM 2648 C C . PRO A 1 369 ? -18.236 9.974 -52.791 1.00 28.72 350 PRO A C 1
ATOM 2649 O O . PRO A 1 369 ? -17.211 9.912 -53.473 1.00 30.38 350 PRO A O 1
ATOM 2653 N N . ALA A 1 370 ? -19.170 9.028 -52.830 1.00 29.83 351 ALA A N 1
ATOM 2654 C CA . ALA A 1 370 ? -18.937 7.711 -53.418 1.00 27.78 351 ALA A CA 1
ATOM 2655 C C . ALA A 1 370 ? -18.433 7.779 -54.859 1.00 30.23 351 ALA A C 1
ATOM 2656 O O . ALA A 1 370 ? -17.475 7.089 -55.212 1.00 29.51 351 ALA A O 1
ATOM 2658 N N . ALA A 1 371 ? -19.071 8.609 -55.700 1.00 28.15 352 ALA A N 1
ATOM 2659 C CA . ALA A 1 371 ? -18.726 8.690 -57.105 1.00 30.31 352 ALA A CA 1
ATOM 2660 C C . ALA A 1 371 ? -17.290 9.191 -57.261 1.00 27.87 352 ALA A C 1
ATOM 2661 O O . ALA A 1 371 ? -16.569 8.764 -58.163 1.00 30.38 352 ALA A O 1
ATOM 2663 N N . ARG A 1 372 ? -16.914 10.146 -56.400 1.00 27.25 353 ARG A N 1
ATOM 2664 C CA . ARG A 1 372 ? -15.620 10.804 -56.482 1.00 27.95 353 ARG A CA 1
ATOM 2665 C C . ARG A 1 372 ? -14.507 9.965 -55.856 1.00 27.35 353 ARG A C 1
ATOM 2666 O O . ARG A 1 372 ? -13.331 10.186 -56.157 1.00 26.85 353 ARG A O 1
ATOM 2674 N N . THR A 1 373 ? -14.851 9.057 -54.947 1.00 26.57 354 THR A N 1
ATOM 2675 C CA . THR A 1 373 ? -13.835 8.326 -54.195 1.00 26.63 354 THR A CA 1
ATOM 2676 C C . THR A 1 373 ? -13.650 6.928 -54.756 1.00 25.81 354 THR A C 1
ATOM 2677 O O . THR A 1 373 ? -12.706 6.255 -54.333 1.00 26.80 354 THR A O 1
ATOM 2681 N N . ALA A 1 374 ? -14.450 6.518 -55.756 1.00 25.97 355 ALA A N 1
ATOM 2682 C CA . ALA A 1 374 ? -14.386 5.150 -56.270 1.00 27.20 355 ALA A CA 1
ATOM 2683 C C . ALA A 1 374 ? -12.981 4.791 -56.751 1.00 26.87 355 ALA A C 1
ATOM 2684 O O . ALA A 1 374 ? -12.550 3.646 -56.614 1.00 26.91 355 ALA A O 1
ATOM 2686 N N . GLY A 1 375 ? -12.298 5.743 -57.376 1.00 27.18 356 GLY A N 1
ATOM 2687 C CA . GLY A 1 375 ? -10.972 5.473 -57.936 1.00 27.96 356 GLY A CA 1
ATOM 2688 C C . GLY A 1 375 ? -9.917 5.203 -56.862 1.00 26.64 356 GLY A C 1
ATOM 2689 O O . GLY A 1 375 ? -9.118 4.251 -56.987 1.00 25.23 356 GLY A O 1
ATOM 2690 N N . ALA A 1 376 ? -9.923 6.046 -55.816 1.00 26.74 357 ALA A N 1
ATOM 2691 C CA . ALA A 1 376 ? -9.060 5.856 -54.646 1.00 25.25 357 ALA A CA 1
ATOM 2692 C C . ALA A 1 376 ? -9.363 4.555 -53.926 1.00 24.86 357 ALA A C 1
ATOM 2693 O O . ALA A 1 376 ? -8.457 3.832 -53.541 1.00 24.14 357 ALA A O 1
ATOM 2695 N N . ARG A 1 377 ? -10.642 4.212 -53.788 1.00 24.87 358 ARG A N 1
ATOM 2696 C CA . ARG A 1 377 ? -11.013 2.945 -53.200 1.00 24.92 358 ARG A CA 1
ATOM 2697 C C . ARG A 1 377 ? -10.471 1.774 -54.014 1.00 27.01 358 ARG A C 1
ATOM 2698 O O . ARG A 1 377 ? -9.977 0.815 -53.428 1.00 26.60 358 ARG A O 1
ATOM 2706 N N . SER A 1 378 ? -10.599 1.826 -55.344 1.00 23.75 359 SER A N 1
ATOM 2707 C CA . SER A 1 378 ? -10.125 0.764 -56.214 1.00 25.53 359 SER A CA 1
ATOM 2708 C C . SER A 1 378 ? -8.607 0.649 -56.157 1.00 26.00 359 SER A C 1
ATOM 2709 O O . SER A 1 378 ? -8.080 -0.451 -56.131 1.00 26.55 359 SER A O 1
ATOM 2712 N N . LEU A 1 379 ? -7.927 1.792 -56.072 1.00 25.69 360 LEU A N 1
ATOM 2713 C CA . LEU A 1 379 ? -6.479 1.808 -55.916 1.00 27.40 360 LEU A CA 1
ATOM 2714 C C . LEU A 1 379 ? -6.056 1.050 -54.658 1.00 25.74 360 LEU A C 1
ATOM 2715 O O . LEU A 1 379 ? -5.197 0.173 -54.733 1.00 24.95 360 LEU A O 1
ATOM 2720 N N . VAL A 1 380 ? -6.685 1.372 -53.519 1.00 26.34 361 VAL A N 1
ATOM 2721 C CA . VAL A 1 380 ? -6.290 0.780 -52.244 1.00 26.14 361 VAL A CA 1
ATOM 2722 C C . VAL A 1 380 ? -6.611 -0.717 -52.218 1.00 25.45 361 VAL A C 1
ATOM 2723 O O . VAL A 1 380 ? -5.788 -1.508 -51.769 1.00 25.93 361 VAL A O 1
ATOM 2727 N N . ALA A 1 381 ? -7.750 -1.108 -52.791 1.00 25.98 362 ALA A N 1
ATOM 2728 C CA . ALA A 1 381 ? -8.102 -2.503 -52.985 1.00 26.94 362 ALA A CA 1
ATOM 2729 C C . ALA A 1 381 ? -7.022 -3.227 -53.791 1.00 31.17 362 ALA A C 1
ATOM 2730 O O . ALA A 1 381 ? -6.690 -4.349 -53.433 1.00 27.40 362 ALA A O 1
ATOM 2732 N N . ASP A 1 382 ? -6.512 -2.594 -54.864 1.00 31.12 363 ASP A N 1
ATOM 2733 C CA . ASP A 1 382 ? -5.433 -3.159 -55.668 1.00 33.21 363 ASP A CA 1
ATOM 2734 C C . ASP A 1 382 ? -4.170 -3.282 -54.831 1.00 29.93 363 ASP A C 1
ATOM 2735 O O . ASP A 1 382 ? -3.497 -4.313 -54.876 1.00 27.64 363 ASP A O 1
ATOM 2740 N N . LEU A 1 383 ? -3.753 -2.181 -54.188 1.00 26.81 364 LEU A N 1
ATOM 2741 C CA . LEU A 1 383 ? -2.536 -2.238 -53.379 1.00 28.12 364 LEU A CA 1
ATOM 2742 C C . LEU A 1 383 ? -2.619 -3.313 -52.286 1.00 29.29 364 LEU A C 1
ATOM 2743 O O . LEU A 1 383 ? -1.595 -3.917 -51.969 1.00 25.34 364 LEU A O 1
ATOM 2748 N N . ALA A 1 384 ? -3.826 -3.594 -51.766 1.00 27.09 365 ALA A N 1
ATOM 2749 C CA . ALA A 1 384 ? -4.015 -4.514 -50.654 1.00 27.98 365 ALA A CA 1
ATOM 2750 C C . ALA A 1 384 ? -3.790 -5.969 -51.080 1.00 29.16 365 ALA A C 1
ATOM 2751 O O . ALA A 1 384 ? -3.702 -6.858 -50.246 1.00 28.92 365 ALA A O 1
ATOM 2753 N N . ARG A 1 385 ? -3.666 -6.219 -52.382 1.00 32.10 366 ARG A N 1
ATOM 2754 C CA . ARG A 1 385 ? -3.228 -7.529 -52.855 1.00 33.00 366 ARG A CA 1
ATOM 2755 C C . ARG A 1 385 ? -1.774 -7.825 -52.490 1.00 27.61 366 ARG A C 1
ATOM 2756 O O . ARG A 1 385 ? -1.411 -8.992 -52.297 1.00 29.80 366 ARG A O 1
ATOM 2764 N N . PHE A 1 386 ? -0.927 -6.801 -52.351 1.00 24.77 367 PHE A N 1
ATOM 2765 C CA . PHE A 1 386 ? 0.445 -7.074 -51.965 1.00 26.49 367 PHE A CA 1
ATOM 2766 C C . PHE A 1 386 ? 0.525 -7.493 -50.484 1.00 29.24 367 PHE A C 1
ATOM 2767 O O . PHE A 1 386 ? -0.219 -7.021 -49.629 1.00 26.24 367 PHE A O 1
ATOM 2775 N N . GLU A 1 387 ? 1.480 -8.368 -50.162 1.00 28.97 368 GLU A N 1
ATOM 2776 C CA . GLU A 1 387 ? 1.608 -8.909 -48.818 1.00 28.57 368 GLU A CA 1
ATOM 2777 C C . GLU A 1 387 ? 1.964 -7.808 -47.824 1.00 26.60 368 GLU A C 1
ATOM 2778 O O . GLU A 1 387 ? 1.421 -7.784 -46.727 1.00 26.21 368 GLU A O 1
ATOM 2784 N N . ASP A 1 388 ? 2.897 -6.910 -48.159 1.00 25.45 369 ASP A N 1
ATOM 2785 C CA . ASP A 1 388 ? 3.307 -5.930 -47.178 1.00 26.74 369 ASP A CA 1
ATOM 2786 C C . ASP A 1 388 ? 2.215 -4.899 -46.910 1.00 25.99 369 ASP A C 1
ATOM 2787 O O . ASP A 1 388 ? 2.095 -4.431 -45.774 1.00 26.28 369 ASP A O 1
ATOM 2792 N N . VAL A 1 389 ? 1.459 -4.540 -47.941 1.00 23.85 370 VAL A N 1
ATOM 2793 C CA . VAL A 1 389 ? 0.282 -3.693 -47.737 1.00 23.63 370 VAL A CA 1
ATOM 2794 C C . VAL A 1 389 ? -0.758 -4.400 -46.870 1.00 24.34 370 VAL A C 1
ATOM 2795 O O . VAL A 1 389 ? -1.234 -3.810 -45.904 1.00 25.26 370 VAL A O 1
ATOM 2799 N N . ASN A 1 390 ? -1.037 -5.684 -47.126 1.00 22.82 371 ASN A N 1
ATOM 2800 C CA . ASN A 1 390 ? -2.016 -6.413 -46.353 1.00 24.52 371 ASN A CA 1
ATOM 2801 C C . ASN A 1 390 ? -1.623 -6.422 -44.871 1.00 24.21 371 ASN A C 1
ATOM 2802 O O . ASN A 1 390 ? -2.444 -6.180 -43.986 1.00 23.23 371 ASN A O 1
ATOM 2807 N N . ARG A 1 391 ? -0.336 -6.692 -44.587 1.00 25.27 372 ARG A N 1
ATOM 2808 C CA . ARG A 1 391 ? 0.149 -6.739 -43.227 1.00 26.41 372 ARG A CA 1
ATOM 2809 C C . ARG A 1 391 ? 0.003 -5.365 -42.563 1.00 25.10 372 ARG A C 1
ATOM 2810 O O . ARG A 1 391 ? -0.361 -5.287 -41.401 1.00 24.69 372 ARG A O 1
ATOM 2818 N N . TYR A 1 392 ? 0.364 -4.298 -43.268 1.00 23.71 373 TYR A N 1
ATOM 2819 C CA . TYR A 1 392 ? 0.283 -2.962 -42.719 1.00 28.05 373 TYR A CA 1
ATOM 2820 C C . TYR A 1 392 ? -1.158 -2.660 -42.315 1.00 26.40 373 TYR A C 1
ATOM 2821 O O . TYR A 1 392 ? -1.421 -2.253 -41.191 1.00 27.76 373 TYR A O 1
ATOM 2830 N N . LEU A 1 393 ? -2.101 -2.939 -43.199 1.00 24.72 374 LEU A N 1
ATOM 2831 C CA . LEU A 1 393 ? -3.491 -2.615 -42.905 1.00 25.08 374 LEU A CA 1
ATOM 2832 C C . LEU A 1 393 ? -4.073 -3.511 -41.806 1.00 25.27 374 LEU A C 1
ATOM 2833 O O . LEU A 1 393 ? -4.827 -3.061 -40.939 1.00 25.39 374 LEU A O 1
ATOM 2838 N N . VAL A 1 394 ? -3.800 -4.814 -41.850 1.00 22.66 375 VAL A N 1
ATOM 2839 C CA . VAL A 1 394 ? -4.275 -5.727 -40.835 1.00 23.26 375 VAL A CA 1
ATOM 2840 C C . VAL A 1 394 ? -3.756 -5.307 -39.460 1.00 22.96 375 VAL A C 1
ATOM 2841 O O . VAL A 1 394 ? -4.497 -5.303 -38.481 1.00 22.11 375 VAL A O 1
ATOM 2845 N N . GLU A 1 395 ? -2.450 -5.026 -39.350 1.00 21.82 376 GLU A N 1
ATOM 2846 C CA . GLU A 1 395 ? -1.871 -4.684 -38.057 1.00 23.37 376 GLU A CA 1
ATOM 2847 C C . GLU A 1 395 ? -2.450 -3.370 -37.534 1.00 2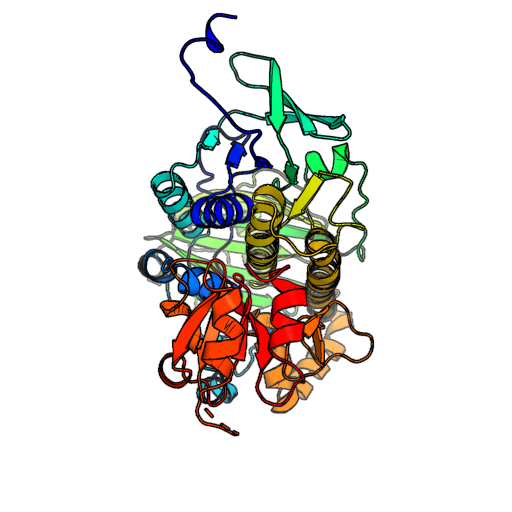3.36 376 GLU A C 1
ATOM 2848 O O . GLU A 1 395 ? -2.586 -3.201 -36.321 1.00 24.47 376 GLU A O 1
ATOM 2854 N N . LEU A 1 396 ? -2.791 -2.480 -38.450 1.00 25.30 377 LEU A N 1
ATOM 2855 C CA . LEU A 1 396 ? -3.416 -1.197 -38.086 1.00 26.68 377 LEU A CA 1
ATOM 2856 C C . LEU A 1 396 ? -4.813 -1.431 -37.520 1.00 25.03 377 LEU A C 1
ATOM 2857 O O . LEU A 1 396 ? -5.096 -1.073 -36.357 1.00 24.16 377 LEU A O 1
ATOM 2862 N N . VAL A 1 397 ? -5.663 -2.103 -38.286 1.00 24.57 378 VAL A N 1
ATOM 2863 C CA . VAL A 1 397 ? -7.072 -2.154 -37.936 1.00 27.43 378 VAL A CA 1
ATOM 2864 C C . VAL A 1 397 ? -7.330 -3.070 -36.735 1.00 27.42 378 VAL A C 1
ATOM 2865 O O . VAL A 1 397 ? -8.344 -2.906 -36.063 1.00 26.57 378 VAL A O 1
ATOM 2869 N N . THR A 1 398 ? -6.459 -4.049 -36.481 1.00 22.87 379 THR A N 1
ATOM 2870 C CA . THR A 1 398 ? -6.621 -4.944 -35.354 1.00 24.92 379 THR A CA 1
ATOM 2871 C C . THR A 1 398 ? -6.058 -4.321 -34.072 1.00 23.51 379 THR A C 1
ATOM 2872 O O . THR A 1 398 ? -6.265 -4.890 -33.021 1.00 26.61 379 THR A O 1
ATOM 2876 N N . GLY A 1 399 ? -5.372 -3.148 -34.116 1.00 24.89 380 GLY A N 1
ATOM 2877 C CA . GLY A 1 399 ? -4.903 -2.488 -32.897 1.00 25.90 380 GLY A CA 1
ATOM 2878 C C . GLY A 1 399 ? -3.587 -3.055 -32.351 1.00 24.28 380 GLY A C 1
ATOM 2879 O O . GLY A 1 399 ? -3.256 -2.882 -31.172 1.00 23.15 380 GLY A 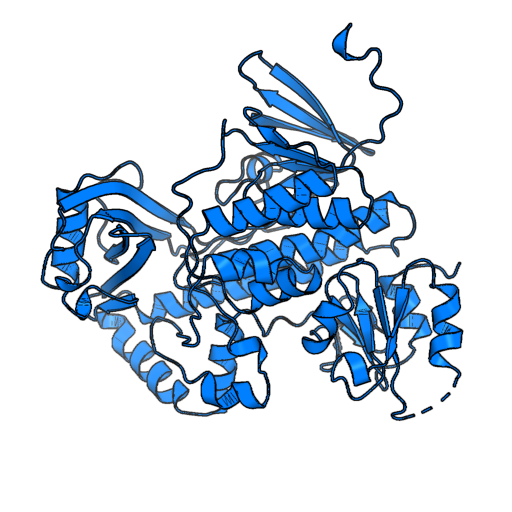O 1
ATOM 2880 N N . VAL A 1 400 ? -2.881 -3.774 -33.210 1.00 25.41 381 VAL A N 1
ATOM 2881 C CA . VAL A 1 400 ? -1.715 -4.545 -32.836 1.00 27.74 381 VAL A CA 1
ATOM 2882 C C . VAL A 1 400 ? -0.409 -3.835 -33.213 1.00 31.28 381 VAL A C 1
ATOM 2883 O O . VAL A 1 400 ? 0.657 -4.227 -32.754 1.00 28.37 381 VAL A O 1
ATOM 2887 N N . ASP A 1 401 ? -0.456 -2.802 -34.055 1.00 28.17 382 ASP A N 1
ATOM 2888 C CA . ASP A 1 401 ? 0.789 -2.175 -34.496 1.00 28.66 382 ASP A CA 1
ATOM 2889 C C . ASP A 1 401 ? 1.308 -1.034 -33.621 1.00 28.58 382 ASP A C 1
ATOM 2890 O O . ASP A 1 401 ? 2.388 -0.539 -33.962 1.00 28.32 382 ASP A O 1
ATOM 2895 N N . PRO A 1 402 ? 0.667 -0.526 -32.521 1.00 27.78 383 PRO A N 1
ATOM 2896 C CA . PRO A 1 402 ? 1.281 0.579 -31.769 1.00 28.00 383 PRO A CA 1
ATOM 2897 C C . PRO A 1 402 ? 2.670 0.214 -31.270 1.00 29.26 383 PRO A C 1
ATOM 2898 O O . PRO A 1 402 ? 2.891 -0.867 -30.735 1.00 27.20 383 PRO A O 1
ATOM 2902 N N . ARG A 1 403 ? 3.601 1.150 -31.423 1.00 24.18 384 ARG A N 1
ATOM 2903 C CA . ARG A 1 403 ? 4.931 0.972 -30.900 1.00 25.87 384 ARG A CA 1
ATOM 2904 C C . ARG A 1 403 ? 5.353 2.323 -30.337 1.00 25.05 384 ARG A C 1
ATOM 2905 O O . ARG A 1 403 ? 5.455 3.273 -31.083 1.00 24.49 384 ARG A O 1
ATOM 2913 N N . TYR A 1 404 ? 5.633 2.377 -29.046 1.00 23.51 385 TYR A N 1
ATOM 2914 C CA . TYR A 1 404 ? 6.168 3.610 -28.494 1.00 23.66 385 TYR A CA 1
ATOM 2915 C C . TYR A 1 404 ? 7.618 3.824 -28.910 1.00 25.04 385 TYR A C 1
ATOM 2916 O O . TYR A 1 404 ? 8.406 2.897 -29.103 1.00 25.09 385 TYR A O 1
ATOM 2925 N N . ARG A 1 405 ? 7.993 5.111 -28.943 1.00 26.33 386 ARG A N 1
ATOM 2926 C CA . ARG A 1 405 ? 9.347 5.538 -29.234 1.00 31.27 386 ARG A CA 1
ATOM 2927 C C . ARG A 1 405 ? 10.224 5.425 -27.989 1.00 28.48 386 ARG A C 1
ATOM 2928 O O . ARG A 1 405 ? 10.152 6.221 -27.059 1.00 29.74 386 ARG A O 1
ATOM 2936 N N . VAL A 1 406 ? 11.103 4.446 -28.009 1.00 27.16 387 VAL A N 1
ATOM 2937 C CA . VAL A 1 406 ? 11.983 4.145 -26.911 1.00 30.00 387 VAL A CA 1
ATOM 2938 C C . VAL A 1 406 ? 13.362 3.924 -27.522 1.00 32.00 387 VAL A C 1
ATOM 2939 O O . VAL A 1 406 ? 13.529 3.097 -28.424 1.00 29.23 387 VAL A O 1
ATOM 2943 N N . GLY A 1 407 ? 14.353 4.685 -27.050 1.00 33.84 388 GLY A N 1
ATOM 2944 C CA . GLY A 1 407 ? 15.689 4.563 -27.609 1.00 31.74 388 GLY A CA 1
ATOM 2945 C C . GLY A 1 407 ? 16.539 3.524 -26.890 1.00 33.45 388 GLY A C 1
ATOM 2946 O O . GLY A 1 407 ? 16.092 2.876 -25.952 1.00 30.68 388 GLY A O 1
ATOM 2947 N N . THR A 1 408 ? 17.795 3.412 -27.334 1.00 31.07 389 THR A N 1
ATOM 2948 C CA . THR A 1 408 ? 18.812 2.617 -26.676 1.00 35.33 389 THR A CA 1
ATOM 2949 C C . THR A 1 408 ? 18.809 2.912 -25.175 1.00 33.95 389 THR A C 1
ATOM 2950 O O . THR A 1 408 ? 18.571 4.047 -24.767 1.00 33.02 389 THR A O 1
ATOM 2954 N N . ASP A 1 409 ? 19.046 1.872 -24.362 1.00 35.59 390 ASP A N 1
ATOM 2955 C CA . ASP A 1 409 ? 19.082 2.015 -22.909 1.00 38.29 390 ASP A CA 1
ATOM 2956 C C . ASP A 1 409 ? 17.684 2.341 -22.370 1.00 37.65 390 ASP A C 1
ATOM 2957 O O . ASP A 1 409 ? 17.559 2.779 -21.229 1.00 36.57 390 ASP A O 1
ATOM 2962 N N . GLY A 1 410 ? 16.628 2.128 -23.168 1.00 35.90 391 GLY A N 1
ATOM 2963 C CA . GLY A 1 410 ? 15.259 2.382 -22.726 1.00 33.00 391 GLY A CA 1
ATOM 2964 C C . GLY A 1 410 ? 14.886 3.862 -22.628 1.00 32.63 391 GLY A C 1
ATOM 2965 O O . GLY A 1 410 ? 13.910 4.214 -21.973 1.00 33.12 391 GLY A O 1
ATOM 2966 N N . ALA A 1 411 ? 15.615 4.753 -23.306 1.00 32.41 392 ALA A N 1
ATOM 2967 C CA . ALA A 1 411 ? 15.361 6.181 -23.183 1.00 36.24 392 ALA A CA 1
ATOM 2968 C C . ALA A 1 411 ? 14.003 6.544 -23.790 1.00 36.18 392 ALA A C 1
ATOM 2969 O O . ALA A 1 411 ? 13.735 6.216 -24.934 1.00 35.01 392 ALA A O 1
ATOM 2971 N N . SER A 1 412 ? 13.185 7.297 -23.053 1.00 39.14 393 SER A N 1
ATOM 2972 C CA . SER A 1 412 ? 11.865 7.692 -23.522 1.00 41.19 393 SER A CA 1
ATOM 2973 C C . SER A 1 412 ? 11.959 8.814 -24.552 1.00 51.65 393 SER A C 1
ATOM 2974 O O . SER A 1 412 ? 12.842 9.668 -24.461 1.00 42.25 393 SER A O 1
ATOM 2977 N N . GLY A 1 413 ? 11.032 8.786 -25.525 1.00 54.66 394 GLY A N 1
ATOM 2978 C CA . GLY A 1 413 ? 10.831 9.878 -26.467 1.00 60.62 394 GLY A CA 1
ATOM 2979 C C . GLY A 1 413 ? 12.081 10.193 -27.287 1.00 64.54 394 GLY A C 1
ATOM 2980 O O . GLY A 1 413 ? 12.344 11.351 -27.588 1.00 66.10 394 GLY A O 1
ATOM 2981 N N . SER A 1 414 ? 12.831 9.146 -27.648 1.00 65.21 395 SER A N 1
ATOM 2982 C CA . SER A 1 414 ? 14.105 9.287 -28.333 1.00 62.56 395 SER A CA 1
ATOM 2983 C C . SER A 1 414 ? 13.894 9.945 -29.693 1.00 57.13 395 SER A C 1
ATOM 2984 O O . SER A 1 414 ? 12.834 9.769 -30.301 1.00 55.86 395 SER A O 1
ATOM 2987 N N . VAL A 1 415 ? 14.925 10.654 -30.177 1.00 45.88 396 VAL A N 1
ATOM 2988 C CA . VAL A 1 415 ? 14.977 11.102 -31.565 1.00 46.37 396 VAL A CA 1
ATOM 2989 C C . VAL A 1 415 ? 15.447 9.938 -32.436 1.00 43.15 396 VAL A C 1
ATOM 2990 O O . VAL A 1 415 ? 15.251 9.963 -33.636 1.00 46.34 396 VAL A O 1
ATOM 2994 N N . VAL A 1 416 ? 16.145 8.973 -31.826 1.00 40.49 397 VAL A N 1
ATOM 2995 C CA . VAL A 1 416 ? 16.684 7.814 -32.516 1.00 51.88 397 VAL A CA 1
ATOM 2996 C C . VAL A 1 416 ? 16.040 6.579 -31.885 1.00 42.03 397 VAL A C 1
ATOM 2997 O O . VAL A 1 416 ? 16.679 5.856 -31.125 1.00 40.87 397 VAL A O 1
ATOM 3001 N N . PRO A 1 417 ? 14.733 6.352 -32.111 1.00 37.83 398 PRO A N 1
ATOM 3002 C CA . PRO A 1 417 ? 14.048 5.215 -31.497 1.00 37.25 398 PRO A CA 1
ATOM 3003 C C . PRO A 1 417 ? 14.676 3.910 -31.951 1.00 36.02 398 PRO A C 1
ATOM 3004 O O . PRO A 1 417 ? 15.067 3.787 -33.100 1.00 34.45 398 PRO A O 1
ATOM 3008 N N . ASP A 1 418 ? 14.703 2.915 -31.059 1.00 32.55 399 ASP A N 1
ATOM 3009 C CA . ASP A 1 418 ? 15.194 1.593 -31.386 1.00 29.54 399 ASP A CA 1
ATOM 3010 C C . ASP A 1 418 ? 13.984 0.776 -31.853 1.00 29.23 399 ASP A C 1
ATOM 3011 O O . ASP A 1 418 ? 13.030 0.585 -31.110 1.00 29.66 399 ASP A O 1
ATOM 3016 N N . PRO A 1 419 ? 13.962 0.303 -33.104 1.00 32.16 400 PRO A N 1
ATOM 3017 C CA . PRO A 1 419 ? 12.786 -0.384 -33.636 1.00 34.02 400 PRO A CA 1
ATOM 3018 C C . PRO A 1 419 ? 12.483 -1.728 -32.966 1.00 33.84 400 PRO A C 1
ATOM 3019 O O . PRO A 1 419 ? 11.364 -2.222 -33.120 1.00 31.52 400 PRO A O 1
ATOM 3023 N N . ALA A 1 420 ? 13.428 -2.281 -32.176 1.00 33.27 401 ALA A N 1
ATOM 3024 C CA . ALA A 1 420 ? 13.130 -3.476 -31.388 1.00 34.97 401 ALA A CA 1
ATOM 3025 C C . ALA A 1 420 ? 12.337 -3.177 -30.105 1.00 30.09 401 ALA A C 1
ATOM 3026 O O . ALA A 1 420 ? 11.934 -4.119 -29.409 1.00 29.32 401 ALA A O 1
ATOM 3028 N N . LEU A 1 421 ? 12.141 -1.895 -29.743 1.00 27.86 402 LEU A N 1
ATOM 3029 C CA . LEU A 1 421 ? 11.580 -1.547 -28.449 1.00 24.45 402 LEU A CA 1
ATOM 3030 C C . LEU A 1 421 ? 10.222 -0.891 -28.655 1.00 24.78 402 LEU A C 1
ATOM 3031 O O . LEU A 1 421 ? 9.874 -0.462 -29.748 1.00 26.45 402 LEU A O 1
ATOM 3036 N N . GLY A 1 422 ? 9.482 -0.788 -27.555 1.00 26.18 403 GLY A N 1
ATOM 3037 C CA . GLY A 1 422 ? 8.232 -0.043 -27.509 1.00 21.83 403 GLY A CA 1
ATOM 3038 C C . GLY A 1 422 ? 7.015 -0.867 -27.896 1.00 21.64 403 GLY A C 1
ATOM 3039 O O . GLY A 1 422 ? 5.911 -0.353 -27.786 1.00 24.45 403 GLY A O 1
ATOM 3040 N N . GLY A 1 423 ? 7.199 -2.115 -28.334 1.00 22.12 404 GLY A N 1
ATOM 3041 C CA . GLY A 1 423 ? 6.069 -2.935 -28.756 1.00 21.15 404 GLY A CA 1
ATOM 3042 C C . GLY A 1 423 ? 5.702 -3.886 -27.631 1.00 21.87 404 GLY A C 1
ATOM 3043 O O . GLY A 1 423 ? 5.911 -3.555 -26.476 1.00 23.01 404 GLY A O 1
ATOM 3044 N N . ARG A 1 424 ? 5.196 -5.072 -27.983 1.00 24.33 405 ARG A N 1
ATOM 3045 C CA . ARG A 1 424 ? 4.657 -5.983 -26.993 1.00 23.89 405 ARG A CA 1
ATOM 3046 C C . ARG A 1 424 ? 5.254 -7.374 -27.179 1.00 26.34 405 ARG A C 1
ATOM 3047 O O . ARG A 1 424 ? 5.885 -7.652 -28.201 1.00 26.47 405 ARG A O 1
ATOM 3055 N N . VAL A 1 425 ? 5.056 -8.196 -26.143 1.00 27.38 406 VAL A N 1
ATOM 3056 C CA . VAL A 1 425 ? 5.378 -9.620 -26.139 1.00 26.40 406 VAL A CA 1
ATOM 3057 C C . VAL A 1 425 ? 4.072 -10.344 -25.783 1.00 26.17 406 VAL A C 1
ATOM 3058 O O . VAL A 1 425 ? 3.725 -10.533 -24.612 1.00 28.03 406 VAL A O 1
ATOM 3062 N N . PRO A 1 426 ? 3.277 -10.722 -26.796 1.00 28.91 407 PRO A N 1
ATOM 3063 C CA . PRO A 1 426 ? 1.927 -11.246 -26.567 1.00 32.68 407 PRO A CA 1
ATOM 3064 C C . PRO A 1 426 ? 1.870 -12.499 -25.703 1.00 36.35 407 PRO A C 1
ATOM 3065 O O . PRO A 1 426 ? 0.951 -12.658 -24.896 1.00 30.80 407 PRO A O 1
ATOM 3069 N N . GLY A 1 427 ? 2.917 -13.326 -25.838 1.00 31.93 408 GLY A N 1
ATOM 3070 C CA . GLY A 1 427 ? 3.029 -14.558 -25.069 1.00 31.89 408 GLY A CA 1
ATOM 3071 C C . GLY A 1 427 ? 3.216 -14.317 -23.580 1.00 32.81 408 GLY A C 1
ATOM 3072 O O . GLY A 1 427 ? 2.993 -15.224 -22.798 1.00 31.65 408 GLY A O 1
ATOM 3073 N N . ALA A 1 428 ? 3.609 -13.096 -23.164 1.00 27.28 409 ALA A N 1
ATOM 3074 C CA . ALA A 1 428 ? 3.821 -12.779 -21.766 1.00 27.22 409 ALA A CA 1
ATOM 3075 C C . ALA A 1 428 ? 2.531 -12.501 -20.980 1.00 25.74 409 ALA A C 1
ATOM 3076 O O . ALA A 1 428 ? 2.572 -12.471 -19.753 1.00 27.21 409 ALA A O 1
ATOM 3078 N N . ALA A 1 429 ? 1.387 -12.342 -21.659 1.00 29.43 410 ALA A N 1
ATOM 3079 C CA . ALA A 1 429 ? 0.174 -11.900 -20.992 1.00 28.37 410 ALA A CA 1
ATOM 3080 C C . ALA A 1 429 ? -0.133 -12.724 -19.750 1.00 25.95 410 ALA A C 1
ATOM 3081 O O . ALA A 1 429 ? -0.410 -12.143 -18.708 1.00 27.75 410 ALA A O 1
ATOM 3083 N N . PRO A 1 430 ? -0.107 -14.076 -19.773 1.00 29.65 411 PRO A N 1
ATOM 3084 C CA . PRO A 1 430 ? -0.433 -14.825 -18.558 1.00 33.99 411 PRO A CA 1
ATOM 3085 C C . PRO A 1 430 ? 0.486 -14.552 -17.363 1.00 35.31 411 PRO A C 1
ATOM 3086 O O . PRO A 1 430 ? 0.098 -14.801 -16.218 1.00 38.11 411 PRO A O 1
ATOM 3090 N N . LEU A 1 431 ? 1.685 -13.998 -17.616 1.00 29.48 412 LEU A N 1
ATOM 3091 C CA . LEU A 1 431 ? 2.670 -13.779 -16.577 1.00 29.70 412 LEU A CA 1
ATOM 3092 C C . LEU A 1 431 ? 2.454 -12.425 -15.892 1.00 31.16 412 LEU A C 1
ATOM 3093 O O . LEU A 1 431 ? 3.105 -12.124 -14.899 1.00 29.47 412 LEU A O 1
ATOM 3098 N N . LEU A 1 432 ? 1.528 -11.610 -16.395 1.00 29.74 413 LEU A N 1
ATOM 3099 C CA . LEU A 1 432 ? 1.423 -10.231 -15.938 1.00 30.04 413 LEU A CA 1
ATOM 3100 C C . LEU A 1 432 ? 0.181 -9.978 -15.093 1.00 29.67 413 LEU A C 1
ATOM 3101 O O . LEU A 1 432 ? -0.080 -8.834 -14.746 1.00 26.15 413 LEU A O 1
ATOM 3106 N N . HIS A 1 433 ? -0.579 -11.022 -14.735 1.00 27.46 414 HIS A N 1
ATOM 3107 C CA . HIS A 1 433 ? -1.861 -10.819 -14.063 1.00 29.51 414 HIS A CA 1
ATOM 3108 C C . HIS A 1 433 ? -1.717 -10.062 -12.739 1.00 30.66 414 HIS A C 1
ATOM 3109 O O . HIS A 1 433 ? -2.624 -9.365 -12.299 1.00 29.96 414 HIS A O 1
ATOM 3116 N N . GLY A 1 434 ? -0.566 -10.244 -12.099 1.00 30.11 415 GLY A N 1
ATOM 3117 C CA . GLY A 1 434 ? -0.303 -9.674 -10.799 1.00 35.84 415 GLY A CA 1
ATOM 3118 C C . GLY A 1 434 ? 0.058 -8.201 -10.891 1.00 32.94 415 GLY A C 1
ATOM 3119 O O . GLY A 1 434 ? 0.196 -7.556 -9.867 1.00 34.10 415 GLY A O 1
ATOM 3120 N N . GLY A 1 435 ? 0.266 -7.692 -12.107 1.00 31.61 416 GLY A N 1
ATOM 3121 C CA . GLY A 1 435 ? 0.789 -6.348 -12.251 1.00 30.44 416 GLY A CA 1
ATOM 3122 C C . GLY A 1 435 ? 2.309 -6.302 -12.084 1.00 32.59 416 GLY A C 1
ATOM 3123 O O . GLY A 1 435 ? 3.019 -7.309 -11.933 1.00 30.94 416 GLY A O 1
ATOM 3124 N N . GLY A 1 436 ? 2.812 -5.076 -12.093 1.00 28.16 417 GLY A N 1
ATOM 3125 C CA . GLY A 1 436 ? 4.246 -4.818 -11.973 1.00 29.04 417 GLY A CA 1
ATOM 3126 C C . GLY A 1 436 ? 4.979 -4.993 -13.309 1.00 27.57 417 GLY A C 1
ATOM 3127 O O . GLY A 1 436 ? 4.437 -5.419 -14.320 1.00 25.14 417 GLY A O 1
ATOM 3128 N N . GLY A 1 437 ? 6.250 -4.606 -13.295 1.00 26.68 418 GLY A N 1
ATOM 3129 C CA . GLY A 1 437 ? 7.129 -4.828 -14.406 1.00 26.18 418 GLY A CA 1
ATOM 3130 C C . GLY A 1 437 ? 7.564 -6.293 -14.444 1.00 27.34 418 GLY A C 1
ATOM 3131 O O . GLY A 1 437 ? 7.375 -7.046 -13.489 1.00 25.83 418 GLY A O 1
ATOM 3132 N N . LEU A 1 438 ? 8.176 -6.672 -15.558 1.00 23.47 419 LEU A N 1
ATOM 3133 C CA . LEU A 1 438 ? 8.577 -8.063 -15.725 1.00 25.57 419 LEU A CA 1
ATOM 3134 C C . LEU A 1 438 ? 9.816 -8.117 -16.582 1.00 22.09 419 LEU A C 1
ATOM 3135 O O . LEU A 1 438 ? 9.807 -7.638 -17.713 1.00 24.64 419 LEU A O 1
ATOM 3140 N N . LEU A 1 439 ? 10.851 -8.765 -16.055 1.00 26.34 420 LEU A N 1
ATOM 3141 C CA . LEU A 1 439 ? 12.047 -9.059 -16.798 1.00 24.68 420 LEU A CA 1
ATOM 3142 C C . LEU A 1 439 ? 12.001 -10.515 -17.214 1.00 27.38 420 LEU A C 1
ATOM 3143 O O . LEU A 1 439 ? 11.972 -11.380 -16.349 1.00 28.08 420 LEU A O 1
ATOM 3148 N N . LEU A 1 440 ? 11.932 -10.724 -18.530 1.00 25.34 421 LEU A N 1
ATOM 3149 C CA . LEU A 1 440 ? 11.955 -12.038 -19.145 1.00 26.62 421 LEU A CA 1
ATOM 3150 C C . LEU A 1 440 ? 13.413 -12.388 -19.383 1.00 28.40 421 LEU A C 1
ATOM 3151 O O . LEU A 1 440 ? 14.114 -11.606 -20.004 1.00 29.21 421 LEU A O 1
ATOM 3156 N N . LEU A 1 441 ? 13.829 -13.553 -18.883 1.00 27.78 422 LEU A N 1
ATOM 3157 C CA . LEU A 1 441 ? 15.238 -13.947 -18.894 1.00 30.92 422 LEU A CA 1
ATOM 3158 C C . LEU A 1 441 ? 15.426 -15.024 -19.939 1.00 27.23 422 LEU A C 1
ATOM 3159 O O . LEU A 1 441 ? 14.703 -16.038 -19.899 1.00 32.70 422 LEU A O 1
ATOM 3164 N N . GLY A 1 442 ? 16.322 -14.745 -20.896 1.00 29.46 423 GLY A N 1
ATOM 3165 C CA . GLY A 1 442 ? 16.711 -15.705 -21.921 1.00 31.30 423 GLY A CA 1
ATOM 3166 C C . GLY A 1 442 ? 18.229 -15.909 -21.954 1.00 32.70 423 GLY A C 1
ATOM 3167 O O . GLY A 1 442 ? 18.987 -15.058 -21.517 1.00 29.94 423 GLY A O 1
ATOM 3168 N N . ALA A 1 443 ? 18.668 -17.054 -22.487 1.00 31.58 424 ALA A N 1
ATOM 3169 C CA . ALA A 1 443 ? 20.083 -17.383 -22.566 1.00 32.84 424 ALA A CA 1
ATOM 3170 C C . ALA A 1 443 ? 20.784 -16.697 -23.736 1.00 36.38 424 ALA A C 1
ATOM 3171 O O . ALA A 1 443 ? 22.004 -16.718 -23.807 1.00 40.93 424 ALA A O 1
ATOM 3173 N N . ALA A 1 444 ? 20.040 -16.120 -24.681 1.00 37.30 425 ALA A N 1
ATOM 3174 C CA . ALA A 1 444 ? 20.660 -15.512 -25.858 1.00 43.04 425 ALA A CA 1
ATOM 3175 C C . ALA A 1 444 ? 21.615 -14.399 -25.431 1.00 46.67 425 ALA A C 1
ATOM 3176 O O . ALA A 1 444 ? 21.286 -13.626 -24.532 1.00 45.18 425 ALA A O 1
ATOM 3178 N N . ASP A 1 445 ? 22.784 -14.312 -26.085 1.00 52.74 426 ASP A N 1
ATOM 3179 C CA . ASP A 1 445 ? 23.875 -13.456 -25.627 1.00 64.81 426 ASP A CA 1
ATOM 3180 C C . ASP A 1 445 ? 23.940 -12.170 -26.466 1.00 66.77 426 ASP A C 1
ATOM 3181 O O . ASP A 1 445 ? 23.390 -12.186 -27.586 1.00 61.74 426 ASP A O 1
ATOM 3186 N N . GLY A 1 454 ? 23.193 -15.336 -15.377 1.00 75.79 435 GLY A N 1
ATOM 3187 C CA . GLY A 1 454 ? 23.864 -14.615 -14.274 1.00 73.74 435 GLY A CA 1
ATOM 3188 C C . GLY A 1 454 ? 23.420 -13.156 -14.144 1.00 68.25 435 GLY A C 1
ATOM 3189 O O . GLY A 1 454 ? 22.556 -12.833 -13.329 1.00 71.16 435 GLY A O 1
ATOM 3190 N N . ALA A 1 455 ? 24.011 -12.285 -14.974 1.00 58.94 436 ALA A N 1
ATOM 3191 C CA . ALA A 1 455 ? 24.122 -10.866 -14.676 1.00 56.19 436 ALA A CA 1
ATOM 3192 C C . ALA A 1 455 ? 22.781 -10.127 -14.756 1.00 53.06 436 ALA A C 1
ATOM 3193 O O . ALA A 1 455 ? 22.648 -9.082 -14.125 1.00 49.16 436 ALA A O 1
ATOM 3195 N N . HIS A 1 456 ? 21.816 -10.597 -15.561 1.00 50.56 437 HIS A N 1
ATOM 3196 C CA . HIS A 1 456 ? 20.608 -9.797 -15.766 1.00 49.60 437 HIS A CA 1
ATOM 3197 C C . HIS A 1 456 ? 19.757 -9.838 -14.499 1.00 42.96 437 HIS A C 1
ATOM 3198 O O . HIS A 1 456 ? 19.334 -8.794 -13.998 1.00 39.73 437 HIS A O 1
ATOM 3205 N N . ALA A 1 457 ? 19.529 -11.060 -13.999 1.00 46.17 438 ALA A N 1
ATOM 3206 C CA . ALA A 1 457 ? 18.827 -11.280 -12.741 1.00 46.94 438 ALA A CA 1
ATOM 3207 C C . ALA A 1 457 ? 19.463 -10.451 -11.633 1.00 51.39 438 ALA A C 1
ATOM 3208 O O . ALA A 1 457 ? 18.750 -9.822 -10.852 1.00 48.28 438 ALA A O 1
ATOM 3210 N N . ARG A 1 458 ? 20.807 -10.434 -11.597 1.00 51.51 439 ARG A N 1
ATOM 3211 C CA . ARG A 1 458 ? 21.546 -9.721 -10.563 1.00 49.77 439 ARG A CA 1
ATOM 3212 C C . ARG A 1 458 ? 21.256 -8.225 -10.623 1.00 46.24 439 ARG A C 1
ATOM 3213 O O . ARG A 1 458 ? 20.948 -7.625 -9.607 1.00 50.88 439 ARG A O 1
ATOM 3221 N N . THR A 1 459 ? 21.380 -7.622 -11.812 1.00 43.10 440 THR A N 1
ATOM 3222 C CA . THR A 1 459 ? 21.058 -6.216 -12.050 1.00 43.05 440 THR A CA 1
ATOM 3223 C C . THR A 1 459 ? 19.626 -5.875 -11.605 1.00 39.25 440 THR A C 1
ATOM 3224 O O . THR A 1 459 ? 19.373 -4.838 -11.004 1.00 40.86 440 THR A O 1
ATOM 3228 N N . ALA A 1 460 ? 18.677 -6.741 -11.977 1.00 40.35 441 ALA A N 1
ATOM 3229 C CA . ALA A 1 460 ? 17.258 -6.498 -11.786 1.00 41.14 441 ALA A CA 1
ATOM 3230 C C . ALA A 1 460 ? 16.868 -6.619 -10.313 1.00 40.13 441 ALA A C 1
ATOM 3231 O O . ALA A 1 460 ? 15.828 -6.110 -9.926 1.00 35.06 441 ALA A O 1
ATOM 3233 N N . ALA A 1 461 ? 17.688 -7.305 -9.511 1.00 40.44 442 ALA A N 1
ATOM 3234 C CA . ALA A 1 461 ? 17.409 -7.518 -8.090 1.00 40.64 442 ALA A CA 1
ATOM 3235 C C . ALA A 1 461 ? 17.193 -6.206 -7.337 1.00 37.73 442 ALA A C 1
ATOM 3236 O O . ALA A 1 461 ? 16.324 -6.118 -6.464 1.00 38.85 442 ALA A O 1
ATOM 3238 N N . ALA A 1 462 ? 17.951 -5.169 -7.687 1.00 35.95 443 ALA A N 1
ATOM 3239 C CA . ALA A 1 462 ? 17.809 -3.881 -7.049 1.00 35.46 443 ALA A CA 1
ATOM 3240 C C . ALA A 1 462 ? 16.441 -3.250 -7.326 1.00 38.66 443 ALA A C 1
ATOM 3241 O O . ALA A 1 462 ? 16.088 -2.252 -6.711 1.00 33.87 443 ALA A O 1
ATOM 3243 N N . TRP A 1 463 ? 15.668 -3.798 -8.271 1.00 35.00 444 TRP A N 1
ATOM 3244 C CA . TRP A 1 463 ? 14.336 -3.272 -8.563 1.00 32.15 444 TRP A CA 1
ATOM 3245 C C . TRP A 1 463 ? 13.290 -4.353 -8.315 1.00 32.59 444 TRP A C 1
ATOM 3246 O O . TRP A 1 463 ? 12.169 -4.209 -8.812 1.00 28.63 444 TRP A O 1
ATOM 3257 N N . ALA A 1 464 ? 13.632 -5.372 -7.501 1.00 31.40 445 ALA A N 1
ATOM 3258 C CA . ALA A 1 464 ? 12.728 -6.509 -7.268 1.00 32.58 445 ALA A CA 1
ATOM 3259 C C . ALA A 1 464 ? 11.414 -6.075 -6.616 1.00 30.60 445 ALA A C 1
ATOM 3260 O O . ALA A 1 464 ? 10.425 -6.813 -6.642 1.00 31.09 445 ALA A O 1
ATOM 3262 N N . ASP A 1 465 ? 11.360 -4.875 -6.025 1.00 27.32 446 ASP A N 1
ATOM 3263 C CA . ASP A 1 465 ? 10.119 -4.388 -5.443 1.00 28.59 446 ASP A CA 1
ATOM 3264 C C . ASP A 1 465 ? 9.146 -3.866 -6.507 1.00 29.92 446 ASP A C 1
ATOM 3265 O O . ASP A 1 465 ? 7.984 -3.632 -6.194 1.00 28.29 446 ASP A O 1
ATOM 3270 N N . ARG A 1 466 ? 9.613 -3.680 -7.753 1.00 29.71 447 ARG A N 1
ATOM 3271 C CA . ARG A 1 466 ? 8.820 -3.125 -8.836 1.00 27.88 447 ARG A CA 1
ATOM 3272 C C . ARG A 1 466 ? 8.798 -4.038 -10.074 1.00 26.26 447 ARG A C 1
ATOM 3273 O O . ARG A 1 466 ? 7.894 -3.895 -10.909 1.00 27.42 447 ARG A O 1
ATOM 3281 N N . VAL A 1 467 ? 9.774 -4.956 -10.209 1.00 25.23 448 VAL A N 1
ATOM 3282 C CA . VAL A 1 467 ? 9.962 -5.761 -11.404 1.00 27.51 448 VAL A CA 1
ATOM 3283 C C . VAL A 1 467 ? 10.104 -7.228 -11.007 1.00 29.67 448 VAL A C 1
ATOM 3284 O O . VAL A 1 467 ? 11.020 -7.551 -10.272 1.00 28.92 448 VAL A O 1
ATOM 3288 N N . GLY A 1 468 ? 9.194 -8.095 -11.451 1.00 26.80 449 GLY A N 1
ATOM 3289 C CA . GLY A 1 468 ? 9.368 -9.533 -11.304 1.00 26.73 449 GLY A CA 1
ATOM 3290 C C . GLY A 1 468 ? 10.246 -10.147 -12.388 1.00 27.93 449 GLY A C 1
ATOM 3291 O O . GLY A 1 468 ? 10.603 -9.497 -13.355 1.00 26.15 449 GLY A O 1
ATOM 3292 N N . VAL A 1 469 ? 10.498 -11.466 -12.283 1.00 27.39 450 VAL A N 1
ATOM 3293 C CA . VAL A 1 469 ? 11.310 -12.175 -13.231 1.00 26.71 450 VAL A CA 1
ATOM 3294 C C . VAL A 1 469 ? 10.567 -13.442 -13.650 1.00 31.41 450 VAL A C 1
ATOM 3295 O O . VAL A 1 469 ? 9.893 -14.082 -12.835 1.00 36.78 450 VAL A O 1
ATOM 3299 N N . ALA A 1 470 ? 10.707 -13.779 -14.930 1.00 28.52 451 ALA A N 1
ATOM 3300 C CA . ALA A 1 470 ? 10.244 -15.042 -15.480 1.00 29.22 451 ALA A CA 1
ATOM 3301 C C . ALA A 1 470 ? 11.142 -15.425 -16.648 1.00 33.53 451 ALA A C 1
ATOM 3302 O O . ALA A 1 470 ? 11.905 -14.598 -17.179 1.00 29.07 451 ALA A O 1
ATOM 3304 N N . PRO A 1 471 ? 11.103 -16.705 -17.080 1.00 31.25 452 PRO A N 1
ATOM 3305 C CA . PRO A 1 471 ? 11.895 -17.143 -18.231 1.00 30.73 452 PRO A CA 1
ATOM 3306 C C . PRO A 1 471 ? 11.259 -16.629 -19.517 1.00 28.95 452 PRO A C 1
ATOM 3307 O O . PRO A 1 471 ? 10.048 -16.805 -19.728 1.00 28.67 452 PRO A O 1
ATOM 3311 N N . ALA A 1 472 ? 12.085 -16.090 -20.424 1.00 27.62 453 ALA A N 1
ATOM 3312 C CA . ALA A 1 472 ? 11.635 -15.705 -21.751 1.00 31.86 453 ALA A CA 1
ATOM 3313 C C . ALA A 1 472 ? 10.909 -16.862 -22.437 1.00 32.68 453 ALA A C 1
ATOM 3314 O O . ALA A 1 472 ? 9.925 -16.645 -23.135 1.00 30.30 453 ALA A O 1
ATOM 3316 N N . LEU A 1 473 ? 11.350 -18.111 -22.212 1.00 29.61 454 LEU A N 1
ATOM 3317 C CA . LEU A 1 473 ? 10.720 -19.224 -22.895 1.00 29.92 454 LEU A CA 1
ATOM 3318 C C . LEU A 1 473 ? 9.275 -19.457 -22.427 1.00 30.92 454 LEU A C 1
ATOM 3319 O O . LEU A 1 473 ? 8.527 -20.137 -23.129 1.00 32.98 454 LEU A O 1
ATOM 3324 N N . ALA A 1 474 ? 8.898 -18.973 -21.243 1.00 29.59 455 ALA A N 1
ATOM 3325 C CA . ALA A 1 474 ? 7.527 -19.109 -20.764 1.00 31.18 455 ALA A CA 1
ATOM 3326 C C . ALA A 1 474 ? 6.613 -18.080 -21.437 1.00 34.59 455 ALA A C 1
ATOM 3327 O O . ALA A 1 474 ? 5.404 -18.140 -21.224 1.00 34.09 455 ALA A O 1
ATOM 3329 N N . ALA A 1 475 ? 7.190 -17.158 -22.224 1.00 31.16 456 ALA A N 1
ATOM 3330 C CA . ALA A 1 475 ? 6.458 -16.116 -22.929 1.00 35.25 456 ALA A CA 1
ATOM 3331 C C . ALA A 1 475 ? 6.608 -16.212 -24.444 1.00 37.61 456 ALA A C 1
ATOM 3332 O O . ALA A 1 475 ? 6.176 -15.306 -25.159 1.00 33.61 456 ALA A O 1
ATOM 3334 N N . ASP A 1 476 ? 7.277 -17.273 -24.922 1.00 40.70 457 ASP A N 1
ATOM 3335 C CA . ASP A 1 476 ? 7.670 -17.415 -26.316 1.00 41.22 457 ASP A CA 1
ATOM 3336 C C . ASP A 1 476 ? 8.510 -16.229 -26.788 1.00 37.39 457 ASP A C 1
ATOM 3337 O O . ASP A 1 476 ? 8.399 -15.806 -27.936 1.00 38.06 457 ASP A O 1
ATOM 3342 N N . ALA A 1 477 ? 9.371 -15.704 -25.918 1.00 36.31 458 ALA A N 1
ATOM 3343 C CA . ALA A 1 477 ? 10.374 -14.736 -26.349 1.00 33.77 458 ALA A CA 1
ATOM 3344 C C . ALA A 1 477 ? 11.719 -15.457 -26.472 1.00 38.15 458 ALA A C 1
ATOM 3345 O O . ALA A 1 477 ? 11.934 -16.441 -25.778 1.00 35.36 458 ALA A O 1
ATOM 3347 N N . THR A 1 478 ? 12.609 -14.950 -27.329 1.00 36.03 459 THR A N 1
ATOM 3348 C CA . THR A 1 478 ? 13.834 -15.675 -27.676 1.00 39.17 459 THR A CA 1
ATOM 3349 C C . THR A 1 478 ? 15.075 -14.911 -27.226 1.00 37.70 459 THR A C 1
ATOM 3350 O O . THR A 1 478 ? 16.194 -15.311 -27.554 1.00 34.76 459 THR A O 1
ATOM 3354 N N . ARG A 1 479 ? 14.859 -13.843 -26.454 1.00 31.42 460 ARG A N 1
ATOM 3355 C CA . ARG A 1 479 ? 15.932 -13.160 -25.756 1.00 35.26 460 ARG A CA 1
ATOM 3356 C C . ARG A 1 479 ? 15.355 -12.433 -24.538 1.00 33.00 460 ARG A C 1
ATOM 3357 O O . ARG A 1 479 ? 14.122 -12.356 -24.375 1.00 31.85 460 ARG A O 1
ATOM 3365 N N . SER A 1 480 ? 16.265 -11.926 -23.690 1.00 29.60 461 SER A N 1
ATOM 3366 C CA . SER A 1 480 ? 15.902 -11.173 -22.501 1.00 29.85 461 SER A CA 1
ATOM 3367 C C . SER A 1 480 ? 15.204 -9.873 -22.921 1.00 29.17 461 SER A C 1
ATOM 3368 O O . SER A 1 480 ? 15.657 -9.169 -23.825 1.00 28.63 461 SER A O 1
ATOM 3371 N N . VAL A 1 481 ? 14.094 -9.572 -22.244 1.00 27.56 462 VAL A N 1
ATOM 3372 C CA . VAL A 1 481 ? 13.309 -8.369 -22.516 1.00 28.46 462 VAL A CA 1
ATOM 3373 C C . VAL A 1 481 ? 12.766 -7.823 -21.195 1.00 27.38 462 VAL A C 1
ATOM 3374 O O . VAL A 1 481 ? 12.366 -8.596 -20.331 1.00 26.62 462 VAL A O 1
ATOM 3378 N N . LEU A 1 482 ? 12.682 -6.486 -21.065 1.00 27.20 463 LEU A N 1
ATOM 3379 C CA . LEU A 1 482 ? 12.074 -5.851 -19.917 1.00 23.80 463 LEU A CA 1
ATOM 3380 C C . LEU A 1 482 ? 10.736 -5.232 -20.327 1.00 25.01 463 LEU A C 1
ATOM 3381 O O . LEU A 1 482 ? 10.666 -4.414 -21.263 1.00 25.46 463 LEU A O 1
ATOM 3386 N N . LEU A 1 483 ? 9.683 -5.671 -19.641 1.00 24.43 464 LEU A N 1
ATOM 3387 C CA . LEU A 1 483 ? 8.342 -5.156 -19.861 1.00 22.71 464 LEU A CA 1
ATOM 3388 C C . LEU A 1 483 ? 7.968 -4.179 -18.767 1.00 23.10 464 LEU A C 1
ATOM 3389 O O . LEU A 1 483 ? 8.106 -4.440 -17.578 1.00 23.54 464 LEU A O 1
ATOM 3394 N N . ARG A 1 484 ? 7.496 -3.008 -19.187 1.00 24.89 465 ARG A N 1
ATOM 3395 C CA . ARG A 1 484 ? 6.775 -2.124 -18.318 1.00 25.48 465 ARG A CA 1
ATOM 3396 C C . ARG A 1 484 ? 5.507 -2.803 -17.826 1.00 25.60 465 ARG A C 1
ATOM 3397 O O . ARG A 1 484 ? 5.054 -3.751 -18.442 1.00 25.38 465 ARG A O 1
ATOM 3405 N N . PRO A 1 485 ? 4.854 -2.271 -16.765 1.00 25.76 466 PRO A N 1
ATOM 3406 C CA . PRO A 1 485 ? 3.608 -2.850 -16.271 1.00 25.61 466 PRO A CA 1
ATOM 3407 C C . PRO A 1 485 ? 2.462 -2.796 -17.280 1.00 25.42 466 PRO A C 1
ATOM 3408 O O . PRO A 1 485 ? 1.480 -3.557 -17.188 1.00 25.45 466 PRO A O 1
ATOM 3412 N N . ASP A 1 486 ? 2.570 -1.921 -18.284 1.00 22.35 467 ASP A N 1
ATOM 3413 C CA . ASP A 1 486 ? 1.567 -1.904 -19.348 1.00 23.93 467 ASP A CA 1
ATOM 3414 C C . ASP A 1 486 ? 1.783 -2.952 -20.452 1.00 21.96 467 ASP A C 1
ATOM 3415 O O . ASP A 1 486 ? 0.966 -3.066 -21.368 1.00 22.94 467 ASP A O 1
ATOM 3420 N N . GLY A 1 487 ? 2.821 -3.793 -20.311 1.00 21.78 468 GLY A N 1
ATOM 3421 C CA . GLY A 1 487 ? 3.143 -4.806 -21.286 1.00 24.74 468 GLY A CA 1
ATOM 3422 C C . GLY A 1 487 ? 4.060 -4.365 -22.426 1.00 24.47 468 GLY A C 1
ATOM 3423 O O . GLY A 1 487 ? 4.386 -5.182 -23.281 1.00 27.18 468 GLY A O 1
ATOM 3424 N N . HIS A 1 488 ? 4.487 -3.091 -22.463 1.00 22.02 469 HIS A N 1
ATOM 3425 C CA . HIS A 1 488 ? 5.327 -2.598 -23.541 1.00 24.24 469 HIS A CA 1
ATOM 3426 C C . HIS A 1 488 ? 6.805 -2.732 -23.179 1.00 23.54 469 HIS A C 1
ATOM 3427 O O . HIS A 1 488 ? 7.225 -2.569 -22.010 1.00 23.49 469 HIS A O 1
ATOM 3434 N N . VAL A 1 489 ? 7.584 -2.973 -24.228 1.00 25.22 470 VAL A N 1
ATOM 3435 C CA . VAL A 1 489 ? 8.994 -3.297 -24.110 1.00 23.24 470 VAL A CA 1
ATOM 3436 C C . VAL A 1 489 ? 9.818 -2.032 -23.894 1.00 24.50 470 VAL A C 1
ATOM 3437 O O . VAL A 1 489 ? 9.822 -1.157 -24.722 1.00 29.00 470 VAL A O 1
ATOM 3441 N N . ALA A 1 490 ? 10.542 -1.975 -22.776 1.00 23.93 471 ALA A N 1
ATOM 3442 C CA . ALA A 1 490 ? 11.429 -0.878 -22.437 1.00 24.40 471 ALA A CA 1
ATOM 3443 C C . ALA A 1 490 ? 12.892 -1.203 -22.761 1.00 27.50 471 ALA A C 1
ATOM 3444 O O . ALA A 1 490 ? 13.691 -0.291 -22.843 1.00 27.83 471 ALA A O 1
ATOM 3446 N N . TRP A 1 491 ? 13.236 -2.497 -22.877 1.00 26.42 472 TRP A N 1
ATOM 3447 C CA . TRP A 1 491 ? 14.597 -2.934 -23.164 1.00 25.60 472 TRP A CA 1
ATOM 3448 C C . TRP A 1 491 ? 14.554 -4.373 -23.664 1.00 28.00 472 TRP A C 1
ATOM 3449 O O . TRP A 1 491 ? 13.633 -5.116 -23.306 1.00 25.80 472 TRP A O 1
ATOM 3460 N N . ALA A 1 492 ? 15.544 -4.741 -24.494 1.00 27.28 473 ALA A N 1
ATOM 3461 C CA . ALA A 1 492 ? 15.797 -6.135 -24.818 1.00 30.06 473 ALA A CA 1
ATOM 3462 C C . ALA A 1 492 ? 17.292 -6.320 -25.025 1.00 31.02 473 ALA A C 1
ATOM 3463 O O . ALA A 1 492 ? 17.983 -5.352 -25.315 1.00 29.71 473 ALA A O 1
ATOM 3465 N N . GLU A 1 493 ? 17.750 -7.565 -24.856 1.00 30.25 474 GLU A N 1
ATOM 3466 C CA . GLU A 1 493 ? 19.127 -7.923 -25.132 1.00 31.56 474 GLU A CA 1
ATOM 3467 C C . GLU A 1 493 ? 19.556 -7.321 -26.465 1.00 33.58 474 GLU A C 1
ATOM 3468 O O . GLU A 1 493 ? 18.892 -7.526 -27.479 1.00 32.31 474 GLU A O 1
ATOM 3474 N N . GLY A 1 494 ? 20.652 -6.548 -26.433 1.00 36.22 475 GLY A N 1
ATOM 3475 C CA . GLY A 1 494 ? 21.193 -5.905 -27.621 1.00 40.56 475 GLY A CA 1
ATOM 3476 C C . GLY A 1 494 ? 20.782 -4.440 -27.781 1.00 37.69 475 GLY A C 1
ATOM 3477 O O . GLY A 1 494 ? 21.283 -3.775 -28.670 1.00 40.02 475 GLY A O 1
ATOM 3478 N N . SER A 1 495 ? 19.903 -3.914 -26.922 1.00 33.58 476 SER A N 1
ATOM 3479 C CA . SER A 1 495 ? 19.473 -2.524 -27.018 1.00 35.07 476 SER A CA 1
ATOM 3480 C C . SER A 1 495 ? 20.071 -1.667 -25.895 1.00 38.53 476 SER A C 1
ATOM 3481 O O . SER A 1 495 ? 19.405 -0.790 -25.332 1.00 40.33 476 SER A O 1
ATOM 3484 N N . GLY A 1 496 ? 21.357 -1.863 -25.585 1.00 38.32 477 GLY A N 1
ATOM 3485 C CA . GLY A 1 496 ? 21.996 -1.037 -24.569 1.00 36.72 477 GLY A CA 1
ATOM 3486 C C . GLY A 1 496 ? 21.888 -1.642 -23.166 1.00 38.16 477 GLY A C 1
ATOM 3487 O O . GLY A 1 496 ? 21.781 -2.859 -23.006 1.00 36.16 477 GLY A O 1
ATOM 3488 N N . SER A 1 497 ? 21.937 -0.774 -22.149 1.00 36.27 478 SER A N 1
ATOM 3489 C CA . SER A 1 497 ? 22.084 -1.187 -20.755 1.00 36.85 478 SER A CA 1
ATOM 3490 C C . SER A 1 497 ? 20.736 -1.512 -20.099 1.00 35.14 478 SER A C 1
ATOM 3491 O O . SER A 1 497 ? 19.883 -0.644 -20.031 1.00 32.92 478 SER A O 1
ATOM 3494 N N . LEU A 1 498 ? 20.580 -2.722 -19.541 1.00 35.98 479 LEU A N 1
ATOM 3495 C CA . LEU A 1 498 ? 19.372 -3.048 -18.784 1.00 36.63 479 LEU A CA 1
ATOM 3496 C C . LEU A 1 498 ? 19.265 -2.161 -17.544 1.00 34.87 479 LEU A C 1
ATOM 3497 O O . LEU A 1 498 ? 18.196 -1.680 -17.174 1.00 30.60 479 LEU A O 1
ATOM 3502 N N . GLU A 1 499 ? 20.399 -1.906 -16.903 1.00 38.67 480 GLU A N 1
ATOM 3503 C CA . GLU A 1 499 ? 20.388 -1.099 -15.695 1.00 36.34 480 GLU A CA 1
ATOM 3504 C C . GLU A 1 499 ? 19.871 0.311 -15.984 1.00 31.53 480 GLU A C 1
ATOM 3505 O O . GLU A 1 499 ? 19.112 0.860 -15.201 1.00 36.62 480 GLU A O 1
ATOM 3511 N N . THR A 1 500 ? 20.260 0.916 -17.108 1.00 33.01 481 THR A N 1
ATOM 3512 C CA . THR A 1 500 ? 19.811 2.267 -17.427 1.00 33.72 481 THR A CA 1
ATOM 3513 C C . THR A 1 500 ? 18.314 2.252 -17.769 1.00 30.40 481 THR A C 1
ATOM 3514 O O . THR A 1 500 ? 17.591 3.193 -17.503 1.00 30.86 481 THR A O 1
ATOM 3518 N N . ALA A 1 501 ? 17.855 1.182 -18.425 1.00 31.69 482 ALA A N 1
ATOM 3519 C CA . ALA A 1 501 ? 16.448 1.061 -18.770 1.00 30.95 482 ALA A CA 1
ATOM 3520 C C . ALA A 1 501 ? 15.586 0.895 -17.523 1.00 27.37 482 ALA A C 1
ATOM 3521 O O . ALA A 1 501 ? 14.501 1.488 -17.450 1.00 29.09 482 ALA A O 1
ATOM 3523 N N . LEU A 1 502 ? 16.053 0.106 -16.546 1.00 31.43 483 LEU A N 1
ATOM 3524 C CA . LEU A 1 502 ? 15.369 -0.006 -15.255 1.00 30.82 483 LEU A CA 1
ATOM 3525 C C . LEU A 1 502 ? 15.266 1.367 -14.578 1.00 34.02 483 LEU A C 1
ATOM 3526 O O . LEU A 1 502 ? 14.193 1.776 -14.113 1.00 30.95 483 LEU A O 1
ATOM 3531 N N . LYS A 1 503 ? 16.369 2.135 -14.566 1.00 33.67 484 LYS A N 1
ATOM 3532 C CA . LYS A 1 503 ? 16.291 3.489 -14.043 1.00 34.17 484 LYS A CA 1
ATOM 3533 C C . LYS A 1 503 ? 15.277 4.342 -14.804 1.00 29.95 484 LYS A C 1
ATOM 3534 O O . LYS A 1 503 ? 14.560 5.098 -14.177 1.00 33.29 484 LYS A O 1
ATOM 3540 N N . ASN A 1 504 ? 15.238 4.279 -16.147 1.00 29.50 485 ASN A N 1
ATOM 3541 C CA . ASN A 1 504 ? 14.415 5.189 -16.938 1.00 32.32 485 ASN A CA 1
ATOM 3542 C C . ASN A 1 504 ? 12.925 4.970 -16.702 1.00 30.23 485 ASN A C 1
ATOM 3543 O O . ASN A 1 504 ? 12.175 5.916 -16.831 1.00 31.43 485 ASN A O 1
ATOM 3548 N N . TRP A 1 505 ? 12.502 3.733 -16.418 1.00 28.40 486 TRP A N 1
ATOM 3549 C CA . TRP A 1 505 ? 11.072 3.419 -16.304 1.00 28.07 486 TRP A CA 1
ATOM 3550 C C . TRP A 1 505 ? 10.658 3.093 -14.871 1.00 28.67 486 TRP A C 1
ATOM 3551 O O . TRP A 1 505 ? 9.481 3.204 -14.554 1.00 27.92 486 TRP A O 1
ATOM 3562 N N . PHE A 1 506 ? 11.589 2.663 -14.010 1.00 27.74 487 PHE A N 1
ATOM 3563 C CA . PHE A 1 506 ? 11.200 2.196 -12.683 1.00 27.74 487 PHE A CA 1
ATOM 3564 C C . PHE A 1 506 ? 11.876 2.978 -11.566 1.00 28.50 487 PHE A C 1
ATOM 3565 O O . PHE A 1 506 ? 11.556 2.743 -10.423 1.00 30.88 487 PHE A O 1
ATOM 3573 N N . GLY A 1 507 ? 12.768 3.918 -11.891 1.00 32.51 488 GLY A N 1
ATOM 3574 C CA . GLY A 1 507 ? 13.295 4.857 -10.904 1.00 36.18 488 GLY A CA 1
ATOM 3575 C C . GLY A 1 507 ? 14.571 4.360 -10.220 1.00 34.76 488 GLY A C 1
ATOM 3576 O O . GLY A 1 507 ? 15.329 3.558 -10.756 1.00 34.72 488 GLY A O 1
ATOM 3577 N N . THR A 1 508 ? 14.776 4.801 -8.976 1.00 36.04 489 THR A N 1
ATOM 3578 C CA . THR A 1 508 ? 16.033 4.576 -8.274 1.00 43.07 489 THR A CA 1
ATOM 3579 C C . THR A 1 508 ? 16.085 3.177 -7.646 1.00 39.21 489 THR A C 1
ATOM 3580 O O . THR A 1 508 ? 15.097 2.646 -7.119 1.00 35.57 489 THR A O 1
ATOM 3584 N N . PRO A 1 509 ? 17.261 2.519 -7.722 1.00 37.02 490 PRO A N 1
ATOM 3585 C CA . PRO A 1 509 ? 17.468 1.199 -7.128 1.00 39.40 490 PRO A CA 1
ATOM 3586 C C . PRO A 1 509 ? 17.131 1.230 -5.637 1.00 42.04 490 PRO A C 1
ATOM 3587 O O . PRO A 1 509 ? 17.170 2.283 -5.018 1.00 44.54 490 PRO A O 1
ATOM 3591 N N . ARG A 1 510 ? 16.682 0.096 -5.097 1.00 46.91 491 ARG A N 1
ATOM 3592 C CA . ARG A 1 510 ? 16.147 0.056 -3.742 1.00 53.18 491 ARG A CA 1
ATOM 3593 C C . ARG A 1 510 ? 17.234 0.472 -2.733 1.00 57.56 491 ARG A C 1
ATOM 3594 O O . ARG A 1 510 ? 18.432 0.300 -3.069 1.00 60.25 491 ARG A O 1
#

Foldseek 3Di:
DCVPPPPDDDDFAAEEEDLALLSLLLLLLQLLLPGHYAYEYQAPDDDPPQDDFKAFLLNLLLCLLQPLNVQQVVQWDFDQWFDALPQTFCLVLCCVVVVSLRRMTGAGRVSSSVSSVVSSVVSVYHYHYNWAWQAKDDDQQWIKTWIQHPVGIDIGIHRFYEFPPAQVTPVCVNLVWDWDDDPDKFKKKKFKFQADVVPDDPLQAAWDFFLQFWIWHWYDHDVRIIIIMITHPPDDDPDQKDWDALCVNQVRVCVRSVGGGPTPGTPTMMMHMWDFTATPFQDDNRYGYAQSNGGTADPPHNVRSSLSSLLSLQQNSLVSCVVVPFFFPCSNVVSRVQSRVVRVVLSVSRVVSSLCRPPSVVNVVVVVVLSVVSPDPVSSVVSSCNRSSQPRFAFAAFLLHHPDPHGDVVFRHALSLCSHVLSSFFKEKAAAPVLVPLCVLCVLVVVGYYYDHCVSSVHHWIFIAGRSRTTSDTNPRHDPNSSCCNGRNDGD

B-factor: mean 35.88, std 11.89, range [18.46, 116.48]

Nearest PDB structures (foldseek):
  8r1r-assembly1_A-2  TM=1.002E+00  e=2.467E-102  Streptomyces
  6ui5-assembly1_B  TM=9.047E-01  e=3.758E-47  Streptomyces sp. NRRL 11266
  7vwp-assembly1_D-2  TM=8.840E-01  e=6.090E-44  Micromonospora rosaria
  4k5r-assembly1_A-2  TM=8.634E-01  e=1.380E-42  Streptomyces argillaceus
  3fmw-assembly1_C-2  TM=8.482E-01  e=1.289E-38  Streptomyces argillaceus

InterPro domains:
  IPR002938 FAD-binding domain [PF01494] (4-336)
  IPR036188 FAD/NAD(P)-binding domain superfamily [G3DSA:3.50.50.60] (5-336)
  IPR036188 FAD/NAD(P)-binding domain superfamily [SSF51905] (4-351)
  IPR050641 Rifampicin monooxygenase-like [PTHR43004] (4-352)

Organism: NCBI:txid1779145

Solvent-accessible surface area: 20752 Å² total; per-residue (Å²): 78,150,134,110,87,198,124,53,143,136,72,47,6,0,0,0,10,8,6,26,17,8,0,0,0,0,0,5,5,0,16,52,56,66,12,44,15,3,0,0,21,141,106,127,51,68,48,92,69,12,46,22,17,35,2,15,2,5,0,5,28,5,0,49,0,11,31,6,1,103,57,1,83,92,60,26,102,89,71,82,43,8,26,12,0,11,30,150,14,64,9,119,78,6,41,102,93,58,92,31,4,27,52,9,10,24,1,12,26,12,79,0,14,85,20,0,20,116,61,0,125,122,64,64,10,58,18,73,49,20,44,68,6,46,92,33,143,70,24,139,43,34,0,19,0,62,1,119,33,127,106,18,82,53,87,38,115,0,7,11,0,0,0,10,38,26,39,49,0,30,0,15,155,71,23,58,9,93,49,67,46,59,64,59,75,10,21,0,0,4,0,12,1,34,6,52,70,104,94,16,37,129,59,0,69,36,28,62,31,31,111,97,8,0,5,0,23,1,16,60,31,28,138,25,30,0,12,0,40,0,0,23,22,66,55,130,32,116,47,94,78,27,130,18,62,44,150,56,0,38,41,26,0,86,124,18,20,63,73,59,8,40,35,142,102,28,84,34,9,80,14,30,42,13,100,16,0,4,0,94,104,0,64,21,48,55,0,0,0,0,0,30,0,0,0,2,3,8,49,22,36,8,14,47,18,0,6,7,0,18,0,0,2,1,0,0,10,0,0,7,0,52,63,77,66,72,26,12,140,50,7,10,85,16,0,54,56,15,0,47,72,21,0,58,86,6,14,98,9,5,17,44,6,3,45,15,0,47,62,15,97,201,14,57,54,45,29,62,96,30,30,68,70,9,162,123,131,110,42,0,82,144,12,0,22,15,19,12,6,17,40,17,120,10,132,0,0,77,46,0,39,58,58,18,140,122,54,26,111,64,0,0,7,75,26,66,32,0,7,87,66,4,80,67,24,35,3,9,0,0,52,28,111,45,171,93,61,50,45,165,40,2,39,29,4,59,101,22,4,39,78,15,66,1,150,51,2,135,20,125,117,0,6,0,0,0,8,3,2,11,8,0,2,8,36,71,7,41,43,9,93,53,0,0,91,56,1,0,4,99,62,187

Sequence (492 aa):
GLEVLFQGPMTDPVIVVGAGPTGLMLACELGLAGAPVVVLDRRDAPDPHAPGQAVNAGVVALLEQRGLADALRASGLPLPGAHFSLLWLRPEEITADRPEVGTGLLVAQPRLTEVLEQRARELGVDVRRGHEVTELRQSPGHVTLKLRTSAGDSTLRGSYVVAADGAGSTVRRLAGIDFPGSGWTVSGIVGDVTVDFSELAVHHLGAHYLPAGGVYSGAPAGPGVLRVITTVFGATPPAPSGPVAAEELQGEVEHLTGQPLPAREVLWARRFTSHSGNAERYRSGRVFLAGDAAHSFYPLGGLRLSTCLQDAVNLGWKLAADLAGWAPPGLLDTYHAERHPEGERARLALDAQLALMHPAARTAGARSLVADLARFEDVNRYLVELVTGVDPRYRVGTDGASGSVVPDPALGGRVPGAAPLLHGGGGLLLLGAADGAHARTAAAWADRVGVAPALAADATRSVLLRPDGHVAWAEGSGSLETALKNWFGTPR

Radius of gyration: 23.11 Å; Cα contacts (8 Å, |Δi|>4): 1079; chains: 1; bounding box: 65×44×69 Å